Protein AF-A0AAV6YSP1-F1 (afdb_monomer)

Mean predicted aligned error: 27.13 Å

InterPro domains:
  IPR028745 A-kinase anchor protein 9/Pericentrin [PTHR44981] (15-715)

pLDDT: mean 70.75, std 24.48, range [27.28, 97.81]

Foldseek 3Di:
DVVVVVVVVVVVVVVVVVVVVVVVVVVVVVVVVVVVVVVVVVVVVVVVVVVVVVVVVVVVVVVVVVVVVVVVVVVVVVVVVVVVVVVVVVVVVVLVVDPVSVVVVVVVVVVVVCVVPPDDDDDDDDDDDPPPPPDDDDDDDDDDDDDDDDDDDDDDDDDPPVVVVVVVVVVVVVVVVVVVVVVVVVVVVVVVVVVVVVVVVVVVVVVVVVVVVVVVVVVVVVVVVVVVVVVVVVVVVVVVVVVVVVVVVVVVVVVVVVVVVVVVVVVVVVVVPPDDDDDDDDDDPDDDDDDDPVVVVVVVVVVVVVVVVVVVVVVVVVVVVVVVVVVVVVVVVVVVVVVVVVVVVVVVVVVVVVVVVVVVVPPPDDDDDDDDDDDDDDDPPVVVVVVVVVVVVVVVVVVVVVVVVVVVVVVVVVVVVVVVVVVVVVVVVVVVVVVVVVVVVVVVVVVVVVVVVVVVVVVVVVVVPPDDDDDDDDDDDDDDDDDDDDDDDDDDDDDDDDDDDPDDDDDDDDDDDDDPDDDPDDPPPDPVVVVVVVVVVVVVVVVVVVVVVVVVVVVVVVVVVVVVVVVVVVVVVVVVVVVVVVVVVVVVVVVVVVDDDDDDDDDDDDDDDDDDDDDDDDDDDDDDDDDDDDDDDDDDDDDDDDPDDPPDVVVVVVVVVVVVVVVVVVVVVDDDDDDDDPDDPPVVVVVVVVVVVVVVVVVVVVVVVVVVVVVPDDPD

Secondary structure (DSSP, 8-state):
-HHHHHHHHHHHHHHHHHHHHHHHHHHHHHHHHHHHHHHHHHHHHHHHHHHHHHHHHHHHHHHHHHHHHHHHHHHHHHHHHHHHHHHHHHHHHHHHHSHHHHHHHHHHHHHHHHHHS--S-------S--SSS-SS-----------------------HHHHHHHHHHHHHHHHHHHHHHHHHHHHHHHHHHHHHHHHHHHHHHHHHHHHHHHHHHHHHHHHHHHHHHHHHHHHHHHHHHHHHHHHHHHHHHHHHHHHHHHHHHHHHHHHHS---------S--------SSHHHHHHHHHHHHHHHHHHHHHHHHHHHHHHHHHHHHHHHHHHHHHHHHHHHHHHHHHHHHHHHHHHTSSSS-------------SSHHHHHHHHHHHHHHHHHHHHHHHHHHHHHHHHHHHHHHHHHHHHHHHHHHHHHHHHHHHHHHHHHHHHHHHHHHHHHHHHHHHTTTT----------------------------------------------S--SSSSSS---S-HHHHHHHHHHHHHHHHHHHHHHHHHHHHHHHHHHHHHHHHHHHHHHHHHHHHHHHHHHHHHHHHHHHS------------------------------------------------------HHHHHHHHHHHHHHHHHHHHHS--------S--HHHHHHHHHHHHHHHHHHHHHHHHHHHHHT-----

Solvent-accessible surface area (backbone atoms only — not comparable to full-atom values): 44475 Å² total; per-residue (Å²): 115,76,76,56,56,58,53,54,50,53,53,54,55,65,55,48,52,61,52,53,53,50,53,52,50,51,53,51,48,52,53,52,50,53,52,50,53,52,51,51,51,52,50,52,50,49,54,52,50,48,55,52,49,53,54,51,50,54,51,51,54,52,51,50,52,53,50,52,53,50,50,51,53,50,49,53,51,52,51,54,49,50,52,51,48,54,52,48,51,53,50,51,55,49,40,66,69,31,72,70,38,46,50,51,50,51,49,51,51,49,53,54,51,55,71,74,72,74,86,82,85,91,84,89,86,83,94,88,84,91,84,86,86,87,82,92,86,86,90,84,81,90,85,91,83,87,87,90,79,92,86,89,80,81,91,80,93,80,64,75,63,60,58,51,50,51,53,48,51,52,49,50,51,51,52,50,53,48,52,51,50,51,50,52,51,50,55,50,48,56,51,48,54,52,50,50,53,50,50,51,50,52,52,50,52,49,54,52,50,54,51,51,50,52,51,52,52,51,51,51,50,54,51,51,51,48,52,49,52,52,50,52,50,51,51,52,51,50,52,52,51,51,51,51,50,52,50,52,52,51,51,48,53,52,50,51,52,51,50,52,50,50,52,53,52,53,54,55,56,57,65,77,67,74,70,92,83,85,89,88,88,85,83,82,93,82,85,89,84,83,89,81,67,64,64,64,53,51,53,48,51,52,50,53,50,51,54,52,50,51,52,50,53,48,54,51,50,55,51,50,54,50,52,51,51,51,52,53,50,52,51,54,49,50,51,54,49,52,53,51,50,50,52,50,52,51,51,50,52,52,51,51,56,56,48,59,64,51,65,71,69,70,78,81,84,85,88,81,92,77,91,82,90,88,80,91,84,90,67,72,68,66,58,52,53,52,52,52,50,51,50,50,50,51,51,49,53,50,51,50,53,50,51,54,51,50,50,52,50,50,53,51,52,51,51,51,53,52,52,52,53,47,53,52,50,53,52,52,50,53,51,52,55,48,53,50,51,49,52,51,51,53,48,52,54,50,51,52,52,49,51,54,51,51,54,53,51,53,58,61,52,68,69,61,78,79,75,88,85,91,83,90,85,87,84,83,87,84,87,86,86,88,83,88,87,89,82,92,84,86,88,86,88,85,89,85,80,91,78,91,75,99,68,90,80,83,79,86,78,90,74,90,86,84,81,91,89,85,87,84,85,80,91,74,77,52,74,59,59,59,48,52,49,53,48,53,52,50,50,52,52,48,51,51,52,49,49,52,51,50,51,51,50,50,52,50,50,49,52,50,51,52,54,50,50,53,52,48,51,54,50,52,52,52,49,50,53,48,52,51,50,50,50,51,49,48,51,54,49,50,58,53,69,73,59,80,84,87,86,88,82,89,84,91,80,80,93,77,93,79,92,80,86,85,81,90,83,82,94,75,78,90,79,91,80,88,84,79,88,85,82,86,85,90,89,82,92,84,89,82,91,74,93,71,78,87,64,53,67,70,56,52,50,47,51,49,48,53,49,52,50,50,50,50,51,47,62,72,68,51,82,83,78,95,75,88,81,94,85,71,72,71,67,60,52,51,53,51,50,52,52,47,51,51,50,51,50,52,49,52,50,50,54,51,50,53,54,55,54,69,72,62,68,78,95,123

Structure (mmCIF, N/CA/C/O backbone):
data_AF-A0AAV6YSP1-F1
#
_entry.id   AF-A0AAV6YSP1-F1
#
loop_
_atom_site.group_PDB
_atom_site.id
_atom_site.type_symbol
_atom_site.label_atom_id
_atom_site.label_alt_id
_atom_site.label_comp_id
_atom_site.label_asym_id
_atom_site.label_entity_id
_atom_site.label_seq_id
_atom_site.pdbx_PDB_ins_code
_atom_site.Cartn_x
_atom_site.Cartn_y
_atom_site.Cartn_z
_atom_site.occupancy
_atom_site.B_iso_or_equiv
_atom_site.auth_seq_id
_atom_site.auth_comp_id
_atom_site.auth_asym_id
_atom_site.auth_atom_id
_atom_site.pdbx_PDB_model_num
ATOM 1 N N . ASP A 1 1 ? 37.918 29.391 68.758 1.00 54.09 1 ASP A N 1
ATOM 2 C CA . ASP A 1 1 ? 38.025 29.694 67.315 1.00 54.09 1 ASP A CA 1
ATOM 3 C C . ASP A 1 1 ? 37.355 28.691 66.378 1.00 54.09 1 ASP A C 1
ATOM 5 O O . ASP A 1 1 ? 36.622 29.143 65.509 1.00 54.09 1 ASP A O 1
ATOM 9 N N . LEU A 1 2 ? 37.447 27.366 66.577 1.00 50.56 2 LEU A N 1
ATOM 10 C CA . LEU A 1 2 ? 36.783 26.395 65.678 1.00 50.56 2 LEU A CA 1
ATOM 11 C C . LEU A 1 2 ? 35.245 26.505 65.588 1.00 50.56 2 LEU A C 1
ATOM 13 O O . LEU A 1 2 ? 34.671 26.243 64.538 1.00 50.56 2 LEU A O 1
ATOM 17 N N . ASN A 1 3 ? 34.561 26.936 66.652 1.00 52.75 3 ASN A N 1
ATOM 18 C CA . ASN A 1 3 ? 33.091 26.961 66.678 1.00 52.75 3 ASN A CA 1
ATOM 19 C C . ASN A 1 3 ? 32.467 28.190 65.977 1.00 52.75 3 ASN A C 1
ATOM 21 O O . ASN A 1 3 ? 31.255 28.245 65.778 1.00 52.75 3 ASN A O 1
ATOM 25 N N . LYS A 1 4 ? 33.284 29.191 65.615 1.00 55.47 4 LYS A N 1
ATOM 26 C CA . LYS A 1 4 ? 32.826 30.398 64.907 1.00 55.47 4 LYS A CA 1
ATOM 27 C C . LYS A 1 4 ? 32.852 30.196 63.386 1.00 55.47 4 LYS A C 1
ATOM 29 O O . LYS A 1 4 ? 31.889 30.554 62.719 1.00 55.47 4 LYS A O 1
ATOM 34 N N . GLY A 1 5 ? 33.875 29.501 62.877 1.00 55.66 5 GLY A N 1
ATOM 35 C CA . GLY A 1 5 ? 33.992 29.161 61.453 1.00 55.66 5 GLY A CA 1
ATOM 36 C C . GLY A 1 5 ? 32.889 28.225 60.947 1.00 55.66 5 GLY A C 1
ATOM 37 O O . GLY A 1 5 ? 32.376 28.432 59.856 1.00 55.66 5 GLY A O 1
ATOM 38 N N . ILE A 1 6 ? 32.445 27.261 61.764 1.00 57.84 6 ILE A N 1
ATOM 39 C CA . ILE A 1 6 ? 31.384 26.311 61.374 1.00 57.84 6 ILE A CA 1
ATOM 40 C C . ILE A 1 6 ? 30.017 27.009 61.255 1.00 57.84 6 ILE A C 1
ATOM 42 O O . ILE A 1 6 ? 29.241 26.721 60.344 1.00 57.84 6 ILE A O 1
ATOM 46 N N . LYS A 1 7 ? 29.723 27.975 62.138 1.00 57.41 7 LYS A N 1
ATOM 47 C CA . LYS A 1 7 ? 28.484 28.764 62.052 1.00 57.41 7 LYS A CA 1
ATOM 48 C C . LYS A 1 7 ? 28.486 29.700 60.847 1.00 57.41 7 LYS A C 1
ATOM 50 O O . LYS A 1 7 ? 27.478 29.753 60.149 1.00 57.41 7 LYS A O 1
ATOM 55 N N . GLU A 1 8 ? 29.599 30.378 60.574 1.00 58.41 8 GLU A N 1
ATOM 56 C CA . GLU A 1 8 ? 29.726 31.260 59.407 1.00 58.41 8 GLU A CA 1
ATOM 57 C C . GLU A 1 8 ? 29.650 30.471 58.084 1.00 58.41 8 GLU A C 1
ATOM 59 O O . GLU A 1 8 ? 28.922 30.889 57.186 1.00 58.41 8 GLU A O 1
ATOM 64 N N . GLN A 1 9 ? 30.253 29.277 57.990 1.00 57.94 9 GLN A N 1
ATOM 65 C CA . GLN A 1 9 ? 30.084 28.391 56.826 1.00 57.94 9 GLN A CA 1
ATOM 66 C C . GLN A 1 9 ? 28.637 27.912 56.642 1.00 57.94 9 GLN A C 1
ATOM 68 O O . GLN A 1 9 ? 28.128 27.958 55.526 1.00 57.94 9 GLN A O 1
ATOM 73 N N . SER A 1 10 ? 27.939 27.527 57.718 1.00 59.00 10 SER A N 1
ATOM 74 C CA . SER A 1 10 ? 26.546 27.062 57.612 1.00 59.00 10 SER A CA 1
ATOM 75 C C . SER A 1 10 ? 25.571 28.158 57.162 1.00 59.00 10 SER A C 1
ATOM 77 O O . SER A 1 10 ? 24.602 27.877 56.463 1.00 59.00 10 SER A O 1
ATOM 79 N N . VAL A 1 11 ? 25.820 29.418 57.536 1.00 59.75 11 VAL A N 1
ATOM 80 C CA . VAL A 1 11 ? 24.967 30.553 57.150 1.00 59.75 11 VAL A CA 1
ATOM 81 C C . VAL A 1 11 ? 25.208 30.938 55.691 1.00 59.75 11 VAL A C 1
ATOM 83 O O . VAL A 1 11 ? 24.244 31.174 54.965 1.00 59.75 11 VAL A O 1
ATOM 86 N N . VAL A 1 12 ? 26.466 30.931 55.239 1.00 61.22 12 VAL A N 1
ATOM 87 C CA . VAL A 1 12 ? 26.810 31.181 53.831 1.00 61.22 12 VAL A CA 1
ATOM 88 C C . VAL A 1 12 ? 26.257 30.072 52.930 1.00 61.22 12 VAL A C 1
ATOM 90 O O . VAL A 1 12 ? 25.669 30.365 51.892 1.00 61.22 12 VAL A O 1
ATOM 93 N N . GLU A 1 13 ? 26.349 28.806 53.345 1.00 58.19 13 GLU A N 1
ATOM 94 C CA . GLU A 1 13 ? 25.822 27.679 52.567 1.00 58.19 13 GLU A CA 1
ATOM 95 C C . GLU A 1 13 ? 24.281 27.658 52.518 1.00 58.19 13 GLU A C 1
ATOM 97 O O . GLU A 1 13 ? 23.695 27.355 51.475 1.00 58.19 13 GLU A O 1
ATOM 102 N N . ASN A 1 14 ? 23.609 28.054 53.606 1.00 60.56 14 ASN A N 1
ATOM 103 C CA . ASN A 1 14 ? 22.146 28.154 53.651 1.00 60.56 14 ASN A CA 1
ATOM 104 C C . ASN A 1 14 ? 21.586 29.360 52.876 1.00 60.56 14 ASN A C 1
ATOM 106 O O . ASN A 1 14 ? 20.440 29.304 52.438 1.00 60.56 14 ASN A O 1
ATOM 110 N N . GLN A 1 15 ? 22.366 30.427 52.664 1.00 59.75 15 GLN A N 1
ATOM 111 C CA . GLN A 1 15 ? 21.971 31.559 51.808 1.00 59.75 15 GLN A CA 1
ATOM 112 C C . GLN A 1 15 ? 22.338 31.357 50.328 1.00 59.75 15 GLN A C 1
ATOM 114 O O . GLN A 1 15 ? 21.629 31.853 49.454 1.00 59.75 15 GLN A O 1
ATOM 119 N N . ALA A 1 16 ? 23.392 30.593 50.023 1.00 61.06 16 ALA A N 1
ATOM 120 C CA . ALA A 1 16 ? 23.818 30.330 48.646 1.00 61.06 16 ALA A CA 1
ATOM 121 C C . ALA A 1 16 ? 22.868 29.386 47.882 1.00 61.06 16 ALA A C 1
ATOM 123 O O . ALA A 1 16 ? 22.641 29.574 46.688 1.00 61.06 16 ALA A O 1
ATOM 124 N N . LYS A 1 17 ? 22.270 28.398 48.563 1.00 65.25 17 LYS A N 1
ATOM 125 C CA . LYS A 1 17 ? 21.333 27.432 47.954 1.00 65.25 17 LYS A CA 1
ATOM 126 C C . LYS A 1 17 ? 20.068 28.073 47.350 1.00 65.25 17 LYS A C 1
ATOM 128 O O . LYS A 1 17 ? 19.784 27.783 46.190 1.00 65.25 17 LYS A O 1
ATOM 133 N N . PRO A 1 18 ? 19.316 28.950 48.046 1.00 65.44 18 PRO A N 1
ATOM 134 C CA . PRO A 1 18 ? 18.132 29.579 47.457 1.00 65.44 18 PRO A CA 1
ATOM 135 C C . PRO A 1 18 ? 18.472 30.557 46.322 1.00 65.44 18 PRO A C 1
ATOM 137 O O . PRO A 1 18 ? 17.731 30.607 45.344 1.00 65.44 18 PRO A O 1
ATOM 140 N N . LEU A 1 19 ? 19.603 31.274 46.395 1.00 66.19 19 LEU A N 1
ATOM 141 C CA . LEU A 1 19 ? 20.050 32.161 45.309 1.00 66.19 19 LEU A CA 1
ATOM 142 C C . LEU A 1 19 ? 20.417 31.380 44.037 1.00 66.19 19 LEU A C 1
ATOM 144 O O . LEU A 1 19 ? 20.029 31.779 42.942 1.00 66.19 19 LEU A O 1
ATOM 148 N N . ALA A 1 20 ? 21.119 30.252 44.178 1.00 67.00 20 ALA A N 1
ATOM 149 C CA . ALA A 1 20 ? 21.472 29.390 43.051 1.00 67.00 20 ALA A CA 1
ATOM 150 C C . ALA A 1 20 ? 20.228 28.758 42.402 1.00 67.00 20 ALA A C 1
ATOM 152 O O . ALA A 1 20 ? 20.127 28.700 41.177 1.00 67.00 20 ALA A O 1
ATOM 153 N N . SER A 1 21 ? 19.246 28.340 43.208 1.00 67.94 21 SER A N 1
ATOM 154 C CA . SER A 1 21 ? 17.962 27.844 42.702 1.00 67.94 21 SER A CA 1
ATOM 155 C C . SER A 1 21 ? 17.167 28.929 41.973 1.00 67.94 21 SER A C 1
ATOM 157 O O . SER A 1 21 ? 16.579 28.654 40.931 1.00 67.94 21 SER A O 1
ATOM 159 N N . GLN A 1 22 ? 17.183 30.170 42.470 1.00 70.44 22 GLN A N 1
ATOM 160 C CA . GLN A 1 22 ? 16.501 31.293 41.827 1.00 70.44 22 GLN A CA 1
ATOM 161 C C . GLN A 1 22 ? 17.165 31.681 40.497 1.00 70.44 22 GLN A C 1
ATOM 163 O O . GLN A 1 22 ? 16.458 31.874 39.514 1.00 70.44 22 GLN A O 1
ATOM 168 N N . GLN A 1 23 ? 18.503 31.700 40.430 1.00 70.62 23 GLN A N 1
ATOM 169 C CA . GLN A 1 23 ? 19.241 31.928 39.179 1.00 70.62 23 GLN A CA 1
ATOM 170 C C . GLN A 1 23 ? 18.999 30.829 38.137 1.00 70.62 23 GLN A C 1
ATOM 172 O O . GLN A 1 23 ? 18.910 31.112 36.944 1.00 70.62 23 GLN A O 1
ATOM 177 N N . LYS A 1 24 ? 18.861 29.573 38.577 1.00 73.06 24 LYS A N 1
ATOM 178 C CA . LYS A 1 24 ? 18.542 28.445 37.692 1.00 73.06 24 LYS A CA 1
ATOM 179 C C . LYS A 1 24 ? 17.098 28.506 37.175 1.00 73.06 24 LYS A C 1
ATOM 181 O O . LYS A 1 24 ? 16.831 28.118 36.042 1.00 73.06 24 LYS A O 1
ATOM 186 N N . LEU A 1 25 ? 16.165 29.016 37.978 1.00 70.31 25 LEU A N 1
ATOM 187 C CA . LEU A 1 25 ? 14.783 29.262 37.550 1.00 70.31 25 LEU A CA 1
ATOM 188 C C . LEU A 1 25 ? 14.691 30.420 36.547 1.00 70.31 25 LEU A C 1
ATOM 190 O O . LEU A 1 25 ? 13.971 30.309 35.562 1.00 70.31 25 LEU A O 1
ATOM 194 N N . THR A 1 26 ? 15.451 31.502 36.737 1.00 71.88 26 THR A N 1
ATOM 195 C CA . THR A 1 26 ? 15.478 32.607 35.764 1.00 71.88 26 THR A CA 1
ATOM 196 C C . THR A 1 26 ? 16.141 32.200 34.453 1.00 71.88 26 THR A C 1
ATOM 198 O O . THR A 1 26 ? 15.608 32.519 33.398 1.00 71.88 26 THR A O 1
ATOM 201 N N . SER A 1 27 ? 17.234 31.427 34.492 1.00 70.62 27 SER A N 1
ATOM 202 C CA . SER A 1 27 ? 17.886 30.970 33.258 1.00 70.62 27 SER A CA 1
ATOM 203 C C . SER A 1 27 ? 17.025 29.975 32.479 1.00 70.62 27 SER A C 1
ATOM 205 O O . SER A 1 27 ? 16.981 30.025 31.252 1.00 70.62 27 SER A O 1
ATOM 207 N N . THR A 1 28 ? 16.302 29.089 33.170 1.00 71.00 28 THR A N 1
ATOM 208 C CA . THR A 1 28 ? 15.352 28.177 32.513 1.00 71.00 28 THR A CA 1
ATOM 209 C C . THR A 1 28 ? 14.162 28.931 31.929 1.00 71.00 28 THR A C 1
ATOM 211 O O . THR A 1 28 ? 13.775 28.629 30.805 1.00 71.00 28 THR A O 1
ATOM 214 N N . PHE A 1 29 ? 13.647 29.956 32.615 1.00 78.62 29 PHE A N 1
ATOM 215 C CA . PHE A 1 29 ? 12.591 30.817 32.080 1.00 78.62 29 PHE A CA 1
ATOM 216 C C . PHE A 1 29 ? 13.037 31.558 30.810 1.00 78.62 29 PHE A C 1
ATOM 218 O O . PHE A 1 29 ? 12.362 31.450 29.789 1.00 78.62 29 PHE A O 1
ATOM 225 N N . GLU A 1 30 ? 14.202 32.212 30.826 1.00 75.19 30 GLU A N 1
ATOM 226 C CA . GLU A 1 30 ? 14.768 32.896 29.649 1.00 75.19 30 GLU A CA 1
ATOM 227 C C . GLU A 1 30 ? 14.974 31.924 28.476 1.00 75.19 30 GLU A C 1
ATOM 229 O O . GLU A 1 30 ? 14.518 32.190 27.368 1.00 75.19 30 GLU A O 1
ATOM 234 N N . THR A 1 31 ? 15.529 30.734 28.734 1.00 72.50 31 THR A N 1
ATOM 235 C CA . THR A 1 31 ? 15.725 29.713 27.686 1.00 72.50 31 THR A CA 1
ATOM 236 C C . THR A 1 31 ? 14.391 29.222 27.107 1.00 72.50 31 THR A C 1
ATOM 238 O O . THR A 1 31 ? 14.270 28.991 25.905 1.00 72.50 31 THR A O 1
ATOM 241 N N . THR A 1 32 ? 13.358 29.055 27.942 1.00 77.50 32 THR A N 1
ATOM 242 C CA . THR A 1 32 ? 12.021 28.677 27.452 1.00 77.50 32 THR A CA 1
ATOM 243 C C . THR A 1 32 ? 11.357 29.797 26.657 1.00 77.50 32 THR A C 1
ATOM 245 O O . THR A 1 32 ? 10.686 29.511 25.670 1.00 77.50 32 THR A O 1
ATOM 248 N N . GLN A 1 33 ? 11.581 31.057 27.030 1.00 83.31 33 GLN A N 1
ATOM 249 C CA . GLN A 1 33 ? 11.066 32.219 26.314 1.00 83.31 33 GLN A CA 1
ATOM 250 C C . GLN A 1 33 ? 11.734 32.389 24.940 1.00 83.31 33 GLN A C 1
ATOM 252 O O . GLN A 1 33 ? 11.033 32.630 23.957 1.00 83.31 33 GLN A O 1
ATOM 257 N N . ASP A 1 34 ? 13.047 32.174 24.847 1.00 82.06 34 ASP A N 1
ATOM 258 C CA . ASP A 1 34 ? 13.781 32.194 23.575 1.00 82.06 34 ASP A CA 1
ATOM 259 C C . ASP A 1 34 ? 13.311 31.072 22.634 1.00 82.06 34 ASP A C 1
ATOM 261 O O . ASP A 1 34 ? 13.069 31.309 21.450 1.00 82.06 34 ASP A O 1
ATOM 265 N N . ASN A 1 35 ? 13.076 29.868 23.167 1.00 86.19 35 ASN A N 1
ATOM 266 C CA . ASN A 1 35 ? 12.521 28.756 22.390 1.00 86.19 35 ASN A CA 1
ATOM 267 C C . ASN A 1 35 ? 11.094 29.040 21.893 1.00 86.19 35 ASN A C 1
ATOM 269 O O . ASN A 1 35 ? 10.745 28.668 20.774 1.00 86.19 35 ASN A O 1
ATOM 273 N N . VAL A 1 36 ? 10.254 29.693 22.704 1.00 89.06 36 VAL A N 1
ATOM 274 C CA . VAL A 1 36 ? 8.907 30.108 22.276 1.00 89.06 36 VAL A CA 1
ATOM 275 C C . VAL A 1 36 ? 8.994 31.140 21.156 1.00 89.06 36 VAL A C 1
ATOM 277 O O . VAL A 1 36 ? 8.276 31.012 20.167 1.00 89.06 36 VAL A O 1
ATOM 280 N N . HIS A 1 37 ? 9.911 32.102 21.251 1.00 88.94 37 HIS A N 1
ATOM 281 C CA . HIS A 1 37 ? 10.092 33.116 20.216 1.00 88.94 37 HIS A CA 1
ATOM 282 C C . HIS A 1 37 ? 10.614 32.536 18.886 1.00 88.94 37 HIS A C 1
ATOM 284 O O . HIS A 1 37 ? 10.177 32.955 17.808 1.00 88.94 37 HIS A O 1
ATOM 290 N N . ASP A 1 38 ? 11.498 31.534 18.941 1.00 90.25 38 ASP A N 1
ATOM 291 C CA . ASP A 1 38 ? 11.937 30.781 17.758 1.00 90.25 38 ASP A CA 1
ATOM 292 C C . ASP A 1 38 ? 10.770 30.016 17.113 1.00 90.25 38 ASP A C 1
ATOM 294 O O . ASP A 1 38 ? 10.539 30.108 15.904 1.00 90.25 38 ASP A O 1
ATOM 298 N N . MET A 1 39 ? 9.958 29.329 17.925 1.00 87.06 39 MET A N 1
ATOM 299 C CA . MET A 1 39 ? 8.765 28.633 17.437 1.00 87.06 39 MET A CA 1
ATOM 300 C C . MET A 1 39 ? 7.744 29.596 16.816 1.00 87.06 39 MET A C 1
ATOM 302 O O . MET A 1 39 ? 7.199 29.298 15.754 1.00 87.06 39 MET A O 1
ATOM 306 N N . GLU A 1 40 ? 7.509 30.764 17.417 1.00 91.12 40 GLU A N 1
ATOM 307 C CA . GLU A 1 40 ? 6.640 31.808 16.858 1.00 91.12 40 GLU A CA 1
ATOM 308 C C . GLU A 1 40 ? 7.165 32.337 15.517 1.00 91.12 40 GLU A C 1
ATOM 310 O O . GLU A 1 40 ? 6.389 32.517 14.575 1.00 91.12 40 GLU A O 1
ATOM 315 N N . SER A 1 41 ? 8.480 32.528 15.395 1.00 91.62 41 SER A N 1
ATOM 316 C CA . SER A 1 41 ? 9.117 32.968 14.149 1.00 91.62 41 SER A CA 1
ATOM 317 C C . SER A 1 41 ? 8.957 31.927 13.037 1.00 91.62 41 SER A C 1
ATOM 319 O O . SER A 1 41 ? 8.565 32.264 11.917 1.00 91.62 41 SER A O 1
ATOM 321 N N . ARG A 1 42 ? 9.158 30.641 13.355 1.00 93.56 42 ARG A N 1
ATOM 322 C CA . ARG A 1 42 ? 8.936 29.529 12.416 1.00 93.56 42 ARG A CA 1
ATOM 323 C C . ARG A 1 42 ? 7.466 29.391 12.023 1.00 93.56 42 ARG A C 1
ATOM 325 O O . ARG A 1 42 ? 7.171 29.129 10.859 1.00 93.56 42 ARG A O 1
ATOM 332 N N . LEU A 1 43 ? 6.536 29.611 12.954 1.00 91.88 43 LEU A N 1
ATOM 333 C CA . LEU A 1 43 ? 5.101 29.632 12.652 1.00 91.88 43 LEU A CA 1
ATOM 334 C C . LEU A 1 43 ? 4.740 30.774 11.697 1.00 91.88 43 LEU A C 1
ATOM 336 O O . LEU A 1 43 ? 3.990 30.551 10.748 1.00 91.88 43 LEU A O 1
ATOM 340 N N . GLN A 1 44 ? 5.301 31.971 11.887 1.00 93.81 44 GLN A N 1
ATOM 341 C CA . GLN A 1 44 ? 5.093 33.091 10.962 1.00 93.81 44 GLN A CA 1
ATOM 342 C C . GLN A 1 44 ? 5.658 32.802 9.565 1.00 93.81 44 GLN A C 1
ATOM 344 O O . GLN A 1 44 ? 5.021 33.133 8.560 1.00 93.81 44 GLN A O 1
ATOM 349 N N . GLU A 1 45 ? 6.824 32.159 9.480 1.00 93.38 45 GLU A N 1
ATOM 350 C CA . GLU A 1 45 ? 7.421 31.758 8.205 1.00 93.38 45 GLU A CA 1
ATOM 351 C C . GLU A 1 45 ? 6.574 30.702 7.483 1.00 93.38 45 GLU A C 1
ATOM 353 O O . GLU A 1 45 ? 6.261 30.867 6.301 1.00 93.38 45 GLU A O 1
ATOM 358 N N . LEU A 1 46 ? 6.109 29.676 8.201 1.00 93.19 46 LEU A N 1
ATOM 359 C CA . LEU A 1 46 ? 5.182 28.678 7.662 1.00 93.19 46 LEU A CA 1
ATOM 360 C C . LEU A 1 46 ? 3.878 29.322 7.186 1.00 93.19 46 LEU A C 1
ATOM 362 O O . LEU A 1 46 ? 3.393 29.011 6.102 1.00 93.19 46 LEU A O 1
ATOM 366 N N . GLN A 1 47 ? 3.336 30.277 7.939 1.00 93.19 47 GLN A N 1
ATOM 367 C CA . GLN A 1 47 ? 2.115 30.981 7.559 1.00 93.19 47 GLN A CA 1
ATOM 368 C C . GLN A 1 47 ? 2.307 31.830 6.292 1.00 93.19 47 GLN A C 1
ATOM 370 O O . GLN A 1 47 ? 1.397 31.941 5.466 1.00 93.19 47 GLN A O 1
ATOM 375 N N . LYS A 1 48 ? 3.496 32.413 6.102 1.00 94.50 48 LYS A N 1
ATOM 376 C CA . LYS A 1 48 ? 3.864 33.107 4.862 1.00 94.50 48 LYS A CA 1
ATOM 377 C C . LYS A 1 48 ? 3.994 32.130 3.690 1.00 94.50 48 LYS A C 1
ATOM 379 O O . LYS A 1 48 ? 3.514 32.440 2.600 1.00 94.50 48 LYS A O 1
ATOM 384 N N . LEU A 1 49 ? 4.598 30.963 3.915 1.00 95.75 49 LEU A N 1
ATOM 385 C CA . LEU A 1 49 ? 4.752 29.921 2.900 1.00 95.75 49 LEU A CA 1
ATOM 386 C C . LEU A 1 49 ? 3.395 29.361 2.451 1.00 95.75 49 LEU A C 1
ATOM 388 O O . LEU A 1 49 ? 3.172 29.219 1.252 1.00 95.75 49 LEU A O 1
ATOM 392 N N . ILE A 1 50 ? 2.477 29.121 3.392 1.00 92.75 50 ILE A N 1
ATOM 393 C CA . ILE A 1 50 ? 1.101 28.690 3.104 1.00 92.75 50 ILE A CA 1
ATOM 394 C C . ILE A 1 50 ? 0.409 29.718 2.206 1.00 92.75 50 ILE A C 1
ATOM 396 O O . ILE A 1 50 ? -0.036 29.366 1.121 1.00 92.75 50 ILE A O 1
ATOM 400 N N . LYS A 1 51 ? 0.440 31.009 2.565 1.00 94.19 51 LYS A N 1
ATOM 401 C CA . LYS A 1 51 ? -0.149 32.074 1.728 1.00 94.19 51 LYS A CA 1
ATOM 402 C C . LYS A 1 51 ? 0.441 32.124 0.317 1.00 94.19 51 LYS A C 1
ATOM 404 O O . LYS A 1 51 ? -0.274 32.405 -0.641 1.00 94.19 51 LYS A O 1
ATOM 409 N N . GLN A 1 52 ? 1.744 31.881 0.179 1.00 95.94 52 GLN A N 1
ATOM 410 C CA . GLN A 1 52 ? 2.389 31.821 -1.131 1.00 95.94 52 GLN A CA 1
ATOM 411 C C . GLN A 1 52 ? 1.921 30.600 -1.934 1.00 95.94 52 GLN A C 1
ATOM 413 O O . GLN A 1 52 ? 1.682 30.722 -3.134 1.00 95.94 52 GLN A O 1
ATOM 418 N N . LYS A 1 53 ? 1.777 29.442 -1.282 1.00 92.50 53 LYS A N 1
ATOM 419 C CA . LYS A 1 53 ? 1.295 28.209 -1.911 1.00 92.50 53 LYS A CA 1
ATOM 420 C C . LYS A 1 53 ? -0.173 28.295 -2.312 1.00 92.50 53 LYS A C 1
ATOM 422 O O . LYS A 1 53 ? -0.504 27.871 -3.413 1.00 92.50 53 LYS A O 1
ATOM 427 N N . ASP A 1 54 ? -1.010 28.932 -1.503 1.00 94.06 54 ASP A N 1
ATOM 428 C CA . ASP A 1 54 ? -2.413 29.187 -1.836 1.00 94.06 54 ASP A CA 1
ATOM 429 C C . ASP A 1 54 ? -2.536 30.088 -3.075 1.00 94.06 54 ASP A C 1
ATOM 431 O O . ASP A 1 54 ? -3.294 29.785 -3.996 1.00 94.06 54 ASP A O 1
ATOM 435 N N . ALA A 1 55 ? -1.722 31.148 -3.163 1.00 93.81 55 ALA A N 1
ATOM 436 C CA . ALA A 1 55 ? -1.683 32.014 -4.344 1.00 93.81 55 ALA A CA 1
ATOM 437 C C . ALA A 1 55 ? -1.163 31.285 -5.603 1.00 93.81 55 ALA A C 1
ATOM 439 O O . ALA A 1 55 ? -1.611 31.555 -6.720 1.00 93.81 55 ALA A O 1
ATOM 440 N N . GLU A 1 56 ? -0.215 30.356 -5.440 1.00 95.00 56 GLU A N 1
ATOM 441 C CA . GLU A 1 56 ? 0.280 29.502 -6.525 1.00 95.00 56 GLU A CA 1
ATOM 442 C C . GLU A 1 56 ? -0.811 28.529 -7.006 1.00 95.00 56 GLU A C 1
ATOM 444 O O . GLU A 1 56 ? -1.049 28.428 -8.212 1.00 95.00 56 GLU A O 1
ATOM 449 N N . LEU A 1 57 ? -1.542 27.894 -6.084 1.00 94.31 57 LEU A N 1
ATOM 450 C CA . LEU A 1 57 ? -2.684 27.029 -6.394 1.00 94.31 57 LEU A CA 1
ATOM 451 C C . LEU A 1 57 ? -3.798 27.781 -7.128 1.00 94.31 57 LEU A C 1
ATOM 453 O O . LEU A 1 57 ? -4.304 27.289 -8.136 1.00 94.31 57 LEU A O 1
ATOM 457 N N . GLU A 1 58 ? -4.144 28.992 -6.689 1.00 94.38 58 GLU A N 1
ATOM 458 C CA . GLU A 1 58 ? -5.163 29.817 -7.346 1.00 94.38 58 GLU A CA 1
ATOM 459 C C . GLU A 1 58 ? -4.756 30.186 -8.783 1.00 94.38 58 GLU A C 1
ATOM 461 O O . GLU A 1 58 ? -5.568 30.130 -9.714 1.00 94.38 58 GLU A O 1
ATOM 466 N N . LYS A 1 59 ? -3.466 30.471 -9.007 1.00 94.19 59 LYS A N 1
ATOM 467 C CA . LYS A 1 59 ? -2.921 30.699 -10.350 1.00 94.19 59 LYS A CA 1
ATOM 468 C C . LYS A 1 59 ? -3.024 29.448 -11.228 1.00 94.19 59 LYS A C 1
ATOM 470 O O . LYS A 1 59 ? -3.422 29.567 -12.389 1.00 94.19 59 LYS A O 1
ATOM 475 N N . HIS A 1 60 ? -2.687 28.272 -10.697 1.00 92.31 60 HIS A N 1
ATOM 476 C CA . HIS A 1 60 ? -2.805 27.004 -11.424 1.00 92.31 60 HIS A CA 1
ATOM 477 C C . HIS A 1 60 ? -4.258 26.681 -11.782 1.00 92.31 60 HIS A C 1
ATOM 479 O O . HIS A 1 60 ? -4.533 26.328 -12.928 1.00 92.31 60 HIS A O 1
ATOM 485 N N . LEU A 1 61 ? -5.192 26.878 -10.850 1.00 93.62 61 LEU A N 1
ATOM 486 C CA . LEU A 1 61 ? -6.618 26.662 -11.088 1.00 93.62 61 LEU A CA 1
ATOM 487 C C . LEU A 1 61 ? -7.155 27.591 -12.186 1.00 93.62 61 LEU A C 1
ATOM 489 O O . LEU A 1 61 ? -7.874 27.156 -13.086 1.00 93.62 61 LEU A O 1
ATOM 493 N N . ASN A 1 62 ? -6.763 28.867 -12.164 1.00 92.38 62 ASN A N 1
ATOM 494 C CA . ASN A 1 62 ? -7.152 29.818 -13.204 1.00 92.38 62 ASN A CA 1
ATOM 495 C C . ASN A 1 62 ? -6.555 29.449 -14.575 1.00 92.38 62 ASN A C 1
ATOM 497 O O . ASN A 1 62 ? -7.236 29.536 -15.597 1.00 92.38 62 ASN A O 1
ATOM 501 N N . GLN A 1 63 ? -5.303 28.984 -14.611 1.00 94.00 63 GLN A N 1
ATOM 502 C CA . GLN A 1 63 ? -4.671 28.505 -15.842 1.00 94.00 63 GLN A CA 1
ATOM 503 C C . GLN A 1 63 ? -5.370 27.252 -16.393 1.00 94.00 63 GLN A C 1
ATOM 505 O O . GLN A 1 63 ? -5.608 27.169 -17.597 1.00 94.00 63 GLN A O 1
ATOM 510 N N . GLN A 1 64 ? -5.760 26.314 -15.529 1.00 91.50 64 GLN A N 1
ATOM 511 C CA . GLN A 1 64 ? -6.522 25.124 -15.913 1.00 91.50 64 GLN A CA 1
ATOM 512 C C . GLN A 1 64 ? -7.913 25.485 -16.457 1.00 91.50 64 GLN A C 1
ATOM 514 O O . GLN A 1 64 ? -8.360 24.915 -17.454 1.00 91.50 64 GLN A O 1
ATOM 519 N N . SER A 1 65 ? -8.585 26.471 -15.855 1.00 90.81 65 SER A N 1
ATOM 520 C CA . SER A 1 65 ? -9.853 27.008 -16.364 1.00 90.81 65 SER A CA 1
ATOM 521 C C . SER A 1 65 ? -9.688 27.600 -17.771 1.00 90.81 65 SER A C 1
ATOM 523 O O . SER A 1 65 ? -10.444 27.257 -18.680 1.00 90.81 65 SER A O 1
ATOM 525 N N . GLN A 1 66 ? -8.639 28.399 -18.003 1.00 92.44 66 GLN A N 1
ATOM 526 C CA . GLN A 1 66 ? -8.329 28.936 -19.336 1.00 92.44 66 GLN A CA 1
ATOM 527 C C . GLN A 1 66 ? -8.031 27.836 -20.362 1.00 92.44 66 GLN A C 1
ATOM 529 O O . GLN A 1 66 ? -8.528 27.900 -21.485 1.00 92.44 66 GLN A O 1
ATOM 534 N N . GLN A 1 67 ? -7.267 26.809 -19.981 1.00 92.62 67 GLN A N 1
ATOM 535 C CA . GLN A 1 67 ? -7.007 25.655 -20.845 1.00 92.62 67 GLN A CA 1
ATOM 536 C C . GLN A 1 67 ? -8.294 24.902 -21.184 1.00 92.62 67 GLN A C 1
ATOM 538 O O . GLN A 1 67 ? -8.485 24.517 -22.330 1.00 92.62 67 GLN A O 1
ATOM 543 N N . THR A 1 68 ? -9.207 24.750 -20.224 1.00 92.75 68 THR A N 1
ATOM 544 C CA . THR A 1 68 ? -10.507 24.099 -20.444 1.00 92.75 68 THR A CA 1
ATOM 545 C C . THR A 1 68 ? -11.356 24.881 -21.449 1.00 92.75 68 THR A C 1
ATOM 547 O O . THR A 1 68 ? -11.950 24.292 -22.349 1.00 92.75 68 THR A O 1
ATOM 550 N N . VAL A 1 69 ? -11.376 26.215 -21.348 1.00 93.88 69 VAL A N 1
ATOM 551 C CA . VAL A 1 69 ? -12.066 27.078 -22.321 1.00 93.88 69 VAL A CA 1
ATOM 552 C C . VAL A 1 69 ? -11.457 26.936 -23.717 1.00 93.88 69 VAL A C 1
ATOM 554 O O . VAL A 1 69 ? -12.200 26.822 -24.689 1.00 93.88 69 VAL A O 1
ATOM 557 N N . GLU A 1 70 ? -10.129 26.893 -23.829 1.00 93.62 70 GLU A N 1
ATOM 558 C CA . GLU A 1 70 ? -9.454 26.720 -25.121 1.00 93.62 70 GLU A CA 1
ATOM 559 C C . GLU A 1 70 ? -9.686 25.326 -25.718 1.00 93.62 70 GLU A C 1
ATOM 561 O O . GLU A 1 70 ? -9.929 25.207 -26.916 1.00 93.62 70 GLU A O 1
ATOM 566 N N . ILE A 1 71 ? -9.696 24.277 -24.891 1.00 92.75 71 ILE A N 1
ATOM 567 C CA . ILE A 1 71 ? -10.050 22.915 -25.314 1.00 92.75 71 ILE A CA 1
ATOM 568 C C . ILE A 1 71 ? -11.471 22.889 -25.876 1.00 92.75 71 ILE A C 1
ATOM 570 O O . ILE A 1 71 ? -11.680 22.352 -26.961 1.00 92.75 71 ILE A O 1
ATOM 574 N N . ASN A 1 72 ? -12.434 23.512 -25.192 1.00 93.25 72 ASN A N 1
ATOM 575 C CA . ASN A 1 72 ? -13.812 23.590 -25.677 1.00 93.25 72 ASN A CA 1
ATOM 576 C C . ASN A 1 72 ? -13.908 24.386 -26.989 1.00 93.25 72 ASN A C 1
ATOM 578 O O . ASN A 1 72 ? -14.592 23.962 -27.915 1.00 93.25 72 ASN A O 1
ATOM 582 N N . ARG A 1 73 ? -13.161 25.490 -27.119 1.00 95.50 73 ARG A N 1
ATOM 583 C CA . ARG A 1 73 ? -13.094 26.280 -28.359 1.00 95.50 73 ARG A CA 1
ATOM 584 C C . ARG A 1 73 ? -12.544 25.461 -29.532 1.00 95.50 73 ARG A C 1
ATOM 586 O O . ARG A 1 73 ? -13.093 25.514 -30.629 1.00 95.50 73 ARG A O 1
ATOM 593 N N . LEU A 1 74 ? -11.467 24.707 -29.309 1.00 94.19 74 LEU A N 1
ATOM 594 C CA . LEU A 1 74 ? -10.885 23.815 -30.315 1.00 94.19 74 LEU A CA 1
ATOM 595 C C . LEU A 1 74 ? -11.828 22.658 -30.651 1.00 94.19 74 LEU A C 1
ATOM 597 O O . LEU A 1 74 ? -11.925 22.267 -31.812 1.00 94.19 74 LEU A O 1
ATOM 601 N N . HIS A 1 75 ? -12.548 22.135 -29.660 1.00 93.56 75 HIS A N 1
ATOM 602 C CA . HIS A 1 75 ? -13.569 21.116 -29.871 1.00 93.56 75 HIS A CA 1
ATOM 603 C C . HIS A 1 75 ? -14.691 21.629 -30.787 1.00 93.56 75 HIS A C 1
ATOM 605 O O . HIS A 1 75 ? -15.029 20.962 -31.764 1.00 93.56 75 HIS A O 1
ATOM 611 N N . ASP A 1 76 ? -15.182 22.849 -30.552 1.00 92.94 76 ASP A N 1
ATOM 612 C CA . ASP A 1 76 ? -16.166 23.499 -31.422 1.00 92.94 76 ASP A CA 1
ATOM 613 C C . ASP A 1 76 ? -15.614 23.711 -32.845 1.00 92.94 76 ASP A C 1
ATOM 615 O O . ASP A 1 76 ? -16.308 23.469 -33.835 1.00 92.94 76 ASP A O 1
ATOM 619 N N . GLU A 1 77 ? -14.347 24.118 -32.990 1.00 95.62 77 GLU A N 1
ATOM 620 C CA . GLU A 1 77 ? -13.709 24.243 -34.307 1.00 95.62 77 GLU A CA 1
ATOM 621 C C . GLU A 1 77 ? -13.634 22.902 -35.043 1.00 95.62 77 GLU A C 1
ATOM 623 O O . GLU A 1 77 ? -13.985 22.838 -36.225 1.00 95.62 77 GLU A O 1
ATOM 628 N N . ILE A 1 78 ? -13.242 21.829 -34.354 1.00 92.50 78 ILE A N 1
ATOM 629 C CA . ILE A 1 78 ? -13.207 20.470 -34.908 1.00 92.50 78 ILE A CA 1
ATOM 630 C C . ILE A 1 78 ? -14.606 20.044 -35.360 1.00 92.50 78 ILE A C 1
ATOM 632 O O . ILE A 1 78 ? -14.758 19.548 -36.477 1.00 92.50 78 ILE A O 1
ATOM 636 N N . GLU A 1 79 ? -15.637 20.300 -34.559 1.00 94.00 79 GLU A N 1
ATOM 637 C CA . GLU A 1 79 ? -17.022 19.982 -34.907 1.00 94.00 79 GLU A CA 1
ATOM 638 C C . GLU A 1 79 ? -17.485 20.760 -36.152 1.00 94.00 79 GLU A C 1
ATOM 640 O O . GLU A 1 79 ? -18.056 20.185 -37.084 1.00 94.00 79 GLU A O 1
ATOM 645 N N . THR A 1 80 ? -17.155 22.054 -36.258 1.00 93.00 80 THR A N 1
ATOM 646 C CA . THR A 1 80 ? -17.474 22.831 -37.470 1.00 93.00 80 THR A CA 1
ATOM 647 C C . THR A 1 80 ? -16.718 22.341 -38.707 1.00 93.00 80 THR A C 1
ATOM 649 O O . THR A 1 80 ? -17.261 22.383 -39.817 1.00 93.00 80 THR A O 1
ATOM 652 N N . LEU A 1 81 ? -15.472 21.883 -38.554 1.00 92.06 81 LEU A N 1
ATOM 653 C CA . LEU A 1 81 ? -14.693 21.293 -39.641 1.00 92.06 81 LEU A CA 1
ATOM 654 C C . LEU A 1 81 ? -15.277 19.943 -40.064 1.00 92.06 81 LEU A C 1
ATOM 656 O O . LEU A 1 81 ? -15.438 19.722 -41.263 1.00 92.06 81 LEU A O 1
ATOM 660 N N . ASN A 1 82 ? -15.688 19.101 -39.116 1.00 87.81 82 ASN A N 1
ATOM 661 C CA . ASN A 1 82 ? -16.363 17.832 -39.385 1.00 87.81 82 ASN A CA 1
ATOM 662 C C . ASN A 1 82 ? -17.694 18.038 -40.117 1.00 87.81 82 ASN A C 1
ATOM 664 O O . ASN A 1 82 ? -17.961 17.362 -41.111 1.00 87.81 82 ASN A O 1
ATOM 668 N N . GLN A 1 83 ? -18.498 19.027 -39.717 1.00 88.75 83 GLN A N 1
ATOM 669 C CA . GLN A 1 83 ? -19.732 19.378 -40.428 1.00 88.75 83 GLN A CA 1
ATOM 670 C C . GLN A 1 83 ? -19.461 19.878 -41.854 1.00 88.75 83 GLN A C 1
ATOM 672 O O . GLN A 1 83 ? -20.184 19.517 -42.787 1.00 88.75 83 GLN A O 1
ATOM 677 N N . LYS A 1 84 ? -18.401 20.674 -42.060 1.00 89.50 84 LYS A N 1
ATOM 678 C CA . LYS A 1 84 ? -17.970 21.095 -43.406 1.00 89.50 84 LYS A CA 1
ATOM 679 C C . LYS A 1 84 ? -17.500 19.909 -44.249 1.00 89.50 84 LYS A C 1
ATOM 681 O O . LYS A 1 84 ? -17.818 19.874 -45.438 1.00 89.50 84 LYS A O 1
ATOM 686 N N . LEU A 1 85 ? -16.792 18.950 -43.652 1.00 84.06 85 LEU A N 1
ATOM 687 C CA . LEU A 1 85 ? -16.342 17.729 -44.321 1.00 84.06 85 LEU A CA 1
ATOM 688 C C . LEU A 1 85 ? -17.535 16.855 -44.730 1.00 84.06 85 LEU A C 1
ATOM 690 O O . LEU A 1 85 ? -17.675 16.526 -45.903 1.00 84.06 85 LEU A O 1
ATOM 694 N N . GLY A 1 86 ? -18.469 16.594 -43.810 1.00 83.19 86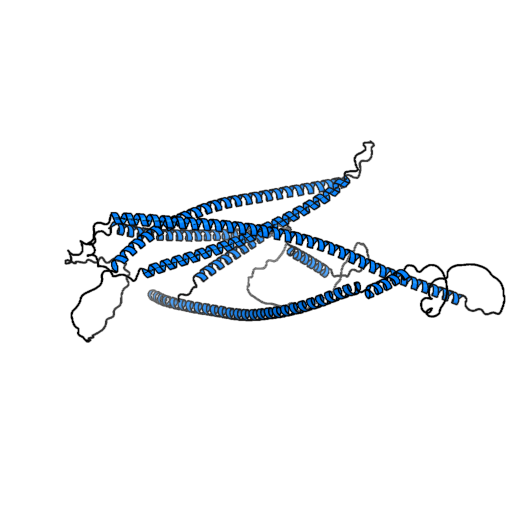 GLY A N 1
ATOM 695 C CA . GLY A 1 86 ? -19.696 15.847 -44.101 1.00 83.19 86 GLY A CA 1
ATOM 696 C C . GLY A 1 86 ? -20.577 16.538 -45.149 1.00 83.19 86 GLY A C 1
ATOM 697 O O . GLY A 1 86 ? -21.154 15.890 -46.024 1.00 83.19 86 GLY A O 1
ATOM 698 N N . GLY A 1 87 ? -20.629 17.874 -45.137 1.00 79.81 87 GLY A N 1
ATOM 699 C CA . GLY A 1 87 ? -21.272 18.663 -46.188 1.00 79.81 87 GLY A CA 1
ATOM 700 C C . GLY A 1 87 ? -20.580 18.534 -47.551 1.00 79.81 87 GLY A C 1
ATOM 701 O O . GLY A 1 87 ? -21.259 18.471 -48.579 1.00 79.81 87 GLY A O 1
ATOM 702 N N . ALA A 1 88 ? -19.246 18.462 -47.581 1.00 76.31 88 ALA A N 1
ATOM 703 C CA . ALA A 1 88 ? -18.477 18.207 -48.796 1.00 76.31 88 ALA A CA 1
ATOM 704 C C . ALA A 1 88 ? -18.703 16.780 -49.319 1.00 76.31 88 ALA A C 1
ATOM 706 O O . ALA A 1 88 ? -18.933 16.621 -50.517 1.00 76.31 88 ALA A O 1
ATOM 707 N N . ASP A 1 89 ? -18.767 15.775 -48.445 1.00 73.06 89 ASP A N 1
ATOM 708 C CA . ASP A 1 89 ? -19.052 14.382 -48.811 1.00 73.06 89 ASP A CA 1
ATOM 709 C C . ASP A 1 89 ? -20.465 14.206 -49.376 1.00 73.06 89 ASP A C 1
ATOM 711 O O . ASP A 1 89 ? -20.656 13.554 -50.405 1.00 73.06 89 ASP A O 1
ATOM 715 N N . LEU A 1 90 ? -21.470 14.868 -48.792 1.00 75.69 90 LEU A N 1
ATOM 716 C CA . LEU A 1 90 ? -22.828 14.913 -49.349 1.00 75.69 90 LEU A CA 1
ATOM 717 C C . LEU A 1 90 ? -22.863 15.621 -50.715 1.00 75.69 90 LEU A C 1
ATOM 719 O O . LEU A 1 90 ? -23.620 15.234 -51.616 1.00 75.69 90 LEU A O 1
ATOM 723 N N . LYS A 1 91 ? -22.023 16.642 -50.912 1.00 75.00 91 LYS A N 1
ATOM 724 C CA . LYS A 1 91 ? -21.894 17.359 -52.188 1.00 75.00 91 LYS A CA 1
ATOM 725 C C . LYS A 1 91 ? -21.185 16.517 -53.253 1.00 75.00 91 LYS A C 1
ATOM 727 O O . LYS A 1 91 ? -21.621 16.508 -54.401 1.00 75.00 91 LYS A O 1
ATOM 732 N N . ILE A 1 92 ? -20.166 15.748 -52.875 1.00 72.06 92 ILE A N 1
ATOM 733 C CA . ILE A 1 92 ? -19.500 14.753 -53.728 1.00 72.06 92 ILE A CA 1
ATOM 734 C C . ILE A 1 92 ? -20.482 13.628 -54.089 1.00 72.06 92 ILE A C 1
ATOM 736 O O . ILE A 1 92 ? -20.621 13.280 -55.262 1.00 72.06 92 ILE A O 1
ATOM 740 N N . GLY A 1 93 ? -21.246 13.123 -53.116 1.00 67.94 93 GLY A N 1
ATOM 741 C CA . GLY A 1 93 ? -22.249 12.078 -53.320 1.00 67.94 93 GLY A CA 1
ATOM 742 C C . GLY A 1 93 ? -23.432 12.513 -54.193 1.00 67.94 93 GLY A C 1
ATOM 743 O O . GLY A 1 93 ? -23.956 11.710 -54.964 1.00 67.94 93 GLY A O 1
ATOM 744 N N . SER A 1 94 ? -23.846 13.782 -54.122 1.00 63.97 94 SER A N 1
ATOM 745 C CA . SER A 1 94 ? -24.897 14.342 -54.989 1.00 63.97 94 SER A CA 1
ATOM 746 C C . SER A 1 94 ? -24.392 14.680 -56.396 1.00 63.97 94 SER A C 1
ATOM 748 O O . SER A 1 94 ? -25.105 14.424 -57.365 1.00 63.97 94 SER A O 1
ATOM 750 N N . LEU A 1 95 ? -23.148 15.152 -56.546 1.00 59.12 95 LEU A N 1
ATOM 751 C CA . LEU A 1 95 ? -22.490 15.308 -57.852 1.00 59.12 95 LEU A CA 1
ATOM 752 C C . LEU A 1 95 ? -22.294 13.962 -58.561 1.00 59.12 95 LEU A C 1
ATOM 754 O O . LEU A 1 95 ? -22.485 13.887 -59.770 1.00 59.12 95 LEU A O 1
ATOM 758 N N . ALA A 1 96 ? -21.990 12.892 -57.823 1.00 58.59 96 ALA A N 1
ATOM 759 C CA . ALA A 1 96 ? -21.897 11.539 -58.371 1.00 58.59 96 ALA A CA 1
ATOM 760 C C . ALA A 1 96 ? -23.257 10.970 -58.831 1.00 58.59 96 ALA A C 1
ATOM 762 O O . ALA A 1 96 ? -23.297 10.111 -59.708 1.00 58.59 96 ALA A O 1
ATOM 763 N N . LYS A 1 97 ? -24.371 11.456 -58.261 1.00 58.22 97 LYS A N 1
ATOM 764 C CA . LYS A 1 97 ? -25.746 11.025 -58.585 1.00 58.22 97 LYS A CA 1
ATOM 765 C C . LYS A 1 97 ? -26.457 11.919 -59.611 1.00 58.22 97 LYS A C 1
ATOM 767 O O . LYS A 1 97 ? -27.511 11.534 -60.105 1.00 58.22 97 LYS A O 1
ATOM 772 N N . SER A 1 98 ? -25.908 13.091 -59.938 1.00 59.31 98 SER A N 1
ATOM 773 C CA . SER A 1 98 ? -26.425 13.956 -61.004 1.00 59.31 98 SER A CA 1
ATOM 774 C C . SER A 1 98 ? -25.967 13.453 -62.375 1.00 59.31 98 SER A C 1
ATOM 776 O O . SER A 1 98 ? -24.782 13.195 -62.593 1.00 59.31 98 SER A O 1
ATOM 778 N N . GLU A 1 99 ? -26.896 13.371 -63.327 1.00 56.69 99 GLU A N 1
ATOM 779 C CA . GLU A 1 99 ? -26.653 12.974 -64.722 1.00 56.69 99 GLU A CA 1
ATOM 780 C C . GLU A 1 99 ? -25.557 13.835 -65.392 1.00 56.69 99 GLU A C 1
ATOM 782 O O . GLU A 1 99 ? -24.769 13.350 -66.205 1.00 56.69 99 GLU A O 1
ATOM 787 N N . GLU A 1 100 ? -25.425 15.096 -64.966 1.00 58.03 100 GLU A N 1
ATOM 788 C CA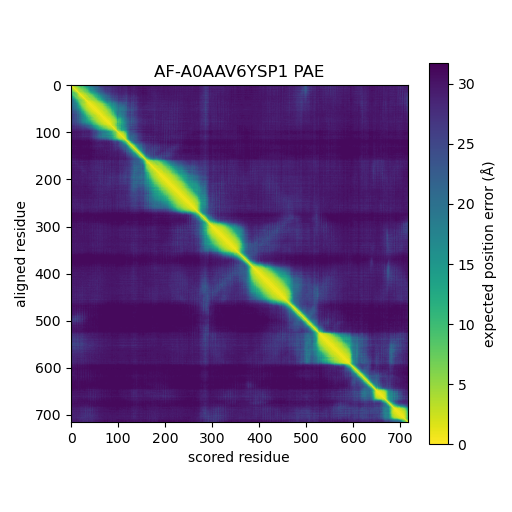 . GLU A 1 100 ? -24.398 16.034 -65.429 1.00 58.03 100 GLU A CA 1
ATOM 789 C C . GLU A 1 100 ? -22.995 15.712 -64.867 1.00 58.03 100 GLU A C 1
ATOM 791 O O . GLU A 1 100 ? -21.980 15.891 -65.548 1.00 58.03 100 GLU A O 1
ATOM 796 N N . GLY A 1 101 ? -22.922 15.171 -63.644 1.00 58.16 101 GLY A N 1
ATOM 797 C CA . GLY A 1 101 ? -21.684 14.697 -63.020 1.00 58.16 101 GLY A CA 1
ATOM 798 C C . GLY A 1 101 ? -21.212 13.364 -63.601 1.00 58.16 101 GLY A C 1
ATOM 799 O O . GLY A 1 101 ? -20.032 13.219 -63.923 1.00 58.16 101 GLY A O 1
ATOM 800 N N . ILE A 1 102 ? -22.140 12.439 -63.867 1.00 63.03 102 ILE A N 1
ATOM 801 C CA . ILE A 1 102 ? -21.862 11.184 -64.583 1.00 63.03 102 ILE A CA 1
ATOM 802 C C . ILE A 1 102 ? -21.375 11.477 -66.010 1.00 63.03 102 ILE A C 1
ATOM 804 O O . ILE A 1 102 ? -20.441 10.828 -66.482 1.00 63.03 102 ILE A O 1
ATOM 808 N N . GLN A 1 103 ? -21.934 12.485 -66.691 1.00 64.25 103 GLN A N 1
ATOM 809 C CA . GLN A 1 103 ? -21.475 12.889 -68.022 1.00 64.25 103 GLN A CA 1
ATOM 810 C C . GLN A 1 103 ? -20.081 13.540 -67.994 1.00 64.25 103 GLN A C 1
ATOM 812 O O . GLN A 1 103 ? -19.273 13.286 -68.889 1.00 64.25 103 GLN A O 1
ATOM 817 N N . LYS A 1 104 ? -19.748 14.326 -66.959 1.00 65.31 104 LYS A N 1
ATOM 818 C CA . LYS A 1 104 ? -18.391 14.874 -66.761 1.00 65.31 104 LYS A CA 1
ATOM 819 C C . LYS A 1 104 ? -17.359 13.795 -66.435 1.00 65.31 104 LYS A C 1
ATOM 821 O O . LYS A 1 104 ? -16.272 13.826 -67.010 1.00 65.31 104 LYS A O 1
ATOM 826 N N . VAL A 1 105 ? -17.697 12.823 -65.587 1.00 66.44 105 VAL A N 1
ATOM 827 C CA . VAL A 1 105 ? -16.824 11.677 -65.284 1.00 66.44 105 VAL A CA 1
ATOM 828 C C . VAL A 1 105 ? -16.652 10.803 -66.523 1.00 66.44 105 VAL A C 1
ATOM 830 O O . VAL A 1 105 ? -15.517 10.537 -66.893 1.00 66.44 105 VAL A O 1
ATOM 833 N N . LYS A 1 106 ? -17.720 10.481 -67.267 1.00 65.38 106 LYS A N 1
ATOM 834 C CA . LYS A 1 106 ? -17.619 9.775 -68.559 1.00 65.38 106 LYS A CA 1
ATOM 835 C C . LYS A 1 106 ? -16.805 10.545 -69.601 1.00 65.38 106 LYS A C 1
ATOM 837 O O . LYS A 1 106 ? -16.108 9.916 -70.392 1.00 65.38 106 LYS A O 1
ATOM 842 N N . ASN A 1 107 ? -16.858 11.879 -69.614 1.00 63.03 107 ASN A N 1
ATOM 843 C CA . ASN A 1 107 ? -16.029 12.703 -70.499 1.00 63.03 107 ASN A CA 1
ATOM 844 C C . ASN A 1 107 ? -14.551 12.698 -70.079 1.00 63.03 107 ASN A C 1
ATOM 846 O O . ASN A 1 107 ? -13.689 12.618 -70.949 1.00 63.03 107 ASN A O 1
ATOM 850 N N . MET A 1 108 ? -14.237 12.720 -68.779 1.00 66.38 108 MET A N 1
ATOM 851 C CA . MET A 1 108 ? -12.863 12.539 -68.290 1.00 66.38 108 MET A CA 1
ATOM 852 C C . MET A 1 108 ? -12.354 11.112 -68.508 1.00 66.38 108 MET A C 1
ATOM 854 O O . MET A 1 108 ? -11.208 10.927 -68.892 1.00 66.38 108 MET A O 1
ATOM 858 N N . GLU A 1 109 ? -13.205 10.104 -68.358 1.00 64.44 109 GLU A N 1
ATOM 859 C CA . GLU A 1 109 ? -12.864 8.696 -68.561 1.00 64.44 109 GLU A CA 1
ATOM 860 C C . GLU A 1 109 ? -12.721 8.354 -70.058 1.00 64.44 109 GLU A C 1
ATOM 862 O O . GLU A 1 109 ? -11.879 7.539 -70.431 1.00 64.44 109 GLU A O 1
ATOM 867 N N . LYS A 1 110 ? -13.479 9.023 -70.945 1.00 64.19 110 LYS A N 1
ATOM 868 C CA . LYS A 1 110 ? -13.227 9.038 -72.399 1.00 64.19 110 LYS A CA 1
ATOM 869 C C . LYS A 1 110 ? -11.919 9.746 -72.736 1.00 64.19 110 LYS A C 1
ATOM 871 O O . LYS A 1 110 ? -11.198 9.258 -73.598 1.00 64.19 110 LYS A O 1
ATOM 876 N N . LYS A 1 111 ? -11.598 10.848 -72.050 1.00 64.44 111 LYS A N 1
ATOM 877 C CA . LYS A 1 111 ? -10.336 11.583 -72.217 1.00 64.44 111 LYS A CA 1
ATOM 878 C C . LYS A 1 111 ? -9.130 10.750 -71.753 1.00 64.44 111 LYS A C 1
ATOM 880 O O . LYS A 1 111 ? -8.133 10.719 -72.460 1.00 64.44 111 LYS A O 1
ATOM 885 N N . SER A 1 112 ? -9.251 9.986 -70.664 1.00 58.31 112 SER A N 1
ATOM 886 C CA . SER A 1 112 ? -8.227 9.025 -70.216 1.00 58.31 112 SER A CA 1
ATOM 887 C C . SER A 1 112 ? -8.125 7.789 -71.114 1.00 58.31 112 SER A C 1
ATOM 889 O O . SER A 1 112 ? -7.020 7.333 -71.387 1.00 58.31 112 SER A O 1
ATOM 891 N N . ARG A 1 113 ? -9.241 7.265 -71.647 1.00 58.25 113 ARG A N 1
ATOM 892 C CA . ARG A 1 113 ? -9.206 6.158 -72.625 1.00 58.25 113 ARG A CA 1
ATOM 893 C C . ARG A 1 113 ? -8.662 6.574 -73.997 1.00 58.25 113 ARG A C 1
ATOM 895 O O . ARG A 1 113 ? -8.040 5.753 -74.660 1.00 58.25 113 ARG A O 1
ATOM 902 N N . GLN A 1 114 ? -8.839 7.831 -74.411 1.00 51.47 114 GLN A N 1
ATOM 903 C CA . GLN A 1 114 ? -8.210 8.368 -75.627 1.00 51.47 114 GLN A CA 1
ATOM 904 C C . GLN A 1 114 ? -6.689 8.514 -75.501 1.00 51.47 114 GLN A C 1
ATOM 906 O O . GLN A 1 114 ? -5.999 8.357 -76.501 1.00 51.47 114 GLN A O 1
ATOM 911 N N . LEU A 1 115 ? -6.164 8.755 -74.295 1.00 55.81 115 LEU A N 1
ATOM 912 C CA . LEU A 1 115 ? -4.719 8.844 -74.051 1.00 55.81 115 LEU A CA 1
ATOM 913 C C . LEU A 1 115 ? -4.009 7.479 -74.093 1.00 55.81 115 LEU A C 1
ATOM 915 O O . LEU A 1 115 ? -2.806 7.442 -74.318 1.00 55.81 115 LEU A O 1
ATOM 919 N N . MET A 1 116 ? -4.738 6.370 -73.920 1.00 50.09 116 MET A N 1
ATOM 920 C CA . MET A 1 116 ? -4.161 5.017 -73.862 1.00 50.09 116 MET A CA 1
ATOM 921 C C . MET A 1 116 ? -4.228 4.225 -75.183 1.00 50.09 116 MET A C 1
ATOM 923 O O . MET A 1 116 ? -3.560 3.204 -75.292 1.00 50.09 116 MET A O 1
ATOM 927 N N . ASN A 1 117 ? -4.978 4.679 -76.200 1.00 52.22 117 ASN A N 1
ATOM 928 C CA . ASN A 1 117 ? -5.191 3.931 -77.457 1.00 52.22 117 ASN A CA 1
ATOM 929 C C . ASN A 1 117 ? -4.695 4.670 -78.725 1.00 52.22 117 ASN A C 1
ATOM 931 O O . ASN A 1 117 ? -5.218 4.447 -79.815 1.00 52.22 117 ASN A O 1
ATOM 935 N N . GLY A 1 118 ? -3.716 5.569 -78.599 1.00 41.88 118 GLY A N 1
ATOM 936 C CA . GLY A 1 118 ? -3.299 6.493 -79.660 1.00 41.88 118 GLY A CA 1
ATOM 937 C C . GLY A 1 118 ? -1.884 6.310 -80.219 1.00 41.88 118 GLY A C 1
ATOM 938 O O . GLY A 1 118 ? -1.211 7.315 -80.395 1.00 41.88 118 GLY A O 1
ATOM 939 N N . GLU A 1 119 ? -1.434 5.090 -80.536 1.00 40.62 119 GLU A N 1
ATOM 940 C CA . GLU A 1 119 ? -0.281 4.868 -81.433 1.00 40.62 119 GLU A CA 1
ATOM 941 C C . GLU A 1 119 ? -0.582 3.763 -82.464 1.00 40.62 119 GLU A C 1
ATOM 943 O O . GLU A 1 119 ? -0.318 2.585 -82.240 1.00 40.62 119 GLU A O 1
ATOM 948 N N . THR A 1 120 ? -1.159 4.136 -83.615 1.00 36.56 120 THR A N 1
ATOM 949 C CA . THR A 1 120 ? -0.846 3.553 -84.940 1.00 36.56 120 THR A CA 1
ATOM 950 C C . THR A 1 120 ? -1.487 4.372 -86.079 1.00 36.56 120 THR A C 1
ATOM 952 O O . THR A 1 120 ? -2.702 4.440 -86.205 1.00 36.56 120 THR A O 1
ATOM 955 N N . PHE A 1 121 ? -0.621 4.922 -86.940 1.00 30.77 121 PHE A N 1
ATOM 956 C CA . PHE A 1 121 ? -0.819 5.229 -88.370 1.00 30.77 121 PHE A CA 1
ATOM 957 C C . PHE A 1 121 ? -1.646 6.469 -88.835 1.00 30.77 121 PHE A C 1
ATOM 959 O O . PHE A 1 121 ? -2.858 6.417 -88.993 1.00 30.77 121 PHE A O 1
ATOM 966 N N . VAL A 1 122 ? -0.889 7.531 -89.178 1.00 33.81 122 VAL A N 1
ATOM 967 C CA . VAL A 1 122 ? -0.933 8.402 -90.391 1.00 33.81 122 VAL A CA 1
ATOM 968 C C . VAL A 1 122 ? -2.212 9.201 -90.735 1.00 33.81 122 VAL A C 1
ATOM 970 O O . VAL A 1 122 ? -3.178 8.643 -91.241 1.00 33.81 122 VAL A O 1
ATOM 973 N N . SER A 1 123 ? -2.153 10.540 -90.580 1.00 37.25 123 SER A N 1
ATOM 974 C CA . SER A 1 123 ? -2.230 11.547 -91.675 1.00 37.25 123 SER A CA 1
ATOM 975 C C . SER A 1 123 ? -2.429 12.998 -91.166 1.00 37.25 123 SER A C 1
ATOM 977 O O . SER A 1 123 ? -3.290 13.267 -90.339 1.00 37.25 123 SER A O 1
ATOM 979 N N . GLU A 1 124 ? -1.603 13.899 -91.708 1.00 30.58 124 GLU A N 1
ATOM 980 C CA . GLU A 1 124 ? -1.558 15.386 -91.712 1.00 30.58 124 GLU A CA 1
ATOM 981 C C . GLU A 1 124 ? -2.887 16.173 -91.901 1.00 30.58 124 GLU A C 1
ATOM 983 O O . GLU A 1 124 ? -3.882 15.569 -92.301 1.00 30.58 124 GLU A O 1
ATOM 988 N N . PRO A 1 125 ? -2.893 17.537 -91.894 1.00 47.72 125 PRO A N 1
ATOM 989 C CA . PRO A 1 125 ? -2.120 18.530 -91.109 1.00 47.72 125 PRO A CA 1
ATOM 990 C C . PRO A 1 125 ? -3.007 19.700 -90.580 1.00 47.72 125 PRO A C 1
ATOM 992 O O . PRO A 1 125 ? -4.057 19.971 -91.151 1.00 47.72 125 PRO A O 1
ATOM 995 N N . SER A 1 126 ? -2.578 20.452 -89.551 1.00 31.84 126 SER A N 1
ATOM 996 C CA . SER A 1 126 ? -2.851 21.909 -89.431 1.00 31.84 126 SER A CA 1
ATOM 997 C C . SER A 1 126 ? -2.146 22.516 -88.209 1.00 31.84 126 SER A C 1
ATOM 999 O O . SER A 1 126 ? -2.503 22.235 -87.069 1.00 31.84 126 SER A O 1
ATOM 1001 N N . ASP A 1 127 ? -1.115 23.306 -88.494 1.00 45.97 127 ASP A N 1
ATOM 1002 C CA . ASP A 1 127 ? -0.728 24.597 -87.907 1.00 45.97 127 ASP A CA 1
ATOM 1003 C C . ASP A 1 127 ? -1.312 24.989 -86.540 1.00 45.97 127 ASP A C 1
ATOM 1005 O O . ASP A 1 127 ? -2.444 25.451 -86.443 1.00 45.97 127 ASP A O 1
ATOM 1009 N N . ASP A 1 128 ? -0.499 24.785 -85.498 1.00 38.28 128 ASP A N 1
ATOM 1010 C CA . ASP A 1 128 ? -0.172 25.747 -84.426 1.00 38.28 128 ASP A CA 1
ATOM 1011 C C . ASP A 1 128 ? 0.234 24.983 -83.159 1.00 38.28 128 ASP A C 1
ATOM 1013 O O . ASP A 1 128 ? -0.581 24.736 -82.275 1.00 38.28 128 ASP A O 1
ATOM 1017 N N . MET A 1 129 ? 1.508 24.558 -83.116 1.00 33.22 129 MET A N 1
ATOM 1018 C CA . MET A 1 129 ? 2.337 24.255 -81.926 1.00 33.22 129 MET A CA 1
ATOM 1019 C C . MET A 1 129 ? 3.432 23.236 -82.279 1.00 33.22 129 MET A C 1
ATOM 1021 O O . MET A 1 129 ? 3.403 22.069 -81.891 1.00 33.22 129 MET A O 1
ATOM 1025 N N . LYS A 1 130 ? 4.439 23.704 -83.022 1.00 35.12 130 LYS A N 1
ATOM 1026 C CA . LYS A 1 130 ? 5.714 23.010 -83.275 1.00 35.12 130 LYS A CA 1
ATOM 1027 C C . LYS A 1 130 ? 6.893 23.695 -82.561 1.00 35.12 130 LYS A C 1
ATOM 1029 O O . LYS A 1 130 ? 8.012 23.640 -83.050 1.00 35.12 130 LYS A O 1
ATOM 1034 N N . GLU A 1 131 ? 6.676 24.340 -81.411 1.00 41.88 131 GLU A N 1
ATOM 1035 C CA . GLU A 1 131 ? 7.691 25.250 -80.841 1.00 41.88 131 GLU A CA 1
ATOM 1036 C C . GLU A 1 131 ? 8.396 24.787 -79.551 1.00 41.88 131 GLU A C 1
ATOM 1038 O O . GLU A 1 131 ? 9.214 25.526 -79.021 1.00 41.88 131 GLU A O 1
ATOM 1043 N N . SER A 1 132 ? 8.191 23.586 -78.992 1.00 36.75 132 SER A N 1
ATOM 1044 C CA . SER A 1 132 ? 8.913 23.273 -77.728 1.00 36.75 132 SER A CA 1
ATOM 1045 C C . SER A 1 132 ? 9.334 21.828 -77.471 1.00 36.75 132 SER A C 1
ATOM 1047 O O . SER A 1 132 ? 9.711 21.500 -76.350 1.00 36.75 132 SER A O 1
ATOM 1049 N N . ARG A 1 133 ? 9.351 20.948 -78.480 1.00 32.38 133 ARG A N 1
ATOM 1050 C CA . ARG A 1 133 ? 9.933 19.593 -78.336 1.00 32.38 133 ARG A CA 1
ATOM 1051 C C . ARG A 1 133 ? 10.706 19.156 -79.580 1.00 32.38 133 ARG A C 1
ATOM 1053 O O . ARG A 1 133 ? 10.409 18.126 -80.174 1.00 32.38 133 ARG A O 1
ATOM 1060 N N . GLN A 1 134 ? 11.693 19.953 -79.984 1.00 39.81 134 GLN A N 1
ATOM 1061 C CA . GLN A 1 134 ? 12.625 19.599 -81.055 1.00 39.81 134 GLN A CA 1
ATOM 1062 C C . GLN A 1 134 ? 14.060 19.977 -80.676 1.00 39.81 134 GLN A C 1
ATOM 1064 O O . GLN A 1 134 ? 14.685 20.807 -81.316 1.00 39.81 134 GLN A O 1
ATOM 1069 N N . THR A 1 135 ? 14.596 19.350 -79.635 1.00 35.16 135 THR A N 1
ATOM 1070 C CA . THR A 1 135 ? 16.039 19.298 -79.383 1.00 35.16 135 THR A CA 1
ATOM 1071 C C . THR A 1 135 ? 16.333 18.015 -78.603 1.00 35.16 135 THR A C 1
ATOM 1073 O O . THR A 1 135 ? 15.727 17.774 -77.567 1.00 35.16 135 THR A O 1
ATOM 1076 N N . LEU A 1 136 ? 17.285 17.216 -79.103 1.00 40.50 136 LEU A N 1
ATOM 1077 C CA . LEU A 1 136 ? 17.912 16.042 -78.459 1.00 40.50 136 LEU A CA 1
ATOM 1078 C C . LEU A 1 136 ? 17.243 14.659 -78.655 1.00 40.50 136 LEU A C 1
ATOM 1080 O O . LEU A 1 136 ? 16.720 14.071 -77.714 1.00 40.50 136 LEU A O 1
ATOM 1084 N N . ARG A 1 137 ? 17.343 14.115 -79.879 1.00 33.09 137 ARG A N 1
ATOM 1085 C CA . ARG A 1 137 ? 17.545 12.681 -80.250 1.00 33.09 137 ARG A CA 1
ATOM 1086 C C . ARG A 1 137 ? 17.329 12.565 -81.768 1.00 33.09 137 ARG A C 1
ATOM 1088 O O . ARG A 1 137 ? 16.321 13.057 -82.249 1.00 33.09 137 ARG A O 1
ATOM 1095 N N . CYS A 1 138 ? 18.168 12.001 -82.630 1.00 32.22 138 CYS A N 1
ATOM 1096 C CA . CYS A 1 138 ? 19.390 11.203 -82.555 1.00 32.22 138 CYS A CA 1
ATOM 1097 C C . CYS A 1 138 ? 20.232 11.540 -83.804 1.00 32.22 138 CYS A C 1
ATOM 1099 O O . CYS A 1 138 ? 19.661 11.936 -84.825 1.00 32.22 138 CYS A O 1
ATOM 1101 N N . LYS A 1 139 ? 21.548 11.313 -83.781 1.00 32.25 139 LYS A N 1
ATOM 1102 C CA . LYS A 1 139 ? 22.314 11.109 -85.018 1.00 32.25 139 LYS A CA 1
ATOM 1103 C C . LYS A 1 139 ? 23.561 10.291 -84.723 1.00 32.25 139 LYS A C 1
ATOM 1105 O O . LYS A 1 139 ? 24.593 10.852 -84.405 1.00 32.25 139 LYS A O 1
ATOM 1110 N N . ASP A 1 140 ? 23.409 8.979 -84.842 1.00 33.31 140 ASP A N 1
ATOM 1111 C CA . ASP A 1 140 ? 24.506 8.080 -85.166 1.00 33.31 140 ASP A CA 1
ATOM 1112 C C . ASP A 1 140 ? 24.016 7.043 -86.182 1.00 33.31 140 ASP A C 1
ATOM 1114 O O . ASP A 1 140 ? 22.943 6.456 -86.025 1.00 33.31 140 ASP A O 1
ATOM 1118 N N . ASN A 1 141 ? 24.879 6.849 -87.181 1.00 30.69 141 ASN A N 1
ATOM 1119 C CA . ASN A 1 141 ? 25.016 5.752 -88.143 1.00 30.69 141 ASN A CA 1
ATOM 1120 C C . ASN A 1 141 ? 24.423 5.868 -89.569 1.00 30.69 141 ASN A C 1
ATOM 1122 O O . ASN A 1 141 ? 23.222 5.714 -89.761 1.00 30.69 141 ASN A O 1
ATOM 1126 N N . VAL A 1 142 ? 25.359 6.093 -90.524 1.00 35.34 142 VAL A N 1
ATOM 1127 C CA . VAL A 1 142 ? 25.742 5.249 -91.703 1.00 35.34 142 VAL A CA 1
ATOM 1128 C C . VAL A 1 142 ? 24.603 4.939 -92.713 1.00 35.34 142 VAL A C 1
ATOM 1130 O O . VAL A 1 142 ? 23.545 4.483 -92.315 1.00 35.34 142 VAL A O 1
ATOM 1133 N N . ASP A 1 143 ? 24.669 5.168 -94.032 1.00 31.83 143 ASP A N 1
ATOM 1134 C CA . ASP A 1 143 ? 25.707 4.822 -95.013 1.00 31.83 143 ASP A CA 1
ATOM 1135 C C . ASP A 1 143 ? 25.460 5.506 -96.390 1.00 31.83 143 ASP A C 1
ATOM 1137 O O . ASP A 1 143 ? 24.335 5.893 -96.706 1.00 31.83 143 ASP A O 1
ATOM 1141 N N . ASP A 1 144 ? 26.524 5.529 -97.199 1.00 33.97 144 ASP A N 1
ATOM 1142 C CA . ASP A 1 144 ? 26.624 5.379 -98.667 1.00 33.97 144 ASP A CA 1
ATOM 1143 C C . ASP A 1 144 ? 26.129 6.385 -99.756 1.00 33.97 144 ASP A C 1
ATOM 1145 O O . ASP A 1 144 ? 24.966 6.760 -99.880 1.00 33.97 144 ASP A O 1
ATOM 1149 N N . GLN A 1 145 ? 27.090 6.603 -100.678 1.00 33.69 145 GLN A N 1
ATOM 1150 C CA . GLN A 1 145 ? 2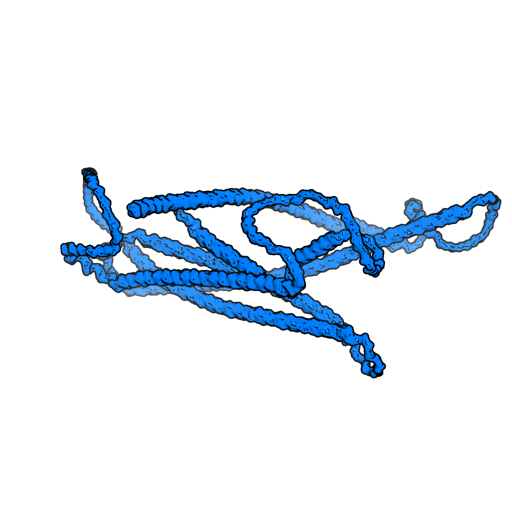7.069 6.963 -102.116 1.00 33.69 145 GLN A CA 1
ATOM 1151 C C . GLN A 1 145 ? 27.063 8.431 -102.639 1.00 33.69 145 GLN A C 1
ATOM 1153 O O . GLN A 1 145 ? 26.051 9.119 -102.736 1.00 33.69 145 GLN A O 1
ATOM 1158 N N . ASP A 1 146 ? 28.270 8.799 -103.107 1.00 34.91 146 ASP A N 1
ATOM 1159 C CA . ASP A 1 146 ? 28.749 9.729 -104.167 1.00 34.91 146 ASP A CA 1
ATOM 1160 C C . ASP A 1 146 ? 27.916 9.672 -105.499 1.00 34.91 146 ASP A C 1
ATOM 1162 O O . ASP A 1 146 ? 27.152 8.716 -105.645 1.00 34.91 146 ASP A O 1
ATOM 1166 N N . PRO A 1 147 ? 28.082 10.538 -106.551 1.00 53.38 147 PRO A N 1
ATOM 1167 C CA . PRO A 1 147 ? 29.143 11.534 -106.767 1.00 53.38 147 PRO A CA 1
ATOM 1168 C C . PRO A 1 147 ? 28.777 12.877 -107.474 1.00 53.38 147 PRO A C 1
ATOM 1170 O O . PRO A 1 147 ? 27.703 13.065 -108.037 1.00 53.38 147 PRO A O 1
ATOM 1173 N N . LEU A 1 148 ? 29.801 13.747 -107.572 1.00 32.28 148 LEU A N 1
ATOM 1174 C CA . LEU A 1 148 ? 30.027 14.830 -108.565 1.00 32.28 148 LEU A CA 1
ATOM 1175 C C . LEU A 1 148 ? 29.489 16.252 -108.266 1.00 32.28 148 LEU A C 1
ATOM 1177 O O . LEU A 1 148 ? 28.354 16.587 -108.578 1.00 32.28 148 LEU A O 1
ATOM 1181 N N . GLN A 1 149 ? 30.375 17.181 -107.886 1.00 33.91 149 GLN A N 1
ATOM 1182 C CA . GLN A 1 149 ? 31.084 18.081 -108.824 1.00 33.91 149 GLN A CA 1
ATOM 1183 C C . GLN A 1 149 ? 31.816 19.223 -108.091 1.00 33.91 149 GLN A C 1
ATOM 1185 O O . GLN A 1 149 ? 31.218 20.146 -107.553 1.00 33.91 149 GLN A O 1
ATOM 1190 N N . ILE A 1 150 ? 33.147 19.164 -108.163 1.00 39.41 150 ILE A N 1
ATOM 1191 C CA . ILE A 1 150 ? 34.062 20.233 -108.595 1.00 39.41 150 ILE A CA 1
ATOM 1192 C C . ILE A 1 150 ? 33.563 21.680 -108.391 1.00 39.41 150 ILE A C 1
ATOM 1194 O O . ILE A 1 150 ? 32.832 22.217 -109.222 1.00 39.41 150 ILE A O 1
ATOM 1198 N N . LYS A 1 151 ? 34.190 22.394 -107.448 1.00 36.97 151 LYS A N 1
ATOM 1199 C CA . LYS A 1 151 ? 34.933 23.618 -107.792 1.00 36.97 151 LYS A CA 1
ATOM 1200 C C . LYS A 1 151 ? 36.055 23.897 -106.797 1.00 36.97 151 LYS A C 1
ATOM 1202 O O . LYS A 1 151 ? 35.892 23.882 -105.587 1.00 36.97 151 LYS A O 1
ATOM 1207 N N . ARG A 1 152 ? 37.218 24.089 -107.404 1.00 45.56 152 ARG A N 1
ATOM 1208 C CA . ARG A 1 152 ? 38.552 24.282 -106.854 1.00 45.56 152 ARG A CA 1
ATOM 1209 C C . ARG A 1 152 ? 38.798 25.782 -106.667 1.00 45.56 152 ARG A C 1
ATOM 1211 O O . ARG A 1 152 ? 38.607 26.519 -107.629 1.00 45.56 152 ARG A O 1
ATOM 1218 N N . SER A 1 153 ? 39.304 26.191 -105.508 1.00 32.66 153 SER A N 1
ATOM 1219 C CA . SER A 1 153 ? 40.163 27.376 -105.310 1.00 32.66 153 SER A CA 1
ATOM 1220 C C . SER A 1 153 ? 40.637 27.352 -103.855 1.00 32.66 153 SER A C 1
ATOM 1222 O O . SER A 1 153 ? 39.802 27.374 -102.963 1.00 32.66 153 SER A O 1
ATOM 1224 N N . GLY A 1 154 ? 41.912 27.064 -103.594 1.00 37.00 154 GLY A N 1
ATOM 1225 C CA . GLY A 1 154 ? 42.930 28.099 -103.360 1.00 37.00 154 GLY A CA 1
ATOM 1226 C C . GLY A 1 154 ? 43.163 28.180 -101.846 1.00 37.00 154 GLY A C 1
ATOM 1227 O O . GLY A 1 154 ? 42.289 28.632 -101.128 1.00 37.00 154 GLY A O 1
ATOM 1228 N N . ASP A 1 155 ? 44.140 27.439 -101.330 1.00 38.09 155 ASP A N 1
ATOM 1229 C CA . ASP A 1 155 ? 45.418 28.010 -100.878 1.00 38.09 155 ASP A CA 1
ATOM 1230 C C . ASP A 1 155 ? 45.268 28.924 -99.648 1.00 38.09 155 ASP A C 1
ATOM 1232 O O . ASP A 1 155 ? 44.881 30.080 -99.785 1.00 38.09 155 ASP A O 1
ATOM 1236 N N . ALA A 1 156 ? 45.546 28.368 -98.463 1.00 43.47 156 ALA A N 1
ATOM 1237 C CA . ALA A 1 156 ? 46.250 29.014 -97.351 1.00 43.47 156 ALA A CA 1
ATOM 1238 C C . ALA A 1 156 ? 46.207 28.093 -96.119 1.00 43.47 156 ALA A C 1
ATOM 1240 O O . ALA A 1 156 ? 45.160 27.805 -95.549 1.00 43.47 156 ALA A O 1
ATOM 1241 N N . THR A 1 157 ? 47.384 27.635 -95.721 1.00 54.47 157 THR A N 1
ATOM 1242 C CA . THR A 1 157 ? 47.723 27.090 -94.405 1.00 54.47 157 THR A CA 1
ATOM 1243 C C . THR A 1 157 ? 47.205 27.964 -93.253 1.00 54.47 157 THR A C 1
ATOM 1245 O O . THR A 1 157 ? 47.625 29.117 -93.156 1.00 54.47 157 THR A O 1
ATOM 1248 N N . CYS A 1 158 ? 46.353 27.407 -92.382 1.00 47.97 158 CYS A N 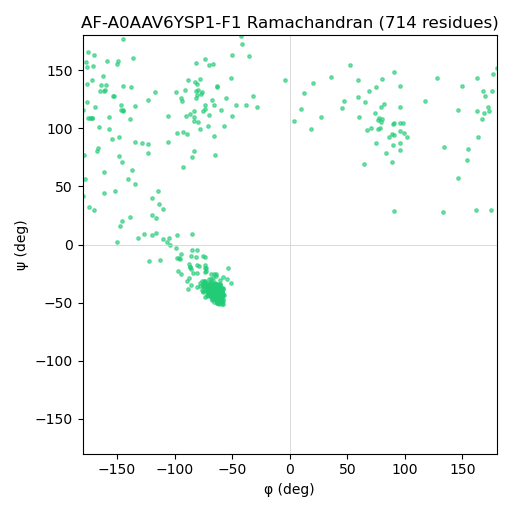1
ATOM 1249 C CA . CYS A 1 158 ? 46.072 27.853 -91.006 1.00 47.97 158 CYS A CA 1
ATOM 1250 C C . CYS A 1 158 ? 45.184 26.794 -90.301 1.00 47.97 158 CYS A C 1
ATOM 1252 O O . CYS A 1 158 ? 44.027 26.603 -90.660 1.00 47.97 158 CYS A O 1
ATOM 1254 N N . ASP A 1 159 ? 45.802 26.081 -89.353 1.00 53.25 159 ASP A N 1
ATOM 1255 C CA . ASP A 1 159 ? 45.258 25.445 -88.139 1.00 53.25 159 ASP A CA 1
ATOM 1256 C C . ASP A 1 159 ? 44.235 24.287 -88.218 1.00 53.25 159 ASP A C 1
ATOM 1258 O O . ASP A 1 159 ? 43.101 24.383 -87.751 1.00 53.25 159 ASP A O 1
ATOM 1262 N N . ASP A 1 160 ? 44.696 23.117 -88.678 1.00 55.19 160 ASP A N 1
ATOM 1263 C CA . ASP A 1 160 ? 44.029 21.811 -88.462 1.00 55.19 160 ASP A CA 1
ATOM 1264 C C . ASP A 1 160 ? 43.989 21.409 -86.966 1.00 55.19 160 ASP A C 1
ATOM 1266 O O . ASP A 1 160 ? 43.064 20.727 -86.519 1.00 55.19 160 ASP A O 1
ATOM 1270 N N . ASP A 1 161 ? 44.948 21.890 -86.167 1.00 62.59 161 ASP A N 1
ATOM 1271 C CA . ASP A 1 161 ? 45.021 21.614 -84.726 1.00 62.59 161 ASP A CA 1
ATOM 1272 C C . ASP A 1 161 ? 43.923 22.348 -83.930 1.00 62.59 161 ASP A C 1
ATOM 1274 O O . ASP A 1 161 ? 43.318 21.754 -83.041 1.00 62.59 161 ASP A O 1
ATOM 1278 N N . HIS A 1 162 ? 43.547 23.582 -84.298 1.00 62.91 162 HIS A N 1
ATOM 1279 C CA . HIS A 1 162 ? 42.507 24.337 -83.579 1.00 62.91 162 HIS A CA 1
ATOM 1280 C C . HIS A 1 162 ? 41.093 23.759 -83.739 1.00 62.91 162 HIS A C 1
ATOM 1282 O O . HIS A 1 162 ? 40.297 23.818 -82.803 1.00 62.91 162 HIS A O 1
ATOM 1288 N N . VAL A 1 163 ? 40.765 23.170 -84.894 1.00 68.44 163 VAL A N 1
ATOM 1289 C CA . VAL A 1 163 ? 39.462 22.510 -85.104 1.00 68.44 163 VAL A CA 1
ATOM 1290 C C . VAL A 1 163 ? 39.405 21.166 -84.371 1.00 68.44 163 VAL A C 1
ATOM 1292 O O . VAL A 1 163 ? 38.371 20.813 -83.805 1.00 68.44 163 VAL A O 1
ATOM 1295 N N . LYS A 1 164 ? 40.520 20.426 -84.326 1.00 69.00 164 LYS A N 1
ATOM 1296 C CA . LYS A 1 164 ? 40.628 19.180 -83.553 1.00 69.00 164 LYS A CA 1
ATOM 1297 C C . LYS A 1 164 ? 40.553 19.426 -82.051 1.00 69.00 164 LYS A C 1
ATOM 1299 O O . LYS A 1 164 ? 39.879 18.659 -81.365 1.00 69.00 164 LYS A O 1
ATOM 1304 N N . ASP A 1 165 ? 41.190 20.483 -81.560 1.00 71.19 165 ASP A N 1
ATOM 1305 C CA . ASP A 1 165 ? 41.113 20.881 -80.155 1.00 71.19 165 ASP A CA 1
ATOM 1306 C C . ASP A 1 165 ? 39.700 21.350 -79.789 1.00 71.19 165 ASP A C 1
ATOM 1308 O O . ASP A 1 165 ? 39.163 20.906 -78.780 1.00 71.19 165 ASP A O 1
ATOM 1312 N N . ALA A 1 166 ? 39.027 22.120 -80.653 1.00 73.12 166 ALA A N 1
ATOM 1313 C CA . ALA A 1 166 ? 37.633 22.515 -80.434 1.00 73.12 166 ALA A CA 1
ATOM 1314 C C . ALA A 1 166 ? 36.666 21.312 -80.381 1.00 73.12 166 ALA A C 1
ATOM 1316 O O . ALA A 1 166 ? 35.794 21.259 -79.515 1.00 73.12 166 ALA A O 1
ATOM 1317 N N . LEU A 1 167 ? 36.838 20.315 -81.258 1.00 72.31 167 LEU A N 1
ATOM 1318 C CA . LEU A 1 167 ? 36.034 19.084 -81.238 1.00 72.31 167 LEU A CA 1
ATOM 1319 C C . LEU A 1 167 ? 36.339 18.202 -80.017 1.00 72.31 167 LEU A C 1
ATOM 1321 O O . LEU A 1 167 ? 35.435 17.561 -79.473 1.00 72.31 167 LEU A O 1
ATOM 1325 N N . ARG A 1 168 ? 37.600 18.163 -79.566 1.00 76.00 168 ARG A N 1
ATOM 1326 C CA . ARG A 1 168 ? 37.986 17.485 -78.320 1.00 76.00 168 ARG A CA 1
ATOM 1327 C C . ARG A 1 168 ? 37.369 18.175 -77.110 1.00 76.00 168 ARG A C 1
ATOM 1329 O O . ARG A 1 168 ? 36.793 17.480 -76.280 1.00 76.00 168 ARG A O 1
ATOM 1336 N N . ASP A 1 169 ? 37.411 19.501 -77.048 1.00 77.62 169 ASP A N 1
ATOM 1337 C CA . ASP A 1 169 ? 36.799 20.284 -75.974 1.00 77.62 169 ASP A CA 1
ATOM 1338 C C . ASP A 1 169 ? 35.275 20.115 -75.941 1.00 77.62 169 ASP A C 1
ATOM 1340 O O . ASP A 1 169 ? 34.706 19.908 -74.870 1.00 77.62 169 ASP A O 1
ATOM 1344 N N . GLU A 1 170 ? 34.598 20.113 -77.093 1.00 77.94 170 GLU A N 1
ATOM 1345 C CA . GLU A 1 170 ? 33.152 19.865 -77.168 1.00 77.94 170 GLU A CA 1
ATOM 1346 C C . GLU A 1 170 ? 32.796 18.433 -76.725 1.00 77.94 170 GLU A C 1
ATOM 1348 O O . GLU A 1 170 ? 31.849 18.229 -75.959 1.00 77.94 170 GLU A O 1
ATOM 1353 N N . THR A 1 171 ? 33.613 17.444 -77.102 1.00 80.44 171 THR A N 1
ATOM 1354 C CA . THR A 1 171 ? 33.471 16.047 -76.654 1.00 80.44 171 THR A CA 1
ATOM 1355 C C . THR A 1 171 ? 33.678 15.920 -75.140 1.00 80.44 171 THR A C 1
ATOM 1357 O O . THR A 1 171 ? 32.877 15.280 -74.457 1.00 80.44 171 THR A O 1
ATOM 1360 N N . VAL A 1 172 ? 34.702 16.576 -74.584 1.00 81.19 172 VAL A N 1
ATOM 1361 C CA . VAL A 1 172 ? 34.984 16.600 -73.139 1.00 81.19 172 VAL A CA 1
ATOM 1362 C C . VAL A 1 172 ? 33.862 17.301 -72.372 1.00 81.19 172 VAL A C 1
ATOM 1364 O O . VAL A 1 172 ? 33.442 16.812 -71.324 1.00 81.19 172 VAL A O 1
ATOM 1367 N N . GLN A 1 173 ? 33.309 18.398 -72.891 1.00 81.94 173 GLN A N 1
ATOM 1368 C CA . GLN A 1 173 ? 32.153 19.067 -72.289 1.00 81.94 173 GLN A CA 1
ATOM 1369 C C . GLN A 1 173 ? 30.894 18.194 -72.315 1.00 81.94 173 GLN A C 1
ATOM 1371 O O . GLN A 1 173 ? 30.150 18.174 -71.333 1.00 81.94 173 GLN A O 1
ATOM 1376 N N . HIS A 1 174 ? 30.647 17.454 -73.399 1.00 79.62 174 HIS A N 1
ATOM 1377 C CA . HIS A 1 174 ? 29.540 16.497 -73.472 1.00 79.62 174 HIS A CA 1
ATOM 1378 C C . HIS A 1 174 ? 29.701 15.349 -72.473 1.00 79.62 174 HIS A C 1
ATOM 1380 O O . HIS A 1 174 ? 28.755 15.059 -71.738 1.00 79.62 174 HIS A O 1
ATOM 1386 N N . LEU A 1 175 ? 30.897 14.764 -72.373 1.00 87.25 175 LEU A N 1
ATOM 1387 C CA . LEU A 1 175 ? 31.219 13.760 -71.358 1.00 87.25 175 LEU A CA 1
ATOM 1388 C C . LEU A 1 175 ? 31.062 14.319 -69.939 1.00 87.25 175 LEU A C 1
ATOM 1390 O O . LEU A 1 175 ? 30.476 13.663 -69.088 1.00 87.25 175 LEU A O 1
ATOM 1394 N N . THR A 1 176 ? 31.492 15.555 -69.690 1.00 82.88 176 THR A N 1
ATOM 1395 C CA . THR A 1 176 ? 31.365 16.202 -68.373 1.00 82.88 176 THR A CA 1
ATOM 1396 C C . THR A 1 176 ? 29.897 16.427 -67.998 1.00 82.88 176 THR A C 1
ATOM 1398 O O . THR A 1 176 ? 29.494 16.138 -66.874 1.00 82.88 176 THR A O 1
ATOM 1401 N N . LYS A 1 177 ? 29.061 16.886 -68.941 1.00 84.31 177 LYS A N 1
ATOM 1402 C CA . LYS A 1 177 ? 27.606 17.020 -68.741 1.00 84.31 177 LYS A CA 1
ATOM 1403 C C . LYS A 1 177 ? 26.944 15.662 -68.509 1.00 84.31 177 LYS A C 1
ATOM 1405 O O . LYS A 1 177 ? 26.055 15.564 -67.671 1.00 84.31 177 LYS A O 1
ATOM 1410 N N . GLN A 1 178 ? 27.383 14.624 -69.218 1.00 89.44 178 GLN A N 1
ATOM 1411 C CA . GLN A 1 178 ? 26.886 13.263 -69.035 1.00 89.44 178 GLN A CA 1
ATOM 1412 C C . GLN A 1 178 ? 27.253 12.712 -67.653 1.00 89.44 178 GLN A C 1
ATOM 1414 O O . GLN A 1 178 ? 26.380 12.192 -66.969 1.00 89.44 178 GLN A O 1
ATOM 1419 N N . VAL A 1 179 ? 28.498 12.898 -67.207 1.00 85.88 179 VAL A N 1
ATOM 1420 C CA . VAL A 1 179 ? 28.955 12.507 -65.865 1.00 85.88 179 VAL A CA 1
ATOM 1421 C C . VAL A 1 179 ? 28.187 13.263 -64.779 1.00 85.88 179 VAL A C 1
ATOM 1423 O O . VAL A 1 179 ? 27.760 12.653 -63.804 1.00 85.88 179 VAL A O 1
ATOM 1426 N N . LEU A 1 180 ? 27.939 14.566 -64.957 1.00 89.25 180 LEU A N 1
ATOM 1427 C CA . LEU A 1 180 ? 27.146 15.353 -64.009 1.00 89.25 180 LEU A CA 1
ATOM 1428 C C . LEU A 1 180 ? 25.688 14.872 -63.941 1.00 89.25 180 LEU A C 1
ATOM 1430 O O . LEU A 1 180 ? 25.136 14.762 -62.852 1.00 89.25 180 LEU A O 1
ATOM 1434 N N . LEU A 1 181 ? 25.067 14.557 -65.082 1.00 88.62 181 LEU A N 1
ATOM 1435 C CA . LEU A 1 181 ? 23.710 14.006 -65.120 1.00 88.62 181 LEU A CA 1
ATOM 1436 C C . LEU A 1 181 ? 23.638 12.621 -64.469 1.00 88.62 181 LEU A C 1
ATOM 1438 O O . LEU A 1 181 ? 22.718 12.381 -63.693 1.00 88.62 181 LEU A O 1
ATOM 1442 N N . SER A 1 182 ? 24.612 11.744 -64.731 1.00 90.19 182 SER A N 1
ATOM 1443 C CA . SER A 1 182 ? 24.716 10.439 -64.068 1.00 90.19 182 SER A CA 1
ATOM 1444 C C . SER A 1 182 ? 24.905 10.588 -62.559 1.00 90.19 182 SER A C 1
ATOM 1446 O O . SER A 1 182 ? 24.208 9.924 -61.804 1.00 90.19 182 SER A O 1
ATOM 1448 N N . SER A 1 183 ? 25.746 11.523 -62.110 1.00 88.06 183 SER A N 1
ATOM 1449 C CA . SER A 1 183 ? 25.938 11.812 -60.685 1.00 88.06 183 SER A CA 1
ATOM 1450 C C . SER A 1 183 ? 24.654 12.316 -60.023 1.00 88.06 183 SER A C 1
ATOM 1452 O O . SER A 1 183 ? 24.266 11.811 -58.974 1.00 88.06 183 SER A O 1
ATOM 1454 N N . VAL A 1 184 ? 23.946 13.261 -60.648 1.00 91.06 184 VAL A N 1
ATOM 1455 C CA . VAL A 1 184 ? 22.666 13.760 -60.121 1.00 91.06 184 VAL A CA 1
ATOM 1456 C C . VAL A 1 184 ? 21.615 12.645 -60.094 1.00 91.06 184 VAL A C 1
ATOM 1458 O O . VAL A 1 184 ? 20.882 12.516 -59.114 1.00 91.06 184 VAL A O 1
ATOM 1461 N N . GLN A 1 185 ? 21.566 11.801 -61.126 1.00 93.56 185 GLN A N 1
ATOM 1462 C CA . GLN A 1 185 ? 20.666 10.652 -61.180 1.00 93.56 185 GLN A CA 1
ATOM 1463 C C . GLN A 1 185 ? 20.970 9.636 -60.071 1.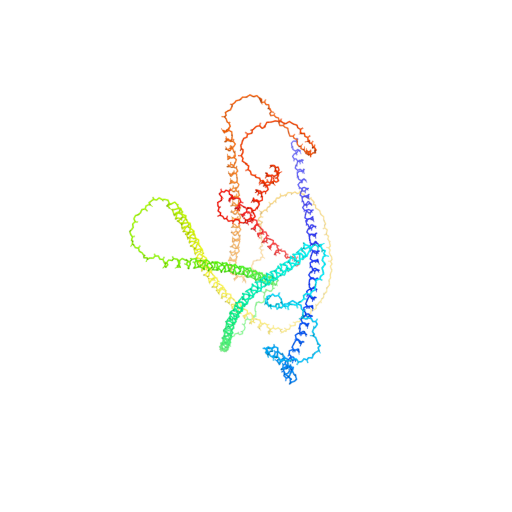00 93.56 185 GLN A C 1
ATOM 1465 O O . GLN A 1 185 ? 20.043 9.188 -59.402 1.00 93.56 185 GLN A O 1
ATOM 1470 N N . GLU A 1 186 ? 22.242 9.319 -59.827 1.00 91.50 186 GLU A N 1
ATOM 1471 C CA . GLU A 1 186 ? 22.669 8.440 -58.734 1.00 91.50 186 GLU A CA 1
ATOM 1472 C C . GLU A 1 186 ? 22.309 9.033 -57.369 1.00 91.50 186 GLU A C 1
ATOM 1474 O O . GLU A 1 186 ? 21.745 8.333 -56.534 1.00 91.50 186 GLU A O 1
ATOM 1479 N N . THR A 1 187 ? 22.532 10.334 -57.148 1.00 91.50 187 THR A N 1
ATOM 1480 C CA . THR A 1 187 ? 22.134 10.992 -55.888 1.00 91.50 187 THR A CA 1
ATOM 1481 C C . THR A 1 187 ? 20.621 11.020 -55.675 1.00 91.50 187 THR A C 1
ATOM 1483 O O . THR A 1 187 ? 20.146 10.920 -54.544 1.00 91.50 187 THR A O 1
ATOM 1486 N N . MET A 1 188 ? 19.841 11.147 -56.751 1.00 92.69 188 MET A N 1
ATOM 1487 C CA . MET A 1 188 ? 18.384 11.107 -56.668 1.00 92.69 188 MET A CA 1
ATOM 1488 C C . MET A 1 188 ? 17.911 9.689 -56.353 1.00 92.69 188 MET A C 1
ATOM 1490 O O . MET A 1 188 ? 17.041 9.527 -55.503 1.00 92.69 188 MET A O 1
ATOM 1494 N N . GLN A 1 189 ? 18.516 8.677 -56.979 1.00 94.50 189 GLN A N 1
ATOM 1495 C CA . GLN A 1 189 ? 18.194 7.278 -56.722 1.00 94.50 189 GLN A CA 1
ATOM 1496 C C . GLN A 1 189 ? 18.527 6.885 -55.281 1.00 94.50 189 GLN A C 1
ATOM 1498 O O . GLN A 1 189 ? 17.660 6.365 -54.595 1.00 94.50 189 GLN A O 1
ATOM 1503 N N . THR A 1 190 ? 19.711 7.235 -54.768 1.00 92.94 190 THR A N 1
ATOM 1504 C CA . THR A 1 190 ? 20.060 6.950 -53.365 1.00 92.94 190 THR A CA 1
ATOM 1505 C C . THR A 1 190 ? 19.133 7.663 -52.381 1.00 92.94 190 THR A C 1
ATOM 1507 O O . THR A 1 190 ? 18.795 7.105 -51.337 1.00 92.94 190 THR A O 1
ATOM 1510 N N . THR A 1 191 ? 18.670 8.874 -52.712 1.00 93.19 191 THR A N 1
ATOM 1511 C CA . THR A 1 191 ? 17.676 9.595 -51.903 1.00 93.19 191 THR A CA 1
ATOM 1512 C C . THR A 1 191 ? 16.314 8.895 -51.927 1.00 93.19 191 THR A C 1
ATOM 1514 O O . THR A 1 191 ? 15.689 8.768 -50.875 1.00 93.19 191 THR A O 1
ATOM 1517 N N . ILE A 1 192 ? 15.866 8.418 -53.094 1.00 95.50 192 ILE A N 1
ATOM 1518 C CA . ILE A 1 192 ? 14.626 7.640 -53.243 1.00 95.50 192 ILE A CA 1
ATOM 1519 C C . ILE A 1 192 ? 14.725 6.342 -52.439 1.00 95.50 192 ILE A C 1
ATOM 1521 O O . ILE A 1 192 ? 13.877 6.122 -51.582 1.00 95.50 192 ILE A O 1
ATOM 1525 N N . ASP A 1 193 ? 15.797 5.567 -52.609 1.00 95.12 193 ASP A N 1
ATOM 1526 C CA . ASP A 1 193 ? 16.016 4.307 -51.889 1.00 95.12 193 ASP A CA 1
ATOM 1527 C C . ASP A 1 193 ? 16.035 4.535 -50.363 1.00 95.12 193 ASP A C 1
ATOM 1529 O O . ASP A 1 193 ? 15.465 3.770 -49.587 1.00 95.12 193 ASP A O 1
ATOM 1533 N N . THR A 1 194 ? 16.637 5.640 -49.906 1.00 95.25 194 THR A N 1
ATOM 1534 C CA . THR A 1 194 ? 16.644 6.016 -48.480 1.00 95.25 194 THR A CA 1
ATOM 1535 C C . THR A 1 194 ? 15.236 6.337 -47.967 1.00 95.25 194 THR A C 1
ATOM 1537 O O . THR A 1 194 ? 14.877 5.949 -46.853 1.00 95.25 194 THR A O 1
ATOM 1540 N N . MET A 1 195 ? 14.422 7.047 -48.755 1.00 96.25 195 MET A N 1
ATOM 1541 C CA . MET A 1 195 ? 13.031 7.342 -48.397 1.00 96.25 195 MET A CA 1
ATOM 1542 C C . MET A 1 195 ? 12.151 6.090 -48.428 1.00 96.25 195 MET A C 1
ATOM 1544 O O . MET A 1 195 ? 11.316 5.931 -47.541 1.00 96.25 195 MET A O 1
ATOM 1548 N N . GLU A 1 196 ? 12.348 5.198 -49.397 1.00 96.00 196 GLU A N 1
ATOM 1549 C CA . GLU A 1 196 ? 11.637 3.921 -49.503 1.00 96.00 196 GLU A CA 1
ATOM 1550 C C . GLU A 1 196 ? 11.938 3.019 -48.302 1.00 96.00 196 GLU A C 1
ATOM 1552 O O . GLU A 1 196 ? 11.004 2.555 -47.650 1.00 96.00 196 GLU A O 1
ATOM 1557 N N . ASN A 1 197 ? 13.211 2.889 -47.913 1.00 94.56 197 ASN A N 1
ATOM 1558 C CA . ASN A 1 197 ? 13.607 2.146 -46.713 1.00 94.56 197 ASN A CA 1
ATOM 1559 C C . ASN A 1 197 ? 12.967 2.726 -45.441 1.00 94.56 197 ASN A C 1
ATOM 1561 O O . ASN A 1 197 ? 12.448 1.988 -44.604 1.00 94.56 197 ASN A O 1
ATOM 1565 N N . ARG A 1 198 ? 12.949 4.060 -45.301 1.00 96.50 198 ARG A N 1
ATOM 1566 C CA . ARG A 1 198 ? 12.305 4.726 -44.157 1.00 96.50 198 ARG A CA 1
ATOM 1567 C C . ARG A 1 198 ? 10.788 4.518 -44.144 1.00 96.50 198 ARG A C 1
ATOM 1569 O O . ARG A 1 198 ? 10.200 4.387 -43.071 1.00 96.50 198 ARG A O 1
ATOM 1576 N N . LEU A 1 199 ? 10.142 4.513 -45.309 1.00 96.00 199 LEU A N 1
ATOM 1577 C CA . LEU A 1 199 ? 8.711 4.225 -45.423 1.00 96.00 199 LEU A CA 1
ATOM 1578 C C . LEU A 1 199 ? 8.403 2.774 -45.050 1.00 96.00 199 LEU A C 1
ATOM 1580 O O . LEU A 1 199 ? 7.427 2.538 -44.340 1.00 96.00 199 LEU A O 1
ATOM 1584 N N . GLU A 1 200 ? 9.234 1.822 -45.472 1.00 96.38 200 GLU A N 1
ATOM 1585 C CA . GLU A 1 200 ? 9.087 0.411 -45.107 1.00 96.38 200 GLU A CA 1
ATOM 1586 C C . GLU A 1 200 ? 9.276 0.195 -43.596 1.00 96.38 200 GLU A C 1
ATOM 1588 O O . GLU A 1 200 ? 8.471 -0.490 -42.959 1.00 96.38 200 GLU A O 1
ATOM 1593 N N . GLU A 1 201 ? 10.268 0.852 -42.990 1.00 95.38 201 GLU A N 1
ATOM 1594 C CA . GLU A 1 201 ? 10.484 0.831 -41.541 1.00 95.38 201 GLU A CA 1
ATOM 1595 C C . GLU A 1 201 ? 9.289 1.423 -40.781 1.00 95.38 201 GLU A C 1
ATOM 1597 O O . GLU A 1 201 ? 8.747 0.783 -39.876 1.00 95.38 201 GLU A O 1
ATOM 1602 N N . MET A 1 202 ? 8.805 2.601 -41.188 1.00 95.12 202 MET A N 1
ATOM 1603 C CA . MET A 1 202 ? 7.598 3.194 -40.607 1.00 95.12 202 MET A CA 1
ATOM 1604 C C . MET A 1 202 ? 6.383 2.275 -40.758 1.00 95.12 202 MET A C 1
ATOM 1606 O O . MET A 1 202 ? 5.603 2.129 -39.821 1.00 95.12 202 MET A O 1
ATOM 1610 N N . GLN A 1 203 ? 6.222 1.623 -41.909 1.00 96.75 203 GLN A N 1
ATOM 1611 C CA . GLN A 1 203 ? 5.126 0.689 -42.138 1.00 96.75 203 GLN A CA 1
ATOM 1612 C C . GLN A 1 203 ? 5.220 -0.542 -41.225 1.00 96.75 203 GLN A C 1
ATOM 1614 O O . GLN A 1 203 ? 4.189 -1.041 -40.770 1.00 96.75 203 GLN A O 1
ATOM 1619 N N . LYS A 1 204 ? 6.430 -1.032 -40.936 1.00 96.50 204 LYS A N 1
ATOM 1620 C CA . LYS A 1 204 ? 6.649 -2.120 -39.974 1.00 96.50 204 LYS A CA 1
ATOM 1621 C C . LYS A 1 204 ? 6.259 -1.694 -38.558 1.00 96.50 204 LYS A C 1
ATOM 1623 O O . LYS A 1 204 ? 5.511 -2.419 -37.910 1.00 96.50 204 LYS A O 1
ATOM 1628 N N . VAL A 1 205 ? 6.699 -0.513 -38.119 1.00 96.94 205 VAL A N 1
ATOM 1629 C CA . VAL A 1 205 ? 6.367 0.028 -36.789 1.00 96.94 205 VAL A CA 1
ATOM 1630 C C . VAL A 1 205 ? 4.863 0.253 -36.641 1.00 96.94 205 VAL A C 1
ATOM 1632 O O . VAL A 1 205 ? 4.295 -0.088 -35.610 1.00 96.94 205 VAL A O 1
ATOM 1635 N N . VAL A 1 206 ? 4.189 0.769 -37.673 1.00 96.62 206 VAL A N 1
ATOM 1636 C CA . VAL A 1 206 ? 2.726 0.935 -37.656 1.00 96.62 206 VAL A CA 1
ATOM 1637 C C . VAL A 1 206 ? 2.027 -0.411 -37.475 1.00 96.62 206 VAL A C 1
ATOM 1639 O O . VAL A 1 206 ? 1.191 -0.532 -36.589 1.00 96.62 206 VAL A O 1
ATOM 1642 N N . LYS A 1 207 ? 2.420 -1.450 -38.224 1.00 96.31 207 LYS A N 1
ATOM 1643 C CA . LYS A 1 207 ? 1.836 -2.795 -38.070 1.00 96.31 207 LYS A CA 1
ATOM 1644 C C . LYS A 1 207 ? 2.067 -3.384 -36.677 1.00 96.31 207 LYS A C 1
ATOM 1646 O O . LYS A 1 207 ? 1.189 -4.057 -36.151 1.00 96.31 207 LYS A O 1
ATOM 1651 N N . GLU A 1 208 ? 3.238 -3.157 -36.090 1.00 96.19 208 GLU A N 1
ATOM 1652 C CA . GLU A 1 208 ? 3.540 -3.588 -34.722 1.00 96.19 208 GLU A CA 1
ATOM 1653 C C . GLU A 1 208 ? 2.649 -2.871 -33.701 1.00 96.19 208 GLU A C 1
ATOM 1655 O O . GLU A 1 208 ? 2.066 -3.515 -32.832 1.00 96.19 208 GLU A O 1
ATOM 1660 N N . LYS A 1 209 ? 2.463 -1.556 -33.858 1.00 94.94 209 LYS A N 1
ATOM 1661 C CA . LYS A 1 209 ? 1.568 -0.763 -33.007 1.00 94.94 209 LYS A CA 1
ATOM 1662 C C . LYS A 1 209 ? 0.101 -1.149 -33.182 1.00 94.94 209 LYS A C 1
ATOM 1664 O O . LYS A 1 209 ? -0.617 -1.226 -32.192 1.00 94.94 209 LYS A O 1
ATOM 1669 N N . ASP A 1 210 ? -0.332 -1.459 -34.400 1.00 96.75 210 ASP A N 1
ATOM 1670 C CA . ASP A 1 210 ? -1.681 -1.968 -34.668 1.00 96.75 210 ASP A CA 1
ATOM 1671 C C . ASP A 1 210 ? -1.923 -3.313 -33.956 1.00 96.75 210 ASP A C 1
ATOM 1673 O O . ASP A 1 210 ? -2.999 -3.533 -33.401 1.00 96.75 210 ASP A O 1
ATOM 1677 N N . LEU A 1 211 ? -0.921 -4.201 -33.916 1.00 96.31 211 LEU A N 1
ATOM 1678 C CA . LEU A 1 211 ? -0.996 -5.457 -33.158 1.00 96.31 211 LEU A CA 1
ATOM 1679 C C . LEU A 1 211 ? -1.031 -5.216 -31.643 1.00 96.31 211 LEU A C 1
ATOM 1681 O O . LEU A 1 211 ? -1.806 -5.866 -30.947 1.00 96.31 211 LEU A O 1
ATOM 1685 N N . GLU A 1 212 ? -0.239 -4.271 -31.136 1.00 96.94 212 GLU A N 1
ATOM 1686 C CA . GLU A 1 212 ? -0.248 -3.876 -29.721 1.00 96.94 212 GLU A CA 1
ATOM 1687 C C . GLU A 1 212 ? -1.629 -3.341 -29.301 1.00 96.94 212 GLU A C 1
ATOM 1689 O O . GLU A 1 212 ? -2.172 -3.740 -28.274 1.00 96.94 212 GLU A O 1
ATOM 1694 N N . ILE A 1 213 ? -2.252 -2.507 -30.143 1.00 96.75 213 ILE A N 1
ATOM 1695 C CA . ILE A 1 213 ? -3.613 -2.000 -29.924 1.00 96.75 213 ILE A CA 1
ATOM 1696 C C . ILE A 1 213 ? -4.629 -3.145 -29.883 1.00 96.75 213 ILE A C 1
ATOM 1698 O O . ILE A 1 213 ? -5.511 -3.140 -29.027 1.00 96.75 213 ILE A O 1
ATOM 1702 N N . LEU A 1 214 ? -4.521 -4.132 -30.779 1.00 96.62 214 LEU A N 1
ATOM 1703 C CA . LEU A 1 214 ? -5.412 -5.296 -30.766 1.00 96.62 214 LEU A CA 1
ATOM 1704 C C . LEU A 1 214 ? -5.280 -6.109 -29.472 1.00 96.62 214 LEU A C 1
ATOM 1706 O O . LEU A 1 214 ? -6.299 -6.530 -28.930 1.00 96.62 214 LEU A O 1
ATOM 1710 N N . LEU A 1 215 ? -4.060 -6.272 -28.953 1.00 96.50 215 LEU A N 1
ATOM 1711 C CA . LEU A 1 215 ? -3.826 -6.946 -27.674 1.00 96.50 215 LEU A CA 1
ATOM 1712 C C . LEU A 1 215 ? -4.434 -6.169 -26.500 1.00 96.50 215 LEU A C 1
ATOM 1714 O O . LEU A 1 215 ? -5.114 -6.766 -25.671 1.00 96.50 215 LEU A O 1
ATOM 1718 N N . TYR A 1 216 ? -4.275 -4.841 -26.457 1.00 96.00 216 TYR A N 1
ATOM 1719 C CA . TYR A 1 216 ? -4.916 -4.026 -25.419 1.00 96.00 216 TYR A CA 1
ATOM 1720 C C . TYR A 1 216 ? -6.445 -4.070 -25.500 1.00 96.00 216 TYR A C 1
ATOM 1722 O O . TYR A 1 216 ? -7.118 -4.065 -24.473 1.00 96.00 216 TYR A O 1
ATOM 1730 N N . LEU A 1 217 ? -7.020 -4.127 -26.704 1.00 96.38 217 LEU A N 1
ATOM 1731 C CA . LEU A 1 217 ? -8.468 -4.277 -26.866 1.00 96.38 217 LEU A CA 1
ATOM 1732 C C . LEU A 1 217 ? -8.965 -5.630 -26.345 1.00 96.38 217 LEU A C 1
ATOM 1734 O O . LEU A 1 217 ? -10.026 -5.681 -25.724 1.00 96.38 217 LEU A O 1
ATOM 1738 N N . GLU A 1 218 ? -8.208 -6.705 -26.569 1.00 96.81 218 GLU A N 1
ATOM 1739 C CA . GLU A 1 218 ? -8.508 -8.025 -26.009 1.00 96.81 218 GLU A CA 1
ATOM 1740 C C . GLU A 1 218 ? -8.423 -8.005 -24.475 1.00 96.81 218 GLU A C 1
ATOM 1742 O O . GLU A 1 218 ? -9.363 -8.431 -23.805 1.00 96.81 218 GLU A O 1
ATOM 1747 N N . GLU A 1 219 ? -7.367 -7.416 -23.909 1.00 96.81 219 GLU A N 1
ATOM 1748 C CA . GLU A 1 219 ? -7.205 -7.262 -22.459 1.00 96.81 219 GLU A CA 1
ATOM 1749 C C . GLU A 1 219 ? -8.370 -6.479 -21.833 1.00 96.81 219 GLU A C 1
ATOM 1751 O O . GLU A 1 219 ? -8.973 -6.935 -20.859 1.00 96.81 219 GLU A O 1
ATOM 1756 N N . ILE A 1 220 ? -8.764 -5.350 -22.432 1.00 94.44 220 ILE A N 1
ATOM 1757 C CA . ILE A 1 220 ? -9.913 -4.555 -21.977 1.00 94.44 220 ILE A CA 1
ATOM 1758 C C . ILE A 1 220 ? -11.203 -5.383 -21.990 1.00 94.44 220 ILE A C 1
ATOM 1760 O O . ILE A 1 220 ? -11.992 -5.283 -21.046 1.00 94.44 220 ILE A O 1
ATOM 1764 N N . GLU A 1 221 ? -11.442 -6.199 -23.020 1.00 96.50 221 GLU A N 1
ATOM 1765 C CA . GLU A 1 221 ? -12.650 -7.028 -23.067 1.00 96.50 221 GLU A CA 1
ATOM 1766 C C . GLU A 1 221 ? -12.625 -8.112 -21.980 1.00 96.50 221 GLU A C 1
ATOM 1768 O O . GLU A 1 221 ? -13.633 -8.298 -21.300 1.00 96.50 221 GLU A O 1
ATOM 1773 N N . THR A 1 222 ? -11.475 -8.744 -21.714 1.00 96.50 222 THR A N 1
ATOM 1774 C CA . THR A 1 222 ? -11.363 -9.724 -20.614 1.00 96.50 222 THR A CA 1
ATOM 1775 C C . THR A 1 222 ? -11.588 -9.091 -19.239 1.00 96.50 222 THR A C 1
ATOM 1777 O O . THR A 1 222 ? -12.302 -9.651 -18.405 1.00 96.50 222 THR A O 1
ATOM 1780 N N . LEU A 1 223 ? -11.053 -7.888 -19.002 1.00 96.44 223 LEU A N 1
ATOM 1781 C CA . LEU A 1 223 ? -11.268 -7.143 -17.760 1.00 96.44 223 LEU A CA 1
ATOM 1782 C C . LEU A 1 223 ? -12.736 -6.744 -17.597 1.00 96.44 223 LEU A C 1
ATOM 1784 O O . LEU A 1 223 ? -13.297 -6.829 -16.507 1.00 96.44 223 LEU A O 1
ATOM 1788 N N . LYS A 1 224 ? -13.390 -6.344 -18.686 1.00 96.12 224 LYS A N 1
ATOM 1789 C CA . LYS A 1 224 ? -14.815 -6.011 -18.697 1.00 96.12 224 LYS A CA 1
ATOM 1790 C C . LYS A 1 224 ? -15.695 -7.233 -18.427 1.00 96.12 224 LYS A C 1
ATOM 1792 O O . LYS A 1 224 ? -16.687 -7.108 -17.707 1.00 96.12 224 LYS A O 1
ATOM 1797 N N . GLU A 1 225 ? -15.345 -8.403 -18.959 1.00 96.06 225 GLU A N 1
ATOM 1798 C CA . GLU A 1 225 ? -16.017 -9.665 -18.628 1.00 96.06 225 GLU A CA 1
ATOM 1799 C C . GLU A 1 225 ? -15.828 -10.042 -17.153 1.00 96.06 225 GLU A C 1
ATOM 1801 O O . GLU A 1 225 ? -16.802 -10.418 -16.497 1.00 96.06 225 GLU A O 1
ATOM 1806 N N . LEU A 1 226 ? -14.622 -9.864 -16.603 1.00 96.81 226 LEU A N 1
ATOM 1807 C CA . LEU A 1 226 ? -14.333 -10.097 -15.187 1.00 96.81 226 LEU A CA 1
ATOM 1808 C C . LEU A 1 226 ? -15.153 -9.175 -14.276 1.00 96.81 226 LEU A C 1
ATOM 1810 O O . LEU A 1 226 ? -15.831 -9.655 -13.370 1.00 96.81 226 LEU A O 1
ATOM 1814 N N . VAL A 1 227 ? -15.155 -7.867 -14.552 1.00 95.94 227 VAL A N 1
ATOM 1815 C CA . VAL A 1 227 ? -15.946 -6.878 -13.797 1.00 95.94 227 VAL A CA 1
ATOM 1816 C C . VAL A 1 227 ? -17.434 -7.210 -13.861 1.00 95.94 227 VAL A C 1
ATOM 1818 O O . VAL A 1 227 ? -18.143 -7.101 -12.861 1.00 95.94 227 VAL A O 1
ATOM 1821 N N . LYS A 1 228 ? -17.929 -7.649 -15.024 1.00 96.38 228 LYS A N 1
ATOM 1822 C CA . LYS A 1 228 ? -19.320 -8.080 -15.164 1.00 96.38 228 LYS A CA 1
ATOM 1823 C C . LYS A 1 228 ? -19.618 -9.310 -14.302 1.00 96.38 228 LYS A C 1
ATOM 1825 O O . LYS A 1 228 ? -20.621 -9.307 -13.598 1.00 96.38 228 LYS A O 1
ATOM 1830 N N . ALA A 1 229 ? -18.752 -10.323 -14.317 1.00 95.94 229 ALA A N 1
ATOM 1831 C CA . ALA A 1 229 ? -18.920 -11.521 -13.496 1.00 95.94 229 ALA A CA 1
ATOM 1832 C C . ALA A 1 229 ? -18.887 -11.204 -11.989 1.00 95.94 229 ALA A C 1
ATOM 1834 O O . ALA A 1 229 ? -19.717 -11.711 -11.236 1.00 95.94 229 ALA A O 1
ATOM 1835 N N . GLU A 1 230 ? -17.981 -10.326 -11.553 1.00 94.12 230 GLU A N 1
ATOM 1836 C CA . GLU A 1 230 ? -17.891 -9.880 -10.159 1.00 94.12 230 GLU A CA 1
ATOM 1837 C C . GLU A 1 230 ? -19.116 -9.053 -9.740 1.00 94.12 230 GLU A C 1
ATOM 1839 O O . GLU A 1 230 ? -19.646 -9.233 -8.641 1.00 94.12 230 GLU A O 1
ATOM 1844 N N . SER A 1 231 ? -19.616 -8.186 -10.624 1.00 94.00 231 SER A N 1
ATOM 1845 C CA . SER A 1 231 ? -20.863 -7.448 -10.409 1.00 94.00 231 SER A CA 1
ATOM 1846 C C . SER A 1 231 ? -22.064 -8.392 -10.299 1.00 94.00 231 SER A C 1
ATOM 1848 O O . SER A 1 231 ? -22.917 -8.195 -9.434 1.00 94.00 231 SER A O 1
ATOM 1850 N N . ASP A 1 232 ? -22.140 -9.420 -11.148 1.00 96.31 232 ASP A N 1
ATOM 1851 C CA . ASP A 1 232 ? -23.204 -10.427 -11.102 1.00 96.31 232 ASP A CA 1
ATOM 1852 C C . ASP A 1 232 ? -23.133 -11.242 -9.796 1.00 96.31 232 ASP A C 1
ATOM 1854 O O . ASP A 1 232 ? -24.166 -11.516 -9.180 1.00 96.31 232 ASP A O 1
ATOM 1858 N N . GLN A 1 233 ? -21.926 -11.575 -9.325 1.00 96.56 233 GLN A N 1
ATOM 1859 C CA . GLN A 1 233 ? -21.711 -12.243 -8.039 1.00 96.56 233 GLN A CA 1
ATOM 1860 C C . GLN A 1 233 ? -22.147 -11.364 -6.858 1.00 96.56 233 GLN A C 1
ATOM 1862 O O . GLN A 1 233 ? -22.864 -11.840 -5.975 1.00 96.56 233 GLN A O 1
ATOM 1867 N N . HIS A 1 234 ? -21.770 -10.082 -6.845 1.00 95.31 234 HIS A N 1
ATOM 1868 C CA . HIS A 1 234 ? -22.219 -9.134 -5.822 1.00 95.31 234 HIS A CA 1
ATOM 1869 C C . HIS A 1 234 ? -23.741 -8.956 -5.841 1.00 95.31 234 HIS A C 1
ATOM 1871 O O . HIS A 1 234 ? -24.367 -8.934 -4.782 1.00 95.31 234 HIS A O 1
ATOM 1877 N N . GLY A 1 235 ? -24.352 -8.891 -7.028 1.00 96.88 235 GLY A N 1
ATOM 1878 C CA . GLY A 1 235 ? -25.806 -8.844 -7.176 1.00 96.88 235 GLY A CA 1
ATOM 1879 C C . GLY A 1 235 ? -26.494 -10.080 -6.588 1.00 96.88 235 GLY A C 1
ATOM 1880 O O . GLY A 1 235 ? -27.484 -9.952 -5.868 1.00 96.88 235 GLY A O 1
ATOM 1881 N N . GLN A 1 236 ? -25.947 -11.276 -6.823 1.00 96.88 236 GLN A N 1
ATOM 1882 C CA . GLN A 1 236 ? -26.458 -12.516 -6.228 1.00 96.88 236 GLN A CA 1
ATOM 1883 C C . GLN A 1 236 ? -26.303 -12.542 -4.702 1.00 96.88 236 GLN A C 1
ATOM 1885 O O . GLN A 1 236 ? -27.238 -12.941 -4.008 1.00 96.88 236 GLN A O 1
ATOM 1890 N N . LEU A 1 237 ? -25.162 -12.088 -4.170 1.00 97.19 237 LEU A N 1
ATOM 1891 C CA . LEU A 1 237 ? -24.940 -12.000 -2.725 1.00 97.19 237 LEU A CA 1
ATOM 1892 C C . LEU A 1 237 ? -25.920 -11.021 -2.067 1.00 97.19 237 LEU A C 1
ATOM 1894 O O . LEU A 1 237 ? -26.504 -11.342 -1.035 1.00 97.19 237 LEU A O 1
ATOM 1898 N N . MET A 1 238 ? -26.147 -9.861 -2.687 1.00 95.81 238 MET A N 1
ATOM 1899 C CA . MET A 1 238 ? -27.109 -8.868 -2.210 1.00 95.81 238 MET A CA 1
ATOM 1900 C C . MET A 1 238 ? -28.529 -9.439 -2.167 1.00 95.81 238 MET A C 1
ATOM 1902 O O . MET A 1 238 ? -29.196 -9.317 -1.144 1.00 95.81 238 MET A O 1
ATOM 1906 N N . LEU A 1 239 ? -28.965 -10.133 -3.225 1.00 96.75 239 LEU A N 1
ATOM 1907 C CA . LEU A 1 239 ? -30.269 -10.802 -3.245 1.00 96.75 239 LEU A CA 1
ATOM 1908 C C . LEU A 1 239 ? -30.387 -11.871 -2.148 1.00 96.75 239 LEU A C 1
ATOM 1910 O O . LEU A 1 239 ? -31.396 -11.914 -1.448 1.00 96.75 239 LEU A O 1
ATOM 1914 N N . ALA A 1 240 ? -29.352 -12.689 -1.939 1.00 96.31 240 ALA A N 1
ATOM 1915 C CA . ALA A 1 240 ? -29.348 -13.699 -0.879 1.00 96.31 240 ALA A CA 1
ATOM 1916 C C . ALA A 1 240 ? -29.409 -13.075 0.529 1.00 96.31 240 ALA A C 1
ATOM 1918 O O . ALA A 1 240 ? -30.117 -13.573 1.410 1.00 96.31 240 ALA A O 1
ATOM 1919 N N . MET A 1 241 ? -28.698 -11.964 0.745 1.00 96.31 241 MET A N 1
ATOM 1920 C CA . MET A 1 241 ? -28.768 -11.201 1.992 1.00 96.31 241 MET A CA 1
ATOM 1921 C C . MET A 1 241 ? -30.152 -10.583 2.197 1.00 96.31 241 MET A C 1
ATOM 1923 O O . MET A 1 241 ? -30.691 -10.662 3.299 1.00 96.31 241 MET A O 1
ATOM 1927 N N . GLU A 1 242 ? -30.758 -10.008 1.157 1.00 96.31 242 GLU A N 1
ATOM 1928 C CA . GLU A 1 242 ? -32.124 -9.484 1.220 1.00 96.31 242 GLU A CA 1
ATOM 1929 C C . GLU A 1 242 ? -33.150 -10.573 1.544 1.00 96.31 242 GLU A C 1
ATOM 1931 O O . GLU A 1 242 ? -34.046 -10.343 2.357 1.00 96.31 242 GLU A O 1
ATOM 1936 N N . ASP A 1 243 ? -33.023 -11.757 0.945 1.00 96.50 243 ASP A N 1
ATOM 1937 C CA . ASP A 1 243 ? -33.900 -12.894 1.221 1.00 96.50 243 ASP A CA 1
ATOM 1938 C C . ASP A 1 243 ? -33.746 -13.367 2.673 1.00 96.50 243 ASP A C 1
ATOM 1940 O O . ASP A 1 243 ? -34.747 -13.534 3.372 1.00 96.50 243 ASP A O 1
ATOM 1944 N N . THR A 1 244 ? -32.507 -13.464 3.165 1.00 96.44 244 THR A N 1
ATOM 1945 C CA . THR A 1 244 ? -32.212 -13.799 4.570 1.00 96.44 244 THR A CA 1
ATOM 1946 C C . THR A 1 244 ? -32.791 -12.752 5.524 1.00 96.44 244 THR A C 1
ATOM 1948 O O . THR A 1 244 ? -33.376 -13.087 6.553 1.00 96.44 244 THR A O 1
ATOM 1951 N N . LEU A 1 245 ? -32.680 -11.464 5.188 1.00 96.44 245 LEU A N 1
ATOM 1952 C CA . LEU A 1 245 ? -33.276 -10.385 5.974 1.00 96.44 245 LEU A CA 1
ATOM 1953 C C . LEU A 1 245 ? -34.804 -10.461 5.967 1.00 96.44 245 LEU A C 1
ATOM 1955 O O . LEU A 1 245 ? -35.414 -10.314 7.025 1.00 96.44 245 LEU A O 1
ATOM 1959 N N . ARG A 1 246 ? -35.439 -10.729 4.818 1.00 95.88 246 ARG A N 1
ATOM 1960 C CA . ARG A 1 246 ? -36.897 -10.929 4.752 1.00 95.88 246 ARG A CA 1
ATOM 1961 C C . ARG A 1 246 ? -37.338 -12.129 5.586 1.00 95.88 246 ARG A C 1
ATOM 1963 O O . ARG A 1 246 ? -38.350 -12.023 6.276 1.00 95.88 246 ARG A O 1
ATOM 1970 N N . GLU A 1 247 ? -36.591 -13.230 5.563 1.00 95.31 247 GLU A N 1
ATOM 1971 C CA . GLU A 1 247 ? -36.861 -14.408 6.394 1.00 95.31 247 GLU A CA 1
ATOM 1972 C C . GLU A 1 247 ? -36.721 -14.089 7.888 1.00 95.31 247 GLU A C 1
ATOM 1974 O O . GLU A 1 247 ? -37.631 -14.383 8.663 1.00 95.31 247 GLU A O 1
ATOM 1979 N N . ASN A 1 248 ? -35.654 -13.394 8.289 1.00 95.12 248 ASN A N 1
ATOM 1980 C CA . ASN A 1 248 ? -35.445 -12.966 9.673 1.00 95.12 248 ASN A CA 1
ATOM 1981 C C . ASN A 1 248 ? -36.543 -12.009 10.157 1.00 95.12 248 ASN A C 1
ATOM 1983 O O . ASN A 1 248 ? -37.037 -12.150 11.275 1.00 95.12 248 ASN A O 1
ATOM 1987 N N . VAL A 1 249 ? -36.977 -11.063 9.317 1.00 96.94 249 VAL A N 1
ATOM 1988 C CA . VAL A 1 249 ? -38.107 -10.174 9.629 1.00 96.94 249 VAL A CA 1
ATOM 1989 C C . VAL A 1 249 ? -39.400 -10.978 9.771 1.00 96.94 249 VAL A C 1
ATOM 1991 O O . VAL A 1 249 ? -40.153 -10.760 10.719 1.00 96.94 249 VAL A O 1
ATOM 1994 N N . ALA A 1 250 ? -39.655 -11.942 8.883 1.00 94.62 250 ALA A N 1
ATOM 1995 C CA . ALA A 1 250 ? -40.815 -12.820 8.998 1.00 94.62 250 ALA A CA 1
ATOM 1996 C C . ALA A 1 250 ? -40.773 -13.650 10.296 1.00 94.62 250 ALA A C 1
ATOM 1998 O O . ALA A 1 250 ? -41.775 -13.719 11.009 1.00 94.62 250 ALA A O 1
ATOM 1999 N N . ALA A 1 251 ? -39.618 -14.215 10.655 1.00 93.44 251 ALA A N 1
ATOM 2000 C CA . ALA A 1 251 ? -39.419 -14.966 11.894 1.00 93.44 251 ALA A CA 1
ATOM 2001 C C . ALA A 1 251 ? -39.587 -14.093 13.151 1.00 93.44 251 ALA A C 1
ATOM 2003 O O . ALA A 1 251 ? -40.195 -14.532 14.132 1.00 93.44 251 ALA A O 1
ATOM 2004 N N . ALA A 1 252 ? -39.113 -12.844 13.118 1.00 93.75 252 ALA A N 1
ATOM 2005 C CA . ALA A 1 252 ? -39.302 -11.879 14.198 1.00 93.75 252 ALA A CA 1
ATOM 2006 C C . ALA A 1 252 ? -40.784 -11.516 14.379 1.00 93.75 252 ALA A C 1
ATOM 2008 O O . ALA A 1 252 ? -41.274 -11.500 15.505 1.00 93.75 252 ALA A O 1
ATOM 2009 N N . LEU A 1 253 ? -41.527 -11.305 13.286 1.00 95.31 253 LEU A N 1
ATOM 2010 C CA . LEU A 1 253 ? -42.972 -11.056 13.338 1.00 95.31 253 LEU A CA 1
ATOM 2011 C C . LEU A 1 253 ? -43.752 -12.262 13.879 1.00 95.31 253 LEU A C 1
ATOM 2013 O O . LEU A 1 253 ? -44.702 -12.090 14.643 1.00 95.31 253 LEU A O 1
ATOM 2017 N N . VAL A 1 254 ? -43.351 -13.484 13.518 1.00 95.69 254 VAL A N 1
ATOM 2018 C CA . VAL A 1 254 ? -43.940 -14.710 14.080 1.00 95.69 254 VAL A CA 1
ATOM 2019 C C . VAL A 1 254 ? -43.640 -14.815 15.575 1.00 95.69 254 VAL A C 1
ATOM 2021 O O . VAL A 1 254 ? -44.550 -15.099 16.352 1.00 95.69 254 VAL A O 1
ATOM 2024 N N . SER A 1 255 ? -42.405 -14.533 15.991 1.00 92.56 255 SER A N 1
ATOM 2025 C CA . SER A 1 255 ? -42.011 -14.522 17.405 1.00 92.56 255 SER A CA 1
ATOM 2026 C C . SER A 1 255 ? -42.779 -13.464 18.208 1.00 92.56 255 SER A C 1
ATOM 2028 O O . SER A 1 255 ? -43.279 -13.767 19.288 1.00 92.56 255 SER A O 1
ATOM 2030 N N . ASP A 1 256 ? -42.957 -12.254 17.668 1.00 92.44 256 ASP A N 1
ATOM 2031 C CA . ASP A 1 256 ? -43.765 -11.185 18.278 1.00 92.44 256 ASP A CA 1
ATOM 2032 C C . ASP A 1 256 ? -45.241 -11.595 18.415 1.00 92.44 256 ASP A C 1
ATOM 2034 O O . ASP A 1 256 ? -45.851 -11.423 19.472 1.00 92.44 256 ASP A O 1
ATOM 2038 N N . ALA A 1 257 ? -45.818 -12.219 17.383 1.00 91.56 257 ALA A N 1
ATOM 2039 C CA . ALA A 1 257 ? -47.180 -12.744 17.445 1.00 91.56 257 ALA A CA 1
ATOM 2040 C C . ALA A 1 257 ? -47.328 -13.858 18.501 1.00 91.56 257 ALA A C 1
ATOM 2042 O O . ALA A 1 257 ? -48.323 -13.888 19.230 1.00 91.56 257 ALA A O 1
ATOM 2043 N N . GLN A 1 258 ? -46.339 -14.750 18.617 1.00 92.00 258 GLN A N 1
ATOM 2044 C CA . GLN A 1 258 ? -46.307 -15.800 19.639 1.00 92.00 258 GLN A CA 1
ATOM 2045 C C . GLN A 1 258 ? -46.194 -15.215 21.052 1.00 92.00 258 GLN A C 1
ATOM 2047 O O . GLN A 1 258 ? -46.952 -15.613 21.936 1.00 92.00 258 GLN A O 1
ATOM 2052 N N . LEU A 1 259 ? -45.318 -14.230 21.264 1.00 91.31 259 LEU A N 1
ATOM 2053 C CA . LEU A 1 259 ? -45.180 -13.519 22.539 1.00 91.31 259 LEU A CA 1
ATOM 2054 C C . LEU A 1 259 ? -46.479 -12.819 22.941 1.00 91.31 259 LEU A C 1
ATOM 2056 O O . LEU A 1 259 ? -46.932 -12.977 24.075 1.00 91.31 259 LEU A O 1
ATOM 2060 N N . LYS A 1 260 ? -47.129 -12.115 22.007 1.00 90.69 260 LYS A N 1
ATOM 2061 C CA . LYS A 1 260 ? -48.438 -11.482 22.239 1.00 90.69 260 LYS A CA 1
ATOM 2062 C C . LYS A 1 260 ? -49.516 -12.502 22.607 1.00 90.69 260 LYS A C 1
ATOM 2064 O O . LYS A 1 260 ? -50.329 -12.233 23.490 1.00 90.69 260 LYS A O 1
ATOM 2069 N N . ALA A 1 261 ? -49.512 -13.681 21.984 1.00 86.62 261 ALA A N 1
ATOM 2070 C CA . ALA A 1 261 ? -50.437 -14.761 22.326 1.00 86.62 261 ALA A CA 1
ATOM 2071 C C . ALA A 1 261 ? -50.175 -15.333 23.732 1.00 86.62 261 ALA A C 1
ATOM 2073 O O . ALA A 1 261 ? -51.121 -15.534 24.495 1.00 86.62 261 ALA A O 1
ATOM 2074 N N . ILE A 1 262 ? -48.906 -15.537 24.107 1.00 87.00 262 ILE A N 1
ATOM 2075 C CA . ILE A 1 262 ? -48.519 -15.979 25.456 1.00 87.00 262 ILE A CA 1
ATOM 2076 C C . ILE A 1 262 ? -48.921 -14.925 26.491 1.00 87.00 262 ILE A C 1
ATOM 2078 O O . ILE A 1 262 ? -49.537 -15.264 27.495 1.00 87.00 262 ILE A O 1
ATOM 2082 N N . GLN A 1 263 ? -48.654 -13.645 26.233 1.00 85.94 263 GLN A N 1
ATOM 2083 C CA . GLN A 1 263 ? -49.032 -12.554 27.130 1.00 85.94 263 GLN A CA 1
ATOM 2084 C C . GLN A 1 263 ? -50.553 -12.480 27.330 1.00 85.94 263 GLN A C 1
ATOM 2086 O O . GLN A 1 263 ? -51.015 -12.296 28.455 1.00 85.94 263 GLN A O 1
ATOM 2091 N N . ALA A 1 264 ? -51.343 -12.676 26.268 1.00 82.88 264 ALA A N 1
ATOM 2092 C CA . ALA A 1 264 ? -52.799 -12.746 26.367 1.00 82.88 264 ALA A CA 1
ATOM 2093 C C . ALA A 1 264 ? -53.269 -13.942 27.216 1.00 82.88 264 ALA A C 1
ATOM 2095 O O . ALA A 1 264 ? -54.161 -13.782 28.049 1.00 82.88 264 ALA A O 1
ATOM 2096 N N . HIS A 1 265 ? -52.636 -15.110 27.062 1.00 75.81 265 HIS A N 1
ATOM 2097 C CA . HIS A 1 265 ? -52.935 -16.301 27.859 1.00 75.81 265 HIS A CA 1
ATOM 2098 C C . HIS A 1 265 ? -52.557 -16.122 29.340 1.00 75.81 265 HIS A C 1
ATOM 2100 O O . HIS A 1 265 ? -53.345 -16.447 30.224 1.00 75.81 265 HIS A O 1
ATOM 2106 N N . THR A 1 266 ? -51.387 -15.554 29.634 1.00 76.12 266 THR A N 1
ATOM 2107 C CA . THR A 1 266 ? -50.924 -15.273 31.003 1.00 76.12 266 THR A CA 1
ATOM 2108 C C . THR A 1 266 ? -51.806 -14.231 31.695 1.00 76.12 266 THR A C 1
ATOM 2110 O O . THR A 1 266 ? -52.161 -14.395 32.859 1.00 76.12 266 THR A O 1
ATOM 2113 N N . ASN A 1 267 ? -52.252 -13.201 30.971 1.00 72.38 267 ASN A N 1
ATOM 2114 C CA . ASN A 1 267 ? -53.188 -12.203 31.497 1.00 72.38 267 ASN A CA 1
ATOM 2115 C C . ASN A 1 267 ? -54.580 -12.784 31.794 1.00 72.38 267 ASN A C 1
ATOM 2117 O O . ASN A 1 267 ? -55.222 -12.355 32.752 1.00 72.38 267 ASN A O 1
ATOM 2121 N N . GLN A 1 268 ? -55.043 -13.762 31.008 1.00 69.38 268 GLN A N 1
ATOM 2122 C CA . GLN A 1 268 ? -56.261 -14.518 31.313 1.00 69.38 268 GLN A CA 1
ATOM 2123 C C . GLN A 1 268 ? -56.083 -15.408 32.547 1.00 69.38 268 GLN A C 1
ATOM 2125 O O . GLN A 1 268 ? -56.951 -15.406 33.414 1.00 69.38 268 GLN A O 1
ATOM 2130 N N . LEU A 1 269 ? -54.936 -16.082 32.679 1.00 60.28 269 LEU A N 1
ATOM 2131 C CA . LEU A 1 269 ? -54.611 -16.896 33.856 1.00 60.28 269 LEU A CA 1
ATOM 2132 C C . LEU A 1 269 ? -54.570 -16.054 35.148 1.00 60.28 269 LEU A C 1
ATOM 2134 O O . LEU A 1 269 ? -55.047 -16.485 36.191 1.00 60.28 269 LEU A O 1
ATOM 2138 N N . HIS A 1 270 ? -54.064 -14.818 35.073 1.00 58.16 270 HIS A N 1
ATOM 2139 C CA . HIS A 1 270 ? -54.036 -13.878 36.201 1.00 58.16 270 HIS A CA 1
ATOM 2140 C C . HIS A 1 270 ? -55.395 -13.240 36.539 1.00 58.16 270 HIS A C 1
ATOM 2142 O O . HIS A 1 270 ? -55.511 -12.579 37.572 1.00 58.16 270 HIS A O 1
ATOM 2148 N N . HIS A 1 271 ? -56.426 -13.415 35.707 1.00 50.59 271 HIS A N 1
ATOM 2149 C CA . HIS A 1 271 ? -57.795 -13.012 36.048 1.00 50.59 271 HIS A CA 1
ATOM 2150 C C . HIS A 1 271 ? -58.568 -14.087 36.822 1.00 50.59 271 HIS A C 1
ATOM 2152 O O . HIS A 1 271 ? -59.516 -13.730 37.520 1.00 50.59 271 HIS A O 1
ATOM 2158 N N . ASP A 1 272 ? -58.135 -15.350 36.777 1.00 42.22 272 ASP A N 1
ATOM 2159 C CA . ASP A 1 272 ? -58.774 -16.442 37.524 1.00 42.22 272 ASP A CA 1
ATOM 2160 C C . ASP A 1 272 ? -58.245 -16.586 38.970 1.00 42.22 272 ASP A C 1
ATOM 2162 O O . ASP A 1 272 ? -58.962 -17.112 39.818 1.00 42.22 272 ASP A O 1
ATOM 2166 N N . ASP A 1 273 ? -57.062 -16.040 39.294 1.00 42.09 273 ASP A N 1
ATOM 2167 C CA . ASP A 1 273 ? -56.434 -16.146 40.632 1.00 42.09 273 ASP A CA 1
ATOM 2168 C C . ASP A 1 273 ? -56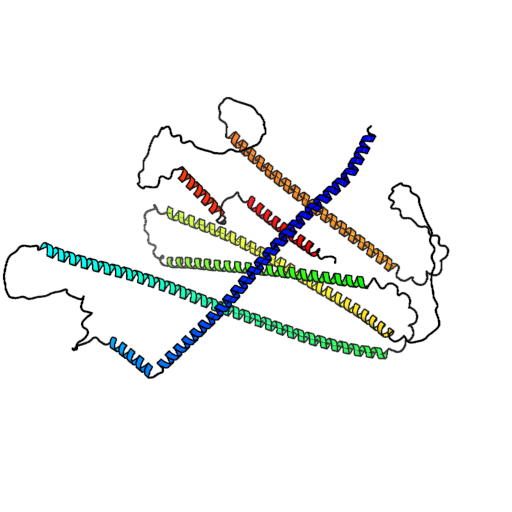.462 -14.853 41.477 1.00 42.09 273 ASP A C 1
ATOM 2170 O O . ASP A 1 273 ? -55.970 -14.822 42.606 1.00 42.09 273 ASP A O 1
ATOM 2174 N N . ARG A 1 274 ? -57.065 -13.759 40.989 1.00 38.88 274 ARG A N 1
ATOM 2175 C CA . ARG A 1 274 ? -57.094 -12.475 41.717 1.00 38.88 274 ARG A CA 1
ATOM 2176 C C . ARG A 1 274 ? -58.342 -12.318 42.585 1.00 38.88 274 ARG A C 1
ATOM 2178 O O . ARG A 1 274 ? -59.177 -11.444 42.360 1.00 38.88 274 ARG A O 1
ATOM 2185 N N . SER A 1 275 ? -58.435 -13.145 43.622 1.00 40.06 275 SER A N 1
ATOM 2186 C CA . SER A 1 275 ? -59.234 -12.849 44.812 1.00 40.06 275 SER A CA 1
ATOM 2187 C C . SER A 1 275 ? -58.305 -12.755 46.016 1.00 40.06 275 SER A C 1
ATOM 2189 O O . SER A 1 275 ? -57.512 -13.657 46.252 1.00 40.06 275 SER A O 1
ATOM 2191 N N . THR A 1 276 ? -58.462 -11.682 46.791 1.00 38.16 276 THR A N 1
ATOM 2192 C CA . THR A 1 276 ? -57.738 -11.343 48.030 1.00 38.16 276 THR A CA 1
ATOM 2193 C C . THR A 1 276 ? -56.347 -10.739 47.827 1.00 38.16 276 THR A C 1
ATOM 2195 O O . THR A 1 276 ? -55.416 -11.417 47.424 1.00 38.16 276 THR A O 1
ATOM 2198 N N . THR A 1 277 ? -56.244 -9.424 48.047 1.00 28.75 277 THR A N 1
ATOM 2199 C CA . THR A 1 277 ? -55.565 -8.791 49.200 1.00 28.75 277 THR A CA 1
ATOM 2200 C C . THR A 1 277 ? -55.317 -7.317 48.860 1.00 28.75 277 THR A C 1
ATOM 2202 O O . THR A 1 277 ? -54.335 -6.963 48.216 1.00 28.75 277 THR A O 1
ATOM 2205 N N . MET A 1 278 ? -56.272 -6.467 49.250 1.00 42.38 278 MET A N 1
ATOM 2206 C CA . MET A 1 278 ? -56.010 -5.063 49.578 1.00 42.38 278 MET A CA 1
ATOM 2207 C C . MET A 1 278 ? -55.481 -5.019 51.018 1.00 42.38 278 MET A C 1
ATOM 2209 O O . MET A 1 278 ? -55.839 -5.905 51.791 1.00 42.38 278 MET A O 1
ATOM 2213 N N . GLU A 1 279 ? -54.743 -3.958 51.356 1.00 38.34 279 GLU A N 1
ATOM 2214 C CA . GLU A 1 279 ? -54.252 -3.567 52.696 1.00 38.34 279 GLU A CA 1
ATOM 2215 C C . GLU A 1 279 ? -52.821 -4.002 53.049 1.00 38.34 279 GLU A C 1
ATOM 2217 O O . GLU A 1 279 ? -52.644 -4.930 53.826 1.00 38.34 279 GLU A O 1
ATOM 2222 N N . GLU A 1 280 ? -51.795 -3.267 52.588 1.00 34.22 280 GLU A N 1
ATOM 2223 C CA . GLU A 1 280 ? -50.536 -3.147 53.358 1.00 34.22 280 GLU A CA 1
ATOM 2224 C C . GLU A 1 280 ? -49.651 -1.943 52.955 1.00 34.22 280 GLU A C 1
ATOM 2226 O O . GLU A 1 280 ? -48.435 -2.053 52.845 1.00 34.22 280 GLU A O 1
ATOM 2231 N N . ASP A 1 281 ? -50.253 -0.762 52.765 1.00 29.77 281 ASP A N 1
ATOM 2232 C CA . ASP A 1 281 ? -49.564 0.426 52.212 1.00 29.77 281 ASP A CA 1
ATOM 2233 C C . ASP A 1 281 ? -49.052 1.469 53.230 1.00 29.77 281 ASP A C 1
ATOM 2235 O O . ASP A 1 281 ? -48.583 2.533 52.838 1.00 29.77 281 ASP A O 1
ATOM 2239 N N . ASP A 1 282 ? -49.080 1.220 54.544 1.00 30.58 282 ASP A N 1
ATOM 2240 C CA . ASP A 1 282 ? -49.091 2.349 55.494 1.00 30.58 282 ASP A CA 1
ATOM 2241 C C . ASP A 1 282 ? -47.918 2.452 56.488 1.00 30.58 282 ASP A C 1
ATOM 2243 O O . ASP A 1 282 ? -48.145 2.778 57.656 1.00 30.58 282 ASP A O 1
ATOM 2247 N N . ARG A 1 283 ? -46.643 2.180 56.125 1.00 32.78 283 ARG A N 1
ATOM 2248 C CA . ARG A 1 283 ? -45.591 2.388 57.158 1.00 32.78 283 ARG A CA 1
ATOM 2249 C C . ARG A 1 283 ? -44.147 2.788 56.868 1.00 32.78 283 ARG A C 1
ATOM 2251 O O . ARG A 1 283 ? -43.417 2.897 57.851 1.00 32.78 283 ARG A O 1
ATOM 2258 N N . ARG A 1 284 ? -43.648 3.044 55.658 1.00 32.59 284 ARG A N 1
ATOM 2259 C CA . ARG A 1 284 ? -42.189 3.312 55.534 1.00 32.59 284 ARG A CA 1
ATOM 2260 C C . ARG A 1 284 ? -41.802 4.501 54.662 1.00 32.59 284 ARG A C 1
ATOM 2262 O O . ARG A 1 284 ? -40.900 4.425 53.843 1.00 32.59 284 ARG A O 1
ATOM 2269 N N . LEU A 1 285 ? -42.408 5.651 54.952 1.00 35.81 285 LEU A N 1
ATOM 2270 C CA . LEU A 1 285 ? -41.780 6.952 54.712 1.00 35.81 285 LEU A CA 1
ATOM 2271 C C . LEU A 1 285 ? -40.759 7.242 55.824 1.00 35.81 285 LEU A C 1
ATOM 2273 O O . LEU A 1 285 ? -41.141 7.673 56.908 1.00 35.81 285 LEU A O 1
ATOM 2277 N N . GLN A 1 286 ? -39.470 7.015 55.559 1.00 34.56 286 GLN A N 1
ATOM 2278 C CA . GLN A 1 286 ? -38.348 7.719 56.201 1.00 34.56 286 GLN A CA 1
ATOM 2279 C C . GLN A 1 286 ? -37.038 7.329 55.504 1.00 34.56 286 GLN A C 1
ATOM 2281 O O . GLN A 1 286 ? -36.596 6.200 55.667 1.00 34.56 286 GLN A O 1
ATOM 2286 N N . ALA A 1 287 ? -36.457 8.266 54.742 1.00 31.97 287 ALA A N 1
ATOM 2287 C CA . ALA A 1 287 ? -35.020 8.423 54.428 1.00 31.97 287 ALA A CA 1
ATOM 2288 C C . ALA A 1 287 ? -34.798 8.979 53.005 1.00 31.97 287 ALA A C 1
ATOM 2290 O O . ALA A 1 287 ? -34.114 8.389 52.177 1.00 31.97 287 ALA A O 1
ATOM 2291 N N . LEU A 1 288 ? -35.367 10.152 52.716 1.00 37.09 288 LEU A N 1
ATOM 2292 C CA . LEU A 1 288 ? -34.876 11.015 51.641 1.00 37.09 288 LEU A CA 1
ATOM 2293 C C . LEU A 1 288 ? -33.839 11.951 52.256 1.00 37.09 288 LEU A C 1
ATOM 2295 O O . LEU A 1 288 ? -34.187 12.818 53.056 1.00 37.09 288 LEU A O 1
ATOM 2299 N N . GLY A 1 289 ? -32.571 11.752 51.902 1.00 37.97 289 GLY A N 1
ATOM 2300 C CA . GLY A 1 289 ? -31.501 12.599 52.409 1.00 37.97 289 GLY A CA 1
ATOM 2301 C C . GLY A 1 289 ? -30.133 12.432 51.759 1.00 37.97 289 GLY A C 1
ATOM 2302 O O . GLY A 1 289 ? -29.171 12.670 52.462 1.00 37.97 289 GLY A O 1
ATOM 2303 N N . THR A 1 290 ? -30.006 12.052 50.481 1.00 42.19 290 THR A N 1
ATOM 2304 C CA . THR A 1 290 ? -28.702 12.034 49.769 1.00 42.19 290 THR A CA 1
ATOM 2305 C C . THR A 1 290 ? -28.904 11.869 48.252 1.00 42.19 290 THR A C 1
ATOM 2307 O O . THR A 1 290 ? -28.821 10.767 47.727 1.00 42.19 290 THR A O 1
ATOM 2310 N N . LYS A 1 291 ? -29.224 12.944 47.516 1.00 49.56 291 LYS A N 1
ATOM 2311 C CA . LYS A 1 291 ? -29.569 12.878 46.073 1.00 49.56 291 LYS A CA 1
ATOM 2312 C C . LYS A 1 291 ? -28.610 13.612 45.121 1.00 49.56 291 LYS A C 1
ATOM 2314 O O . LYS A 1 291 ? -29.011 13.947 44.022 1.00 49.56 291 LYS A O 1
ATOM 2319 N N . SER A 1 292 ? -27.353 13.847 45.498 1.00 50.81 292 SER A N 1
ATOM 2320 C CA . SER A 1 292 ? -26.412 14.597 44.641 1.00 50.81 292 SER A CA 1
ATOM 2321 C C . SER A 1 292 ? -25.152 13.836 44.217 1.00 50.81 292 SER A C 1
ATOM 2323 O O . SER A 1 292 ? -24.265 14.456 43.658 1.00 50.81 292 SER A O 1
ATOM 2325 N N . SER A 1 293 ? -25.039 12.529 44.490 1.00 49.59 293 SER A N 1
ATOM 2326 C CA . SER A 1 293 ? -23.812 11.752 44.203 1.00 49.59 293 SER A CA 1
ATOM 2327 C C . SER A 1 293 ? -23.970 10.692 43.103 1.00 49.59 293 SER A C 1
ATOM 2329 O O . SER A 1 293 ? -22.968 10.157 42.647 1.00 49.59 293 SER A O 1
ATOM 2331 N N . MET A 1 294 ? -25.198 10.354 42.691 1.00 54.00 294 MET A N 1
ATOM 2332 C CA . MET A 1 294 ? -25.461 9.201 41.808 1.00 54.00 294 MET A CA 1
ATOM 2333 C C . MET A 1 294 ? -25.532 9.575 40.316 1.00 54.00 294 MET A C 1
ATOM 2335 O O . MET A 1 294 ? -25.242 8.738 39.466 1.00 54.00 294 MET A O 1
ATOM 2339 N N . GLU A 1 295 ? -25.870 10.830 39.994 1.00 53.81 295 GLU A N 1
ATOM 2340 C CA . GLU A 1 295 ? -25.856 11.354 38.615 1.00 53.81 295 GLU A CA 1
ATOM 2341 C C . GLU A 1 295 ? -24.422 11.547 38.096 1.00 53.81 295 GLU A C 1
ATOM 2343 O O . GLU A 1 295 ? -24.113 11.075 37.004 1.00 53.81 295 GLU A O 1
ATOM 2348 N N . GLU A 1 296 ? -23.510 12.095 38.911 1.00 56.22 296 GLU A N 1
ATOM 2349 C CA . GLU A 1 296 ? -22.081 12.231 38.563 1.00 56.22 296 GLU A CA 1
ATOM 2350 C C . GLU A 1 296 ? -21.407 10.871 38.296 1.00 56.22 296 GLU A C 1
ATOM 2352 O O . GLU A 1 296 ? -20.537 10.746 37.431 1.00 56.22 296 GLU A O 1
ATOM 2357 N N . GLU A 1 297 ? -21.824 9.815 39.001 1.00 61.28 297 GLU A N 1
ATOM 2358 C CA . GLU A 1 297 ? -21.270 8.469 38.821 1.00 61.28 297 GLU A CA 1
ATOM 2359 C C . GLU A 1 297 ? -21.783 7.794 37.534 1.00 61.28 297 GLU A C 1
ATOM 2361 O O . GLU A 1 297 ? -21.047 7.050 36.879 1.00 61.28 297 GLU A O 1
ATOM 2366 N N . ALA A 1 298 ? -23.030 8.068 37.138 1.00 72.19 298 ALA A N 1
ATOM 2367 C CA . ALA A 1 298 ? -23.599 7.593 35.878 1.00 72.19 298 ALA A CA 1
ATOM 2368 C C . ALA A 1 298 ? -23.003 8.337 34.669 1.00 72.19 298 ALA A C 1
ATOM 2370 O O . ALA A 1 298 ? -22.660 7.703 33.667 1.00 72.19 298 ALA A O 1
ATOM 2371 N N . GLU A 1 299 ? -22.787 9.649 34.785 1.00 63.25 299 GLU A N 1
ATOM 2372 C CA . GLU A 1 299 ? -22.099 10.459 33.770 1.00 63.25 299 GLU A CA 1
ATOM 2373 C C . GLU A 1 299 ? -20.624 10.056 33.612 1.00 63.25 299 GLU A C 1
ATOM 2375 O O . GLU A 1 299 ? -20.116 9.967 32.489 1.00 63.25 299 GLU A O 1
ATOM 2380 N N . SER A 1 300 ? -19.954 9.697 34.712 1.00 73.25 300 SER A N 1
ATOM 2381 C CA . SER A 1 300 ? -18.582 9.170 34.682 1.00 73.25 300 SER A CA 1
ATOM 2382 C C . SER A 1 300 ? -18.497 7.815 33.970 1.00 73.25 300 SER A C 1
ATOM 2384 O O . SER A 1 300 ? -17.581 7.578 33.181 1.00 73.25 300 SER A O 1
ATOM 2386 N N . LYS A 1 301 ? -19.473 6.922 34.189 1.00 88.31 301 LYS A N 1
ATOM 2387 C CA . LYS A 1 301 ? -19.543 5.611 33.515 1.00 88.31 301 LYS A CA 1
ATOM 2388 C C . LYS A 1 301 ? -19.843 5.745 32.020 1.00 88.31 301 LYS A C 1
ATOM 2390 O O . LYS A 1 301 ? -19.231 5.042 31.218 1.00 88.31 301 LYS A O 1
ATOM 2395 N N . LEU A 1 302 ? -20.725 6.668 31.633 1.00 83.44 302 LEU A N 1
ATOM 2396 C CA . LEU A 1 302 ? -20.981 6.987 30.224 1.00 83.44 302 LEU A CA 1
ATOM 2397 C C . LEU A 1 302 ? -19.745 7.585 29.541 1.00 83.44 302 LEU A C 1
ATOM 2399 O O . LEU A 1 302 ? -19.412 7.183 28.426 1.00 83.44 302 LEU A O 1
ATOM 2403 N N . SER A 1 303 ? -19.016 8.467 30.228 1.00 84.06 303 SER A N 1
ATOM 2404 C CA . SER A 1 303 ? -17.755 9.021 29.718 1.00 84.06 303 SER A CA 1
ATOM 2405 C C . SER A 1 303 ? -16.685 7.939 29.540 1.00 84.06 303 SER A C 1
ATOM 2407 O O . SER A 1 303 ? -16.014 7.903 28.511 1.00 84.06 303 SER A O 1
ATOM 2409 N N . ALA A 1 304 ? -16.576 6.997 30.483 1.00 87.12 304 ALA A N 1
ATOM 2410 C CA . ALA A 1 304 ? -15.652 5.867 30.380 1.00 87.12 304 ALA A CA 1
ATOM 2411 C C . ALA A 1 304 ? -15.990 4.923 29.209 1.00 87.12 304 ALA A C 1
ATOM 2413 O O . ALA A 1 304 ? -15.090 4.450 28.512 1.00 87.12 304 ALA A O 1
ATOM 2414 N N . LEU A 1 305 ? -17.279 4.669 28.957 1.00 90.81 305 LEU A N 1
ATOM 2415 C CA . LEU A 1 305 ? -17.725 3.869 27.812 1.00 90.81 305 LEU A CA 1
ATOM 2416 C C . LEU A 1 305 ? -17.487 4.580 26.476 1.00 90.81 305 LEU A C 1
ATOM 2418 O O . LEU A 1 305 ? -17.065 3.931 25.522 1.00 90.81 305 LEU A O 1
ATOM 2422 N N . SER A 1 306 ? -17.694 5.897 26.414 1.00 88.00 306 SER A N 1
ATOM 2423 C CA . SER A 1 306 ? -17.400 6.709 25.226 1.00 88.00 306 SER A CA 1
ATOM 2424 C C . SER A 1 306 ? -15.910 6.661 24.864 1.00 88.00 306 SER A C 1
ATOM 2426 O O . SER A 1 306 ? -15.548 6.387 23.721 1.00 88.00 306 SER A O 1
ATOM 2428 N N . LEU A 1 307 ? -15.032 6.794 25.866 1.00 90.75 307 LEU A N 1
ATOM 2429 C CA . LEU A 1 307 ? -13.581 6.633 25.709 1.00 90.75 307 LEU A CA 1
ATOM 2430 C C . LEU A 1 307 ? -13.202 5.233 25.212 1.00 90.75 307 LEU A C 1
ATOM 2432 O O . LEU A 1 307 ? -12.332 5.089 24.354 1.00 90.75 307 LEU A O 1
ATOM 2436 N N . ARG A 1 308 ? -13.874 4.189 25.713 1.00 94.25 308 ARG A N 1
ATOM 2437 C CA . ARG A 1 308 ? -13.645 2.812 25.258 1.00 94.25 308 ARG A CA 1
ATOM 2438 C C . ARG A 1 308 ? -14.087 2.595 23.810 1.00 94.25 308 ARG A C 1
ATOM 2440 O O . ARG A 1 308 ? -13.435 1.833 23.103 1.00 94.25 308 ARG A O 1
ATOM 2447 N N . LEU A 1 309 ? -15.166 3.245 23.382 1.00 90.31 309 LEU A N 1
ATOM 2448 C CA . LEU A 1 309 ? -15.644 3.215 21.999 1.00 90.31 309 LEU A CA 1
ATOM 2449 C C . LEU A 1 309 ? -14.651 3.900 21.055 1.00 90.31 309 LEU A C 1
ATOM 2451 O O . LEU A 1 309 ? -14.275 3.302 20.053 1.00 90.31 309 LEU A O 1
ATOM 2455 N N . LEU A 1 310 ? -14.152 5.081 21.432 1.00 90.38 310 LEU A N 1
ATOM 2456 C CA . LEU A 1 310 ? -13.144 5.813 20.661 1.00 90.38 310 LEU A CA 1
ATOM 2457 C C . LEU A 1 310 ? -11.838 5.012 20.514 1.00 90.38 310 LEU A C 1
ATOM 2459 O O . LEU A 1 310 ? -11.248 4.959 19.438 1.00 90.38 310 LEU A O 1
ATOM 2463 N N . GLU A 1 311 ? -11.400 4.342 21.583 1.00 92.62 311 GLU A N 1
ATOM 2464 C CA . GLU A 1 311 ? -10.220 3.471 21.546 1.00 92.62 311 GLU A CA 1
ATOM 2465 C C . GLU A 1 311 ? -10.421 2.274 20.601 1.00 92.62 311 GLU A C 1
ATOM 2467 O O . GLU A 1 311 ? -9.511 1.916 19.857 1.00 92.62 311 GLU A O 1
ATOM 2472 N N . LEU A 1 312 ? -11.613 1.670 20.579 1.00 94.44 312 LEU A N 1
ATOM 2473 C CA . LEU A 1 312 ? -11.925 0.580 19.649 1.00 94.44 312 LEU A CA 1
ATOM 2474 C C . LEU A 1 312 ? -12.022 1.064 18.196 1.00 94.44 312 LEU A C 1
ATOM 2476 O O . LEU A 1 312 ? -11.551 0.373 17.297 1.00 94.44 312 LEU A O 1
ATOM 2480 N N . GLU A 1 313 ? -12.588 2.247 17.953 1.00 89.31 313 GLU A N 1
ATOM 2481 C CA . GLU A 1 313 ? -12.606 2.870 16.624 1.00 89.31 313 GLU A CA 1
ATOM 2482 C C . GLU A 1 313 ? -11.190 3.152 16.120 1.00 89.31 313 GLU A C 1
ATOM 2484 O O . GLU A 1 313 ? -10.875 2.864 14.964 1.00 89.31 313 GLU A O 1
ATOM 2489 N N . LYS A 1 314 ? -10.306 3.633 17.001 1.00 92.62 314 LYS A N 1
ATOM 2490 C CA . LYS A 1 314 ? -8.891 3.814 16.681 1.00 92.62 314 LYS A CA 1
ATOM 2491 C C . LYS A 1 314 ? -8.216 2.483 16.343 1.00 92.62 314 LYS A C 1
ATOM 2493 O O . LYS A 1 314 ? -7.574 2.385 15.306 1.00 92.62 314 LYS A O 1
ATOM 2498 N N . GLN A 1 315 ? -8.413 1.444 17.155 1.00 95.56 315 GLN A N 1
ATOM 2499 C CA . GLN A 1 315 ? -7.851 0.112 16.890 1.00 95.56 315 GLN A CA 1
ATOM 2500 C C . GLN A 1 315 ? -8.348 -0.485 15.566 1.00 95.56 315 GLN A C 1
ATOM 2502 O O . GLN A 1 315 ? -7.586 -1.143 14.861 1.00 95.56 315 GLN A O 1
ATOM 2507 N N . LEU A 1 316 ? -9.609 -0.238 15.199 1.00 92.38 316 LEU A N 1
ATOM 2508 C CA . LEU A 1 316 ? -10.145 -0.628 13.894 1.00 92.38 316 LEU A CA 1
ATOM 2509 C C . LEU A 1 316 ? -9.509 0.165 12.748 1.00 92.38 316 LEU A C 1
ATOM 2511 O O . LEU A 1 316 ? -9.231 -0.420 11.703 1.00 92.38 316 LEU A O 1
ATOM 2515 N N . SER A 1 317 ? -9.255 1.462 12.938 1.00 91.06 317 SER A N 1
ATOM 2516 C CA . SER A 1 317 ? -8.541 2.288 11.958 1.00 91.06 317 SER A CA 1
ATOM 2517 C C . SER A 1 317 ? -7.102 1.804 11.758 1.00 91.06 317 SER A C 1
ATOM 2519 O O . SER A 1 317 ? -6.674 1.638 10.618 1.00 91.06 317 SER A O 1
ATOM 2521 N N . ASP A 1 318 ? -6.385 1.506 12.844 1.00 93.50 318 ASP A N 1
ATOM 2522 C CA . ASP A 1 318 ? -5.005 1.009 12.801 1.00 93.50 318 ASP A CA 1
ATOM 2523 C C . ASP A 1 318 ? -4.934 -0.364 12.099 1.00 93.50 318 ASP A C 1
ATOM 2525 O O . ASP A 1 318 ? -4.084 -0.593 11.238 1.00 93.50 318 ASP A O 1
ATOM 2529 N N . LEU A 1 319 ? -5.877 -1.272 12.395 1.00 95.31 319 LEU A N 1
ATOM 2530 C CA . LEU A 1 319 ? -5.992 -2.563 11.703 1.00 95.31 319 LEU A CA 1
ATOM 2531 C C . LEU A 1 319 ? -6.344 -2.406 10.220 1.00 95.31 319 LEU A C 1
ATOM 2533 O O . LEU A 1 319 ? -5.852 -3.168 9.388 1.00 95.31 319 LEU A O 1
ATOM 2537 N N . HIS A 1 320 ? -7.193 -1.437 9.876 1.00 93.38 320 HIS A N 1
ATOM 2538 C CA . HIS A 1 320 ? -7.539 -1.153 8.487 1.00 93.38 320 HIS A CA 1
ATOM 2539 C C . HIS A 1 320 ? -6.322 -0.659 7.695 1.00 93.38 320 HIS A C 1
ATOM 2541 O O . HIS A 1 320 ? -6.076 -1.146 6.590 1.00 93.38 320 HIS A O 1
ATOM 2547 N N . GLU A 1 321 ? -5.524 0.241 8.277 1.00 94.69 321 GLU A N 1
ATOM 2548 C CA . GLU A 1 321 ? -4.276 0.723 7.679 1.00 94.69 321 GLU A CA 1
ATOM 2549 C C . GLU A 1 321 ? -3.253 -0.414 7.532 1.00 94.69 321 GLU A C 1
ATOM 2551 O O . GLU A 1 321 ? -2.660 -0.584 6.464 1.00 94.69 321 GLU A O 1
ATOM 2556 N N . GLN A 1 322 ? -3.112 -1.271 8.547 1.00 94.25 322 GLN A N 1
ATOM 2557 C CA . GLN A 1 322 ? -2.227 -2.435 8.478 1.00 94.25 322 GLN A CA 1
ATOM 2558 C C . GLN A 1 322 ? -2.650 -3.428 7.384 1.00 94.25 322 GLN A C 1
ATOM 2560 O O . GLN A 1 322 ? -1.808 -3.896 6.616 1.00 94.25 322 GLN A O 1
ATOM 2565 N N . LEU A 1 323 ? -3.948 -3.715 7.259 1.00 94.38 323 LEU A N 1
ATOM 2566 C CA . LEU A 1 323 ? -4.475 -4.592 6.211 1.00 94.38 323 LEU A CA 1
ATOM 2567 C C . LEU A 1 323 ? -4.272 -3.992 4.813 1.00 94.38 323 LEU A C 1
ATOM 2569 O O . LEU A 1 323 ? -3.991 -4.721 3.859 1.00 94.38 323 LEU A O 1
ATOM 2573 N N . GLN A 1 324 ? -4.371 -2.668 4.676 1.00 92.88 324 GLN A N 1
ATOM 2574 C CA . GLN A 1 324 ? -4.066 -1.984 3.423 1.00 92.88 324 GLN A CA 1
ATOM 2575 C C . GLN A 1 324 ? -2.585 -2.135 3.042 1.00 92.88 324 GLN A C 1
ATOM 2577 O O . GLN A 1 324 ? -2.288 -2.477 1.895 1.00 92.88 324 GLN A O 1
ATOM 2582 N N . VAL A 1 325 ? -1.668 -1.971 3.998 1.00 94.62 325 VAL A N 1
ATOM 2583 C CA . VAL A 1 325 ? -0.228 -2.179 3.774 1.00 94.62 325 VAL A CA 1
ATOM 2584 C C . VAL A 1 325 ? 0.077 -3.633 3.400 1.00 94.62 325 VAL A C 1
ATOM 2586 O O . VAL A 1 325 ? 0.821 -3.878 2.448 1.00 94.62 325 VAL A O 1
ATOM 2589 N N . GLU A 1 326 ? -0.523 -4.614 4.081 1.00 90.00 326 GLU A N 1
ATOM 2590 C CA . GLU A 1 326 ? -0.362 -6.031 3.726 1.00 90.00 326 GLU A CA 1
ATOM 2591 C C . GLU A 1 326 ? -0.880 -6.324 2.310 1.00 90.00 326 GLU A C 1
ATOM 2593 O O . GLU A 1 326 ? -0.220 -7.021 1.535 1.00 90.00 326 GLU A O 1
ATOM 2598 N N . ARG A 1 327 ? -2.018 -5.736 1.920 1.00 93.88 327 ARG A N 1
ATOM 2599 C CA . ARG A 1 327 ? -2.563 -5.865 0.561 1.00 93.88 327 ARG A CA 1
ATOM 2600 C C . ARG A 1 327 ? -1.606 -5.307 -0.492 1.00 93.88 327 ARG A C 1
ATOM 2602 O O . ARG A 1 327 ? -1.386 -5.944 -1.524 1.00 93.88 327 ARG A O 1
ATOM 2609 N N . GLU A 1 328 ? -1.020 -4.140 -0.243 1.00 94.38 328 GLU A N 1
ATOM 2610 C CA . GLU A 1 328 ? -0.013 -3.540 -1.123 1.00 94.38 328 GLU A CA 1
ATOM 2611 C C . GLU A 1 328 ? 1.247 -4.412 -1.218 1.00 94.38 328 GLU A C 1
ATOM 2613 O O . GLU A 1 328 ? 1.785 -4.618 -2.309 1.00 94.38 328 GLU A O 1
ATOM 2618 N N . GLN A 1 329 ? 1.678 -5.010 -0.107 1.00 93.19 329 GLN A N 1
ATOM 2619 C CA . GLN A 1 329 ? 2.823 -5.916 -0.077 1.00 93.19 329 GLN A CA 1
ATOM 2620 C C . GLN A 1 329 ? 2.572 -7.206 -0.872 1.00 93.19 329 GLN A C 1
ATOM 2622 O O . GLN A 1 329 ? 3.454 -7.647 -1.617 1.00 93.19 329 GLN A O 1
ATOM 2627 N N . VAL A 1 330 ? 1.373 -7.788 -0.770 1.00 94.00 330 VAL A N 1
ATOM 2628 C CA . VAL A 1 330 ? 0.958 -8.950 -1.574 1.00 94.00 330 VAL A CA 1
ATOM 2629 C C . VAL A 1 330 ? 0.898 -8.591 -3.059 1.00 94.00 330 VAL A C 1
ATOM 2631 O O . VAL A 1 330 ? 1.393 -9.354 -3.890 1.00 94.00 330 VAL A O 1
ATOM 2634 N N . ASN A 1 331 ? 0.378 -7.412 -3.411 1.00 91.19 331 ASN A N 1
ATOM 2635 C CA . ASN A 1 331 ? 0.365 -6.941 -4.798 1.00 91.19 331 ASN A CA 1
ATOM 2636 C C . ASN A 1 331 ? 1.785 -6.800 -5.368 1.00 91.19 331 ASN A C 1
ATOM 2638 O O . ASN A 1 331 ? 2.056 -7.287 -6.466 1.00 91.19 331 ASN A O 1
ATOM 2642 N N . LEU A 1 332 ? 2.717 -6.217 -4.607 1.00 93.56 332 LEU A N 1
ATOM 2643 C CA . LEU A 1 332 ? 4.127 -6.124 -5.005 1.00 93.56 332 LEU A CA 1
ATOM 2644 C C . LEU A 1 332 ? 4.786 -7.504 -5.144 1.00 93.56 332 LEU A C 1
ATOM 2646 O O . LEU A 1 332 ? 5.598 -7.717 -6.046 1.00 93.56 332 LEU A O 1
ATOM 2650 N N . ALA A 1 333 ? 4.462 -8.450 -4.261 1.00 91.56 333 ALA A N 1
ATOM 2651 C CA . ALA A 1 333 ? 4.962 -9.819 -4.352 1.00 91.56 333 ALA A CA 1
ATOM 2652 C C . ALA A 1 333 ? 4.441 -10.534 -5.611 1.00 91.56 333 ALA A C 1
ATOM 2654 O O . ALA A 1 333 ? 5.230 -11.162 -6.318 1.00 91.56 333 ALA A O 1
ATOM 2655 N N . ASN A 1 334 ? 3.154 -10.376 -5.931 1.00 89.44 334 ASN A N 1
ATOM 2656 C CA . ASN A 1 334 ? 2.545 -10.912 -7.149 1.00 89.44 334 ASN A CA 1
ATOM 2657 C C . ASN A 1 334 ? 3.163 -10.306 -8.413 1.00 89.44 334 ASN A C 1
ATOM 2659 O O . ASN A 1 334 ? 3.478 -11.040 -9.346 1.00 89.44 334 ASN A O 1
ATOM 2663 N N . GLN A 1 335 ? 3.408 -8.993 -8.429 1.00 95.75 335 GLN A N 1
ATOM 2664 C CA . GLN A 1 335 ? 4.064 -8.332 -9.558 1.00 95.75 335 GLN A CA 1
ATOM 2665 C C . GLN A 1 335 ? 5.478 -8.885 -9.790 1.00 95.75 335 GLN A C 1
ATOM 2667 O O . GLN A 1 335 ? 5.811 -9.284 -10.904 1.00 95.75 335 GLN A O 1
ATOM 2672 N N . ARG A 1 336 ? 6.282 -9.026 -8.728 1.00 94.38 336 ARG A N 1
ATOM 2673 C CA . ARG A 1 336 ? 7.619 -9.642 -8.823 1.00 94.38 336 ARG A CA 1
ATOM 2674 C C . ARG A 1 336 ? 7.570 -11.103 -9.271 1.00 94.38 336 ARG A C 1
ATOM 2676 O O . ARG A 1 336 ? 8.480 -11.561 -9.960 1.00 94.38 336 ARG A O 1
ATOM 2683 N N . ALA A 1 337 ? 6.551 -11.857 -8.862 1.00 92.06 337 ALA A N 1
ATOM 2684 C CA . ALA A 1 337 ? 6.365 -13.234 -9.311 1.00 92.06 337 ALA A CA 1
ATOM 2685 C C . ALA A 1 337 ? 6.045 -13.292 -10.815 1.00 92.06 337 ALA A C 1
ATOM 2687 O O . ALA A 1 337 ? 6.659 -14.084 -11.528 1.00 92.06 337 ALA A O 1
ATOM 2688 N N . ALA A 1 338 ? 5.170 -12.408 -11.303 1.00 93.19 338 ALA A N 1
ATOM 2689 C CA . ALA A 1 338 ? 4.835 -12.298 -12.722 1.00 93.19 338 ALA A CA 1
ATOM 2690 C C . ALA A 1 338 ? 6.048 -11.891 -13.582 1.00 93.19 338 ALA A C 1
ATOM 2692 O O . ALA A 1 338 ? 6.274 -12.470 -14.645 1.00 93.19 338 ALA A O 1
ATOM 2693 N N . GLU A 1 339 ? 6.878 -10.957 -13.105 1.00 95.44 339 GLU A N 1
ATOM 2694 C CA . GLU A 1 339 ? 8.134 -10.571 -13.766 1.00 95.44 339 GLU A CA 1
ATOM 2695 C C . GLU A 1 339 ? 9.108 -11.754 -13.871 1.00 95.44 339 GLU A C 1
ATOM 2697 O O . GLU A 1 339 ? 9.663 -12.020 -14.940 1.00 95.44 339 GLU A O 1
ATOM 2702 N N . LYS A 1 340 ? 9.279 -12.524 -12.787 1.00 92.94 340 LYS A N 1
ATOM 2703 C CA . LYS A 1 340 ? 10.106 -13.741 -12.805 1.00 92.94 340 LYS A CA 1
ATOM 2704 C C . LYS A 1 340 ? 9.546 -14.802 -13.752 1.00 92.94 340 LYS A C 1
ATOM 2706 O O . LYS A 1 340 ? 10.314 -15.465 -14.445 1.00 92.94 340 LYS A O 1
ATOM 2711 N N . GLU A 1 341 ? 8.227 -14.959 -13.823 1.00 92.44 341 GLU A N 1
ATOM 2712 C CA . GLU A 1 341 ? 7.586 -15.873 -14.772 1.00 92.44 341 GLU A CA 1
ATOM 2713 C C . GLU A 1 341 ? 7.821 -15.441 -16.228 1.00 92.44 341 GLU A C 1
ATOM 2715 O O . GLU A 1 341 ? 8.079 -16.282 -17.093 1.00 92.44 341 GLU A O 1
ATOM 2720 N N . GLN A 1 342 ? 7.792 -14.137 -16.514 1.00 95.31 342 GLN A N 1
ATOM 2721 C CA . GLN A 1 342 ? 8.141 -13.607 -17.832 1.00 95.31 342 GLN A CA 1
ATOM 2722 C C . GLN A 1 342 ? 9.606 -13.891 -18.186 1.00 95.31 342 GLN A C 1
ATOM 2724 O O . GLN A 1 342 ? 9.877 -14.382 -19.283 1.00 95.31 342 GLN A O 1
ATOM 2729 N N . GLN A 1 343 ? 10.535 -13.662 -17.255 1.00 95.62 343 GLN A N 1
ATOM 2730 C CA . GLN A 1 343 ? 11.953 -13.983 -17.449 1.00 95.62 343 GLN A CA 1
ATOM 2731 C C . GLN A 1 343 ? 12.166 -15.480 -17.708 1.00 95.62 343 GLN A C 1
ATOM 2733 O O . GLN A 1 343 ? 12.913 -15.855 -18.611 1.00 95.62 343 GLN A O 1
ATOM 2738 N N . LEU A 1 344 ? 11.468 -16.356 -16.977 1.00 93.81 344 LEU A N 1
ATOM 2739 C CA . LEU A 1 344 ? 11.519 -17.800 -17.213 1.00 93.81 344 LEU A CA 1
ATOM 2740 C C . LEU A 1 344 ? 10.982 -18.177 -18.598 1.00 93.81 344 LEU A C 1
ATOM 2742 O O . LEU A 1 344 ? 11.589 -19.005 -19.277 1.00 93.81 344 LEU A O 1
ATOM 2746 N N . ARG A 1 345 ? 9.890 -17.548 -19.053 1.00 91.00 345 ARG A N 1
ATOM 2747 C CA . ARG A 1 345 ? 9.365 -17.750 -20.414 1.00 91.00 345 ARG A CA 1
ATOM 2748 C C . ARG A 1 345 ? 10.368 -17.320 -21.484 1.00 91.00 345 ARG A C 1
ATOM 2750 O O . ARG A 1 345 ? 10.512 -18.004 -22.497 1.00 91.00 345 ARG A O 1
ATOM 2757 N N . GLU A 1 346 ? 11.083 -16.222 -21.269 1.00 93.06 346 GLU A N 1
ATOM 2758 C CA . GLU A 1 346 ? 12.099 -15.727 -22.200 1.00 93.06 346 GLU A CA 1
ATOM 2759 C C . GLU A 1 346 ? 13.351 -16.618 -22.238 1.00 93.06 346 GLU A C 1
ATOM 2761 O O . GLU A 1 346 ? 13.853 -16.946 -23.320 1.00 93.06 346 GLU A O 1
ATOM 2766 N N . LEU A 1 347 ? 13.799 -17.108 -21.078 1.00 93.19 347 LEU A N 1
ATOM 2767 C CA . LEU A 1 347 ? 14.866 -18.106 -20.982 1.00 93.19 347 LEU A CA 1
ATOM 2768 C C . LEU A 1 347 ? 14.466 -19.420 -21.659 1.00 93.19 347 LEU A C 1
ATOM 2770 O O . LEU A 1 347 ? 15.254 -19.977 -22.423 1.00 93.19 347 LEU A O 1
ATOM 2774 N N . GLN A 1 348 ? 13.231 -19.886 -21.452 1.00 92.69 348 GLN A N 1
ATOM 2775 C CA . GLN A 1 348 ? 12.704 -21.078 -22.115 1.00 92.69 348 GLN A CA 1
ATOM 2776 C C . GLN A 1 348 ? 12.669 -20.899 -23.639 1.00 92.69 348 GLN A C 1
ATOM 2778 O O . GLN A 1 348 ? 13.101 -21.785 -24.372 1.00 92.69 348 GLN A O 1
ATOM 2783 N N . LYS A 1 349 ? 12.237 -19.732 -24.133 1.00 91.50 349 LYS A N 1
ATOM 2784 C CA . LYS A 1 349 ? 12.251 -19.403 -25.567 1.00 91.50 349 LYS A CA 1
ATOM 2785 C C . LYS A 1 349 ? 13.671 -19.373 -26.144 1.00 91.50 349 LYS A C 1
ATOM 2787 O O . LYS A 1 349 ? 13.889 -19.848 -27.260 1.00 91.50 349 LYS A O 1
ATOM 2792 N N . SER A 1 350 ? 14.635 -18.847 -25.392 1.00 88.88 350 SER A N 1
ATOM 2793 C CA . SER A 1 350 ? 16.049 -18.802 -25.787 1.00 88.88 350 SER A CA 1
ATOM 2794 C C . SER A 1 350 ? 16.680 -20.201 -25.831 1.00 88.88 350 SER A C 1
ATOM 2796 O O . SER A 1 350 ? 17.431 -20.513 -26.755 1.00 88.88 350 SER A O 1
ATOM 2798 N N . LEU A 1 351 ? 16.318 -21.073 -24.883 1.00 84.31 351 LEU A N 1
ATOM 2799 C CA . LEU A 1 351 ? 16.700 -22.490 -24.849 1.00 84.31 351 LEU A CA 1
ATOM 2800 C C . LEU A 1 351 ? 16.099 -23.288 -26.010 1.00 84.31 351 LEU A C 1
ATOM 2802 O O . LEU A 1 351 ? 16.802 -24.067 -26.645 1.00 84.31 351 LEU A O 1
ATOM 2806 N N . GLU A 1 352 ? 14.823 -23.079 -26.332 1.00 85.88 352 GLU A N 1
ATOM 2807 C CA . GLU A 1 352 ? 14.188 -23.752 -27.472 1.00 85.88 352 GLU A CA 1
ATOM 2808 C C . GLU A 1 352 ? 14.784 -23.267 -28.806 1.00 85.88 352 GLU A C 1
ATOM 2810 O O . GLU A 1 352 ? 14.998 -24.058 -29.723 1.00 85.88 352 GLU A O 1
ATOM 2815 N N . SER A 1 353 ? 15.138 -21.979 -28.893 1.00 79.00 353 SER A N 1
ATOM 2816 C CA . SER A 1 353 ? 15.805 -21.402 -30.067 1.00 79.00 353 SER A CA 1
ATOM 2817 C C . SER A 1 353 ? 17.223 -21.951 -30.258 1.00 79.00 353 SER A C 1
ATOM 2819 O O . SER A 1 353 ? 17.625 -22.215 -31.387 1.00 79.00 353 SER A O 1
ATOM 2821 N N . SER A 1 354 ? 17.990 -22.168 -29.182 1.00 74.75 354 SER A N 1
ATOM 2822 C CA . SER A 1 354 ? 19.324 -22.781 -29.276 1.00 74.75 354 SER A CA 1
ATOM 2823 C C . SER A 1 354 ? 19.261 -24.289 -29.542 1.00 74.75 354 SER A C 1
ATOM 2825 O O . SER A 1 354 ? 20.090 -24.813 -30.287 1.00 74.75 354 SER A O 1
ATOM 2827 N N . ARG A 1 355 ? 18.240 -24.980 -29.019 1.00 78.50 355 ARG A N 1
ATOM 2828 C CA . ARG A 1 355 ? 17.971 -26.399 -29.289 1.00 78.50 355 ARG A CA 1
ATOM 2829 C C . ARG A 1 355 ? 17.556 -26.655 -30.739 1.00 78.50 355 ARG A C 1
ATOM 2831 O O . ARG A 1 355 ? 18.097 -27.563 -31.364 1.00 78.50 355 ARG A O 1
ATOM 2838 N N . GLY A 1 356 ? 16.686 -25.816 -31.305 1.00 63.75 356 GLY A N 1
ATOM 2839 C CA . GLY A 1 356 ? 16.295 -25.899 -32.717 1.00 63.75 356 GLY A CA 1
ATOM 2840 C C . GLY A 1 356 ? 17.478 -25.790 -33.689 1.00 63.75 356 GLY A C 1
ATOM 2841 O O . GLY A 1 356 ? 17.453 -26.407 -34.750 1.00 63.75 356 GLY A O 1
ATOM 2842 N N . ASN A 1 357 ? 18.551 -25.091 -33.296 1.00 60.78 357 ASN A N 1
ATOM 2843 C CA . ASN A 1 357 ? 19.787 -24.970 -34.080 1.00 60.78 357 ASN A CA 1
ATOM 2844 C C . ASN A 1 357 ? 20.730 -26.189 -33.952 1.00 60.78 357 ASN A C 1
ATOM 2846 O O . ASN A 1 357 ? 21.630 -26.358 -34.776 1.00 60.78 357 ASN A O 1
ATOM 2850 N N . MET A 1 358 ? 20.558 -27.036 -32.930 1.00 52.56 358 MET A N 1
ATOM 2851 C CA . MET A 1 358 ? 21.324 -28.280 -32.747 1.00 52.56 358 MET A CA 1
ATOM 2852 C C . MET A 1 358 ? 20.702 -29.456 -33.510 1.00 52.56 358 MET A C 1
ATOM 2854 O O . MET A 1 358 ? 21.431 -30.283 -34.062 1.00 52.56 358 MET A O 1
ATOM 2858 N N . ASP A 1 359 ? 19.371 -29.504 -33.597 1.00 51.19 359 ASP A N 1
ATOM 2859 C CA . ASP A 1 359 ? 18.644 -30.584 -34.276 1.00 51.19 359 ASP A CA 1
ATOM 2860 C C . ASP A 1 359 ? 18.763 -30.509 -35.816 1.00 51.19 359 ASP A C 1
ATOM 2862 O O . ASP A 1 359 ? 18.649 -31.530 -36.495 1.00 51.19 359 ASP A O 1
ATOM 2866 N N . THR A 1 360 ? 19.100 -29.346 -36.392 1.00 53.00 360 THR A N 1
ATOM 2867 C CA . THR A 1 360 ? 19.411 -29.208 -37.831 1.00 53.00 360 THR A CA 1
ATOM 2868 C C . THR A 1 360 ? 20.818 -29.678 -38.215 1.00 53.00 360 THR A C 1
ATOM 2870 O O . THR A 1 360 ? 21.055 -29.967 -39.384 1.00 53.00 360 THR A O 1
ATOM 2873 N N . ASN A 1 361 ? 21.742 -29.807 -37.255 1.00 49.16 361 ASN A N 1
ATOM 2874 C CA . ASN A 1 361 ? 23.138 -30.194 -37.508 1.00 49.16 361 ASN A CA 1
ATOM 2875 C C . ASN A 1 361 ? 23.432 -31.686 -37.244 1.00 49.16 361 ASN A C 1
ATOM 2877 O O . ASN A 1 361 ? 24.549 -32.136 -37.483 1.00 49.16 361 ASN A O 1
ATOM 2881 N N . GLN A 1 362 ? 22.453 -32.470 -36.771 1.00 43.06 362 GLN A N 1
ATOM 2882 C CA . GLN A 1 362 ? 22.615 -33.904 -36.460 1.00 43.06 362 GLN A CA 1
ATOM 2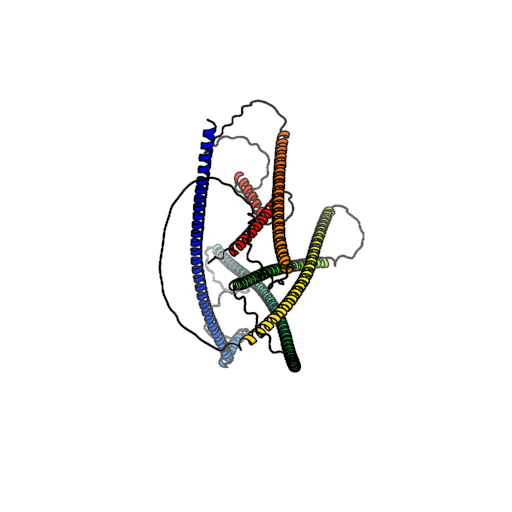883 C C . GLN A 1 362 ? 21.981 -34.868 -37.484 1.00 43.06 362 GLN A C 1
ATOM 2885 O O . GLN A 1 362 ? 22.015 -36.081 -37.280 1.00 43.06 362 GLN A O 1
ATOM 2890 N N . ALA A 1 363 ? 21.442 -34.373 -38.606 1.00 37.75 363 ALA A N 1
ATOM 2891 C CA . ALA A 1 363 ? 20.790 -35.213 -39.622 1.00 37.75 363 ALA A CA 1
ATOM 2892 C C . ALA A 1 363 ? 21.694 -35.660 -40.796 1.00 37.75 363 ALA A C 1
ATOM 2894 O O . ALA A 1 363 ? 21.288 -36.526 -41.569 1.00 37.75 363 ALA A O 1
ATOM 2895 N N . GLU A 1 364 ? 22.925 -35.153 -40.927 1.00 40.00 364 GLU A N 1
ATOM 2896 C CA . GLU A 1 364 ? 23.860 -35.540 -42.000 1.00 40.00 364 GLU A CA 1
ATOM 2897 C C . GLU A 1 364 ? 25.182 -36.074 -41.429 1.00 40.00 364 GLU A C 1
ATOM 2899 O O . GLU A 1 364 ? 26.187 -35.373 -41.374 1.00 40.00 364 GLU A O 1
ATOM 2904 N N . GLY A 1 365 ? 25.214 -37.327 -40.967 1.00 40.47 365 GLY A N 1
ATOM 2905 C CA . GLY A 1 365 ? 26.467 -37.863 -40.424 1.00 40.47 365 GLY A CA 1
ATOM 2906 C C . GLY A 1 365 ? 26.439 -39.298 -39.923 1.00 40.47 365 GLY A C 1
ATOM 2907 O O . GLY A 1 365 ? 27.008 -39.576 -38.874 1.00 40.47 365 GLY A O 1
ATOM 2908 N N . ALA A 1 366 ? 25.792 -40.225 -40.631 1.00 39.16 366 ALA A N 1
ATOM 2909 C CA . ALA A 1 366 ? 25.853 -41.640 -40.263 1.00 39.16 366 ALA A CA 1
ATOM 2910 C C . ALA A 1 366 ? 25.835 -42.572 -41.484 1.00 39.16 366 ALA A C 1
ATOM 2912 O O . ALA A 1 366 ? 24.861 -43.278 -41.701 1.00 39.16 366 ALA A O 1
ATOM 2913 N N . GLU A 1 367 ? 26.925 -42.614 -42.263 1.00 37.78 367 GLU A N 1
ATOM 2914 C CA . GLU A 1 367 ? 27.272 -43.809 -43.055 1.00 37.78 367 GLU A CA 1
ATOM 2915 C C . GLU A 1 367 ? 28.717 -43.770 -43.599 1.00 37.78 367 GLU A C 1
ATOM 2917 O O . GLU A 1 367 ? 28.992 -43.119 -44.603 1.00 37.78 367 GLU A O 1
ATOM 2922 N N . LYS A 1 368 ? 29.646 -44.486 -42.943 1.00 37.59 368 LYS A N 1
ATOM 2923 C CA . LYS A 1 368 ? 30.606 -45.448 -43.543 1.00 37.59 368 LYS A CA 1
ATOM 2924 C C . LYS A 1 368 ? 31.774 -45.748 -42.606 1.00 37.59 368 LYS A C 1
ATOM 2926 O O . LYS A 1 368 ? 32.645 -44.922 -42.364 1.00 37.59 368 LYS A O 1
ATOM 2931 N N . ILE A 1 369 ? 31.826 -47.004 -42.177 1.00 39.97 369 ILE A N 1
ATOM 2932 C CA . ILE A 1 369 ? 33.032 -47.665 -41.682 1.00 39.97 369 ILE A CA 1
ATOM 2933 C C . ILE A 1 369 ? 33.844 -48.114 -42.906 1.00 39.97 369 ILE A C 1
ATOM 2935 O O . ILE A 1 369 ? 33.303 -48.777 -43.792 1.00 39.97 369 ILE A O 1
ATOM 2939 N N . GLY A 1 370 ? 35.130 -47.759 -42.953 1.00 30.05 370 GLY A N 1
ATOM 2940 C CA . GLY A 1 370 ? 36.050 -48.138 -44.028 1.00 30.05 370 GLY A CA 1
ATOM 2941 C C . GLY A 1 370 ? 37.476 -47.628 -43.806 1.00 30.05 370 GLY A C 1
ATOM 2942 O O . GLY A 1 370 ? 37.865 -46.630 -44.394 1.00 30.05 370 GLY A O 1
ATOM 2943 N N . ASP A 1 371 ? 38.189 -48.312 -42.911 1.00 31.44 371 ASP A N 1
ATOM 2944 C CA . ASP A 1 371 ? 39.642 -48.552 -42.829 1.00 31.44 371 ASP A CA 1
ATOM 2945 C C . ASP A 1 371 ? 40.584 -47.761 -43.775 1.00 31.44 371 ASP A C 1
ATOM 2947 O O . ASP A 1 371 ? 40.546 -47.979 -44.984 1.00 31.44 371 ASP A O 1
ATOM 2951 N N . ASN A 1 372 ? 41.479 -46.911 -43.236 1.00 31.42 372 ASN A N 1
ATOM 2952 C CA . ASN A 1 372 ? 42.939 -47.005 -43.435 1.00 31.42 372 ASN A CA 1
ATOM 2953 C C . ASN A 1 372 ? 43.714 -45.940 -42.621 1.00 31.42 372 ASN A C 1
ATOM 2955 O O . ASN A 1 372 ? 43.232 -44.849 -42.334 1.00 31.42 372 ASN A O 1
ATOM 2959 N N . SER A 1 373 ? 44.952 -46.286 -42.286 1.00 42.16 373 SER A N 1
ATOM 2960 C CA . SER A 1 373 ? 45.890 -45.610 -41.380 1.00 42.16 373 SER A CA 1
ATOM 2961 C C . SER A 1 373 ? 46.461 -44.270 -41.885 1.00 42.16 373 SER A C 1
ATOM 2963 O O . SER A 1 373 ? 46.658 -44.124 -43.087 1.00 42.16 373 SER A O 1
ATOM 2965 N N . ILE A 1 374 ? 46.868 -43.386 -40.948 1.00 37.41 374 ILE A N 1
ATOM 2966 C CA . ILE A 1 374 ? 48.168 -42.655 -40.851 1.00 37.41 374 ILE A CA 1
ATOM 2967 C C . ILE A 1 374 ? 48.015 -41.265 -40.177 1.00 37.41 374 ILE A C 1
ATOM 2969 O O . ILE A 1 374 ? 47.133 -40.487 -40.513 1.00 37.41 374 ILE A O 1
ATOM 2973 N N . SER A 1 375 ? 48.972 -40.969 -39.282 1.00 36.38 375 SER A N 1
ATOM 2974 C CA . SER A 1 375 ? 49.352 -39.665 -38.696 1.00 36.38 375 SER A CA 1
ATOM 2975 C C . SER A 1 375 ? 48.670 -39.205 -37.405 1.00 36.38 375 SER A C 1
ATOM 2977 O O . SER A 1 375 ? 47.767 -38.378 -37.368 1.00 36.38 375 SER A O 1
ATOM 2979 N N . GLN A 1 376 ? 49.260 -39.677 -36.310 1.00 42.28 376 GLN A N 1
ATOM 2980 C CA . GLN A 1 376 ? 49.311 -39.008 -35.018 1.00 42.28 376 GLN A CA 1
ATOM 2981 C C . GLN A 1 376 ? 50.181 -37.737 -35.139 1.00 42.28 376 GLN A C 1
ATOM 2983 O O . GLN A 1 376 ? 51.342 -37.825 -35.536 1.00 42.28 376 GLN A O 1
ATOM 2988 N N . GLY A 1 377 ? 49.634 -36.572 -34.779 1.00 42.16 377 GLY A N 1
ATOM 2989 C CA . GLY A 1 377 ? 50.395 -35.336 -34.570 1.00 42.16 377 GLY A CA 1
ATOM 2990 C C . GLY A 1 377 ? 49.634 -34.070 -34.969 1.00 42.16 377 GLY A C 1
ATOM 2991 O O . GLY A 1 377 ? 49.388 -33.862 -36.148 1.00 42.16 377 GLY A O 1
ATOM 2992 N N . THR A 1 378 ? 49.348 -33.203 -33.987 1.00 39.38 378 THR A N 1
ATOM 2993 C CA . THR A 1 378 ? 48.928 -31.779 -34.099 1.00 39.38 378 THR A CA 1
ATOM 2994 C C . THR A 1 378 ? 47.441 -31.379 -34.192 1.00 39.38 378 THR A C 1
ATOM 2996 O O . THR A 1 378 ? 47.157 -30.294 -34.680 1.00 39.38 378 THR A O 1
ATOM 2999 N N . VAL A 1 379 ? 46.490 -32.137 -33.619 1.00 42.16 379 VAL A N 1
ATOM 3000 C CA . VAL A 1 379 ? 45.098 -31.627 -33.418 1.00 42.16 379 VAL A CA 1
ATOM 3001 C C . VAL A 1 379 ? 44.620 -31.632 -31.949 1.00 42.16 379 VAL A C 1
ATOM 3003 O O . VAL A 1 379 ? 43.702 -30.909 -31.582 1.00 42.16 379 VAL A O 1
ATOM 3006 N N . THR A 1 380 ? 45.302 -32.322 -31.032 1.00 45.94 380 THR A N 1
ATOM 3007 C CA . THR A 1 380 ? 44.740 -32.637 -29.700 1.00 45.94 380 THR A CA 1
ATOM 3008 C C . THR A 1 380 ? 44.791 -31.533 -28.632 1.00 45.94 380 THR A C 1
ATOM 3010 O O . THR A 1 380 ? 44.267 -31.749 -27.546 1.00 45.94 380 THR A O 1
ATOM 3013 N N . GLN A 1 381 ? 45.403 -30.365 -28.865 1.00 50.47 381 GLN A N 1
ATOM 3014 C CA . GLN A 1 381 ? 45.456 -29.303 -27.836 1.00 50.47 381 GLN A CA 1
ATOM 3015 C C . GLN A 1 381 ? 44.265 -28.339 -27.882 1.00 50.47 381 GLN A C 1
ATOM 3017 O O . GLN A 1 381 ? 43.840 -27.865 -26.835 1.00 50.47 381 GLN A O 1
ATOM 3022 N N . SER A 1 382 ? 43.695 -28.077 -29.062 1.00 53.16 382 SER A N 1
ATOM 3023 C CA . SER A 1 382 ? 42.561 -27.151 -29.174 1.00 53.16 382 SER A CA 1
ATOM 3024 C C . SER A 1 382 ? 41.254 -27.787 -28.704 1.00 53.16 382 SER A C 1
ATOM 3026 O O . SER A 1 382 ? 40.472 -27.123 -28.039 1.00 53.16 382 SER A O 1
ATOM 3028 N N . GLU A 1 383 ? 41.032 -29.070 -29.004 1.00 52.34 383 GLU A N 1
ATOM 3029 C CA . GLU A 1 383 ? 39.822 -29.796 -28.589 1.00 52.34 383 GLU A CA 1
ATOM 3030 C C . GLU A 1 383 ? 39.856 -30.194 -27.105 1.00 52.34 383 GLU A C 1
ATOM 3032 O O . GLU A 1 383 ? 38.824 -30.210 -26.446 1.00 52.34 383 GLU A O 1
ATOM 3037 N N . SER A 1 384 ? 41.039 -30.469 -26.539 1.00 54.62 384 SER A N 1
ATOM 3038 C CA . SER A 1 384 ? 41.153 -30.783 -25.108 1.00 54.62 384 SER A CA 1
ATOM 3039 C C . SER A 1 384 ? 40.844 -29.572 -24.231 1.00 54.62 384 SER A C 1
ATOM 3041 O O . SER A 1 384 ? 40.210 -29.744 -23.198 1.00 54.62 384 SER A O 1
ATOM 3043 N N . ASN A 1 385 ? 41.263 -28.368 -24.636 1.00 61.16 385 ASN A N 1
ATOM 3044 C CA . ASN A 1 385 ? 41.001 -27.146 -23.873 1.00 61.16 385 ASN A CA 1
ATOM 3045 C C . ASN A 1 385 ? 39.519 -26.741 -23.949 1.00 61.16 385 ASN A C 1
ATOM 3047 O O . ASN A 1 385 ? 38.932 -26.364 -22.939 1.00 61.16 385 ASN A O 1
ATOM 3051 N N . THR A 1 386 ? 38.879 -26.889 -25.115 1.00 68.06 386 THR A N 1
ATOM 3052 C CA . THR A 1 386 ? 37.449 -26.574 -25.268 1.00 68.06 386 THR A CA 1
ATOM 3053 C C . THR A 1 386 ? 36.551 -27.566 -24.534 1.00 68.06 386 THR A C 1
ATOM 3055 O O . THR A 1 386 ? 35.540 -27.159 -23.966 1.00 68.06 386 THR A O 1
ATOM 3058 N N . VAL A 1 387 ? 36.914 -28.854 -24.490 1.00 72.94 387 VAL A N 1
ATOM 3059 C CA . VAL A 1 387 ? 36.194 -29.857 -23.690 1.00 72.94 387 VAL A CA 1
ATOM 3060 C C . VAL A 1 387 ? 36.336 -29.571 -22.196 1.00 72.94 387 VAL A C 1
ATOM 3062 O O . VAL A 1 387 ? 35.326 -29.580 -21.497 1.00 72.94 387 VAL A O 1
ATOM 3065 N N . THR A 1 388 ? 37.530 -29.218 -21.709 1.00 75.25 388 THR A N 1
ATOM 3066 C CA . THR A 1 388 ? 37.709 -28.842 -20.295 1.00 75.25 388 THR A CA 1
ATOM 3067 C C . THR A 1 388 ? 36.976 -27.551 -19.926 1.00 75.25 388 THR A C 1
ATOM 3069 O O . THR A 1 388 ? 36.437 -27.450 -18.826 1.00 75.25 388 THR A O 1
ATOM 3072 N N . ASP A 1 389 ? 36.889 -26.578 -20.837 1.00 78.19 389 ASP A N 1
ATOM 3073 C CA . ASP A 1 389 ? 36.129 -25.343 -20.611 1.00 78.19 389 ASP A CA 1
ATOM 3074 C C . ASP A 1 389 ? 34.617 -25.615 -20.559 1.00 78.19 389 ASP A C 1
ATOM 3076 O O . ASP A 1 389 ? 33.923 -25.102 -19.680 1.00 78.19 389 ASP A O 1
ATOM 3080 N N . MET A 1 390 ? 34.103 -26.488 -21.433 1.00 83.50 390 MET A N 1
ATOM 3081 C CA . MET A 1 390 ? 32.708 -26.939 -21.382 1.00 83.50 390 MET A CA 1
ATOM 3082 C C . MET A 1 390 ? 32.399 -27.728 -20.102 1.00 83.50 390 MET A C 1
ATOM 3084 O O . MET A 1 390 ? 31.342 -27.529 -19.506 1.00 83.50 390 MET A O 1
ATOM 3088 N N . GLU A 1 391 ? 33.313 -28.584 -19.641 1.00 85.00 391 GLU A N 1
ATOM 3089 C CA . GLU A 1 391 ? 33.176 -29.314 -18.374 1.00 85.00 391 GLU A CA 1
ATOM 3090 C C . GLU A 1 391 ? 33.155 -28.369 -17.162 1.00 85.00 391 GLU A C 1
ATOM 3092 O O . GLU A 1 391 ? 32.335 -28.550 -16.259 1.00 85.00 391 GLU A O 1
ATOM 3097 N N . ASN A 1 392 ? 33.989 -27.324 -17.163 1.00 82.50 392 ASN A N 1
ATOM 3098 C CA . ASN A 1 392 ? 34.007 -26.299 -16.117 1.00 82.50 392 ASN A CA 1
ATOM 3099 C C . ASN A 1 392 ? 32.716 -25.469 -16.098 1.00 82.50 392 ASN A C 1
ATOM 3101 O O . ASN A 1 392 ? 32.142 -25.254 -15.028 1.00 82.50 392 ASN A O 1
ATOM 3105 N N . MET A 1 393 ? 32.218 -25.054 -17.267 1.00 90.31 393 MET A N 1
ATOM 3106 C CA . MET A 1 393 ? 30.928 -24.365 -17.384 1.00 90.31 393 MET A CA 1
ATOM 3107 C C . MET A 1 393 ? 29.777 -25.253 -16.902 1.00 90.31 393 MET A C 1
ATOM 3109 O O . MET A 1 393 ? 28.908 -24.797 -16.164 1.00 90.31 393 MET A O 1
ATOM 3113 N N . LEU A 1 394 ? 29.791 -26.544 -17.241 1.00 88.12 394 LEU A N 1
ATOM 3114 C CA . LEU A 1 394 ? 28.771 -27.497 -16.801 1.00 88.12 394 LEU A CA 1
ATOM 3115 C C . LEU A 1 394 ? 28.836 -27.737 -15.286 1.00 88.12 394 LEU A C 1
ATOM 3117 O O . LEU A 1 394 ? 27.799 -27.840 -14.630 1.00 88.12 394 LEU A O 1
ATOM 3121 N N . TYR A 1 395 ? 30.039 -27.776 -14.707 1.00 89.88 395 TYR A N 1
ATOM 3122 C CA . TYR A 1 395 ? 30.226 -27.852 -13.259 1.00 89.88 395 TYR A CA 1
ATOM 3123 C C . TYR A 1 395 ? 29.718 -26.590 -12.546 1.00 89.88 395 TYR A C 1
ATOM 3125 O O . TYR A 1 395 ? 29.038 -26.703 -11.526 1.00 89.88 395 TYR A O 1
ATOM 3133 N N . SER A 1 396 ? 29.981 -25.406 -13.106 1.00 87.06 396 SER A N 1
ATOM 3134 C CA . SER A 1 396 ? 29.481 -24.121 -12.601 1.00 87.06 396 SER A CA 1
ATOM 3135 C C . SER A 1 396 ? 27.951 -24.047 -12.648 1.00 87.06 396 SER A C 1
ATOM 3137 O O . SER A 1 396 ? 27.328 -23.835 -11.609 1.00 87.06 396 SER A O 1
ATOM 3139 N N . VAL A 1 397 ? 27.336 -24.366 -13.792 1.00 90.81 397 VAL A N 1
ATOM 3140 C CA . VAL A 1 397 ? 25.870 -24.417 -13.946 1.00 90.81 397 VAL A CA 1
ATOM 3141 C C . VAL A 1 397 ? 25.248 -25.435 -12.989 1.00 90.81 397 VAL A C 1
ATOM 3143 O O . VAL A 1 397 ? 24.180 -25.202 -12.428 1.00 90.81 397 VAL A O 1
ATOM 3146 N N . LYS A 1 398 ? 25.912 -26.570 -12.747 1.00 92.00 398 LYS A N 1
ATOM 3147 C CA . LYS A 1 398 ? 25.439 -27.569 -11.782 1.00 92.00 398 LYS A CA 1
ATOM 3148 C C . LYS A 1 398 ? 25.500 -27.056 -10.342 1.00 92.00 398 LYS A C 1
ATOM 3150 O O . LYS A 1 398 ? 24.572 -27.329 -9.584 1.00 92.00 398 LYS A O 1
ATOM 3155 N N . ALA A 1 399 ? 26.559 -26.339 -9.970 1.00 90.50 399 ALA A N 1
ATOM 3156 C CA . ALA A 1 399 ? 26.688 -25.728 -8.649 1.00 90.50 399 ALA A CA 1
ATOM 3157 C C . ALA A 1 399 ? 25.624 -24.637 -8.428 1.00 90.50 399 ALA A C 1
ATOM 3159 O O . ALA A 1 399 ? 24.966 -24.610 -7.388 1.00 90.50 399 ALA A O 1
ATOM 3160 N N . GLU A 1 400 ? 25.381 -23.805 -9.437 1.00 87.44 400 GLU A N 1
ATOM 3161 C CA . GLU A 1 400 ? 24.334 -22.780 -9.419 1.00 87.44 400 GLU A CA 1
ATOM 3162 C C . GLU A 1 400 ? 22.925 -23.399 -9.366 1.00 87.44 400 GLU A C 1
ATOM 3164 O O . GLU A 1 400 ? 22.078 -22.985 -8.573 1.00 87.44 400 GLU A O 1
ATOM 3169 N N . ALA A 1 401 ? 22.681 -24.482 -10.110 1.00 89.75 401 ALA A N 1
ATOM 3170 C CA . ALA A 1 401 ? 21.434 -25.242 -10.032 1.00 89.75 401 ALA A CA 1
ATOM 3171 C C . ALA A 1 401 ? 21.214 -25.873 -8.643 1.00 89.75 401 ALA A C 1
ATOM 3173 O O . ALA A 1 401 ? 20.077 -25.982 -8.181 1.00 89.75 401 ALA A O 1
ATOM 3174 N N . THR A 1 402 ? 22.279 -26.295 -7.951 1.00 90.94 402 THR A N 1
ATOM 3175 C CA . THR A 1 402 ? 22.156 -26.765 -6.562 1.00 90.94 402 THR A CA 1
ATOM 3176 C C . THR A 1 402 ? 21.885 -25.626 -5.582 1.00 90.94 402 THR A C 1
ATOM 3178 O O . THR A 1 402 ? 21.026 -25.797 -4.721 1.00 90.94 402 THR A O 1
ATOM 3181 N N . ALA A 1 403 ? 22.520 -24.464 -5.752 1.00 91.00 403 ALA A N 1
ATOM 3182 C CA . ALA A 1 403 ? 22.294 -23.293 -4.904 1.00 91.00 403 ALA A CA 1
ATOM 3183 C C . ALA A 1 403 ? 20.857 -22.760 -5.039 1.00 91.00 403 ALA A C 1
ATOM 3185 O O . ALA A 1 403 ? 20.147 -22.610 -4.048 1.00 91.00 403 ALA A O 1
ATOM 3186 N N . THR A 1 404 ? 20.367 -22.594 -6.269 1.00 91.50 404 THR A N 1
ATOM 3187 C CA . THR A 1 404 ? 18.979 -22.167 -6.531 1.00 91.50 404 THR A CA 1
ATOM 3188 C C . THR A 1 404 ? 17.954 -23.172 -6.003 1.00 91.50 404 THR A C 1
ATOM 3190 O O . THR A 1 404 ? 16.903 -22.793 -5.488 1.00 91.50 404 THR A O 1
ATOM 3193 N N . LYS A 1 405 ? 18.254 -24.476 -6.063 1.00 94.06 405 LYS A N 1
ATOM 3194 C CA . LYS A 1 405 ? 17.411 -25.509 -5.450 1.00 94.06 405 LYS A CA 1
ATOM 3195 C C . LYS A 1 405 ? 17.368 -25.389 -3.923 1.00 94.06 405 LYS A C 1
ATOM 3197 O O . LYS A 1 405 ? 16.304 -25.605 -3.344 1.00 94.06 405 LYS A O 1
ATOM 3202 N N . GLU A 1 406 ? 18.486 -25.075 -3.275 1.00 91.38 406 GLU A N 1
ATOM 3203 C CA . GLU A 1 406 ? 18.542 -24.836 -1.827 1.00 91.38 406 GLU A CA 1
ATOM 3204 C C . GLU A 1 406 ? 17.755 -23.582 -1.433 1.00 91.38 406 GLU A C 1
ATOM 3206 O O . GLU A 1 406 ? 16.950 -23.646 -0.505 1.00 91.38 406 GLU A O 1
ATOM 3211 N N . GLU A 1 407 ? 17.878 -22.492 -2.192 1.00 92.62 407 GLU A N 1
ATOM 3212 C CA . GLU A 1 407 ? 17.069 -21.283 -2.002 1.00 92.62 407 GLU A CA 1
ATOM 3213 C C . GLU A 1 407 ? 15.569 -21.567 -2.162 1.00 92.62 407 GLU A C 1
ATOM 3215 O O . GLU A 1 407 ? 14.765 -21.176 -1.318 1.00 92.62 407 GLU A O 1
ATOM 3220 N N . LEU A 1 408 ? 15.169 -22.324 -3.190 1.00 92.19 408 LEU A N 1
ATOM 3221 C CA . LEU A 1 408 ? 13.775 -22.746 -3.367 1.00 92.19 408 LEU A CA 1
ATOM 3222 C C . LEU A 1 408 ? 13.275 -23.620 -2.211 1.00 92.19 408 LEU A C 1
ATOM 3224 O O . LEU A 1 408 ? 12.117 -23.506 -1.808 1.00 92.19 408 LEU A O 1
ATOM 3228 N N . CYS A 1 409 ? 14.122 -24.499 -1.672 1.00 91.38 409 CYS A N 1
ATOM 3229 C CA . CYS A 1 409 ? 13.792 -25.268 -0.475 1.00 91.38 409 CYS A CA 1
ATOM 3230 C C . CYS A 1 409 ? 13.620 -24.358 0.749 1.00 91.38 409 CYS A C 1
ATOM 3232 O O . CYS A 1 409 ? 12.659 -24.546 1.492 1.00 91.38 409 CYS A O 1
ATOM 3234 N N . HIS A 1 410 ? 14.481 -23.352 0.923 1.00 93.31 410 HIS A N 1
ATOM 3235 C CA . HIS A 1 410 ? 14.371 -22.374 2.003 1.00 93.31 410 HIS A CA 1
ATOM 3236 C C . HIS A 1 410 ? 13.077 -21.551 1.907 1.00 93.31 410 HIS A C 1
ATOM 3238 O O . HIS A 1 410 ? 12.337 -21.453 2.885 1.00 93.31 410 HIS A O 1
ATOM 3244 N N . TYR A 1 411 ? 12.742 -21.027 0.724 1.00 94.25 411 TY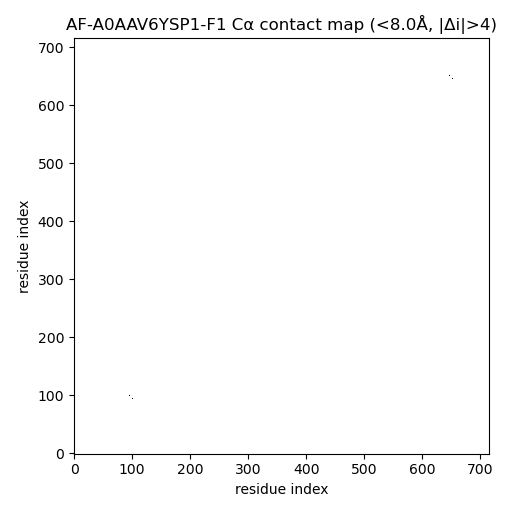R A N 1
ATOM 3245 C CA . TYR A 1 411 ? 11.489 -20.294 0.521 1.00 94.25 411 TYR A CA 1
ATOM 3246 C C . TYR A 1 411 ? 10.255 -21.174 0.731 1.00 94.25 411 TYR A C 1
ATOM 3248 O O . TYR A 1 411 ? 9.270 -20.713 1.305 1.00 94.25 411 TYR A O 1
ATOM 3256 N N . ARG A 1 412 ? 10.309 -22.451 0.328 1.00 95.12 412 ARG A N 1
ATOM 3257 C CA . ARG A 1 412 ? 9.239 -23.415 0.618 1.00 95.12 412 ARG A CA 1
ATOM 3258 C C . ARG A 1 412 ? 9.066 -23.622 2.123 1.00 95.12 412 ARG A C 1
ATOM 3260 O O . ARG A 1 412 ? 7.938 -23.622 2.596 1.00 95.12 412 ARG A O 1
ATOM 3267 N N . GLU A 1 413 ? 10.156 -23.771 2.873 1.00 95.00 413 GLU A N 1
ATOM 3268 C CA . GLU A 1 413 ? 10.095 -23.912 4.333 1.00 95.00 413 GLU A CA 1
ATOM 3269 C C . GLU A 1 413 ? 9.518 -22.654 5.000 1.00 95.00 413 GLU A C 1
ATOM 3271 O O . GLU A 1 413 ? 8.691 -22.761 5.903 1.00 95.00 413 GLU A O 1
ATOM 3276 N N . MET A 1 414 ? 9.899 -21.461 4.533 1.00 95.00 414 MET A N 1
ATOM 3277 C CA . MET A 1 414 ? 9.329 -20.204 5.027 1.00 95.00 414 MET A CA 1
ATOM 3278 C C . MET A 1 414 ? 7.836 -20.079 4.730 1.00 95.00 414 MET A C 1
ATOM 3280 O O . MET A 1 414 ? 7.079 -19.667 5.606 1.00 95.00 414 MET A O 1
ATOM 3284 N N . ALA A 1 415 ? 7.397 -20.486 3.539 1.00 89.06 415 ALA A N 1
ATOM 3285 C CA . ALA A 1 415 ? 5.981 -20.504 3.189 1.00 89.06 415 ALA A CA 1
ATOM 3286 C C . ALA A 1 415 ? 5.176 -21.476 4.070 1.00 89.06 415 ALA A C 1
ATOM 3288 O O . ALA A 1 415 ? 4.080 -21.132 4.507 1.00 89.06 415 ALA A O 1
ATOM 3289 N N . GLU A 1 416 ? 5.718 -22.659 4.380 1.00 92.81 416 GLU A N 1
ATOM 3290 C CA . GLU A 1 416 ? 5.060 -23.609 5.288 1.00 92.81 416 GLU A CA 1
ATOM 3291 C C . GLU A 1 416 ? 4.979 -23.073 6.726 1.00 92.81 416 GLU A C 1
ATOM 3293 O O . GLU A 1 416 ? 3.923 -23.187 7.345 1.00 92.81 416 GLU A O 1
ATOM 3298 N N . LYS A 1 417 ? 6.027 -22.412 7.245 1.00 96.12 417 LYS A N 1
ATOM 3299 C CA . LYS A 1 417 ? 5.966 -21.778 8.579 1.00 96.12 417 LYS A CA 1
ATOM 3300 C C . LYS A 1 417 ? 4.932 -20.657 8.639 1.00 96.12 417 LYS A C 1
ATOM 3302 O O . LYS A 1 417 ? 4.151 -20.605 9.581 1.00 96.12 417 LYS A O 1
ATOM 3307 N N . LEU A 1 418 ? 4.869 -19.808 7.613 1.00 95.38 418 LEU A N 1
ATOM 3308 C CA . LEU A 1 418 ? 3.844 -18.763 7.523 1.00 95.38 418 LEU A CA 1
ATOM 3309 C C . LEU A 1 418 ? 2.431 -19.350 7.478 1.00 95.38 418 LEU A C 1
ATOM 3311 O O . LEU A 1 418 ? 1.521 -18.825 8.111 1.00 95.38 418 LEU A O 1
ATOM 3315 N N . LYS A 1 419 ? 2.244 -20.461 6.763 1.00 93.25 419 LYS A N 1
ATOM 3316 C CA . LYS A 1 419 ? 0.967 -21.175 6.716 1.00 93.25 419 LYS A CA 1
ATOM 3317 C C . LYS A 1 419 ? 0.590 -21.782 8.072 1.00 93.25 419 LYS A C 1
ATOM 3319 O O . LYS A 1 419 ? -0.581 -21.751 8.439 1.00 93.25 419 LYS A O 1
ATOM 3324 N N . GLU A 1 420 ? 1.554 -22.326 8.811 1.00 92.69 420 GLU A N 1
ATOM 3325 C CA . GLU A 1 420 ? 1.336 -22.839 10.168 1.00 92.69 420 GLU A CA 1
ATOM 3326 C C . GLU A 1 420 ? 0.960 -21.712 11.140 1.00 92.69 420 GLU A C 1
ATOM 3328 O O . GLU A 1 420 ? -0.040 -21.823 11.849 1.00 92.69 420 GLU A O 1
ATOM 3333 N N . GLU A 1 421 ? 1.685 -20.590 11.114 1.00 93.50 421 GLU A N 1
ATOM 3334 C CA . GLU A 1 421 ? 1.353 -19.399 11.904 1.00 93.50 421 GLU A CA 1
ATOM 3335 C C . GLU A 1 421 ? -0.035 -18.847 11.563 1.00 93.50 421 GLU A C 1
ATOM 3337 O O . GLU A 1 421 ? -0.784 -18.459 12.461 1.00 93.50 421 GLU A O 1
ATOM 3342 N N . LEU A 1 422 ? -0.405 -18.846 10.280 1.00 94.31 422 LEU A N 1
ATOM 3343 C CA . LEU A 1 422 ? -1.725 -18.423 9.826 1.00 94.31 422 LEU A CA 1
ATOM 3344 C C . LEU A 1 422 ? -2.818 -19.351 10.370 1.00 94.31 422 LEU A C 1
ATOM 3346 O O . LEU A 1 422 ? -3.779 -18.850 10.946 1.00 94.31 422 LEU A O 1
ATOM 3350 N N . MET A 1 423 ? -2.642 -20.676 10.304 1.00 94.19 423 MET A N 1
ATOM 3351 C CA . MET A 1 423 ? -3.583 -21.628 10.917 1.00 94.19 423 MET A CA 1
ATOM 3352 C C . MET A 1 423 ? -3.737 -21.407 12.429 1.00 94.19 423 MET A C 1
ATOM 3354 O O . MET A 1 423 ? -4.845 -21.485 12.962 1.00 94.19 423 MET A O 1
ATOM 3358 N N . ILE A 1 424 ? -2.640 -21.118 13.138 1.00 96.25 424 ILE A N 1
ATOM 3359 C CA . ILE A 1 424 ? -2.687 -20.812 14.575 1.00 96.25 424 ILE A CA 1
ATOM 3360 C C . ILE A 1 424 ? -3.480 -19.521 14.818 1.00 96.25 424 ILE A C 1
ATOM 3362 O O . ILE A 1 424 ? -4.330 -19.481 15.709 1.00 96.25 424 ILE A O 1
ATOM 3366 N N . LYS A 1 425 ? -3.248 -18.473 14.017 1.00 93.56 425 LYS A N 1
ATOM 3367 C CA . LYS A 1 425 ? -3.990 -17.207 14.116 1.00 93.56 425 LYS A CA 1
ATOM 3368 C C . LYS A 1 425 ? -5.475 -17.380 13.806 1.00 93.56 425 LYS A C 1
ATOM 3370 O O . LYS A 1 425 ? -6.289 -16.854 14.557 1.00 93.56 425 LYS A O 1
ATOM 3375 N N . GLU A 1 426 ? -5.833 -18.140 12.774 1.00 94.06 426 GLU A N 1
ATOM 3376 C CA . GLU A 1 426 ? -7.228 -18.465 12.445 1.00 94.06 426 GLU A CA 1
ATOM 3377 C C . GLU A 1 426 ? -7.916 -19.212 13.594 1.00 94.06 426 GLU A C 1
ATOM 3379 O O . GLU A 1 426 ? -9.029 -18.861 13.982 1.00 94.06 426 GLU A O 1
ATOM 3384 N N . SER A 1 427 ? -7.234 -20.188 14.203 1.00 93.44 427 SER A N 1
ATOM 3385 C CA . SER A 1 427 ? -7.745 -20.893 15.383 1.00 93.44 427 SER A CA 1
ATOM 3386 C C . SER A 1 427 ? -7.955 -19.944 16.566 1.00 93.44 427 SER A C 1
ATOM 3388 O O . SER A 1 427 ? -8.995 -19.999 17.221 1.00 93.44 427 SER A O 1
ATOM 3390 N N . ASN A 1 428 ? -6.997 -19.060 16.849 1.00 94.25 428 ASN A N 1
ATOM 3391 C CA . ASN A 1 428 ? -7.116 -18.089 17.941 1.00 94.25 428 ASN A CA 1
ATOM 3392 C C . ASN A 1 428 ? -8.242 -17.081 17.688 1.00 94.25 428 ASN A C 1
ATOM 3394 O O . ASN A 1 428 ? -8.972 -16.735 18.614 1.00 94.25 428 ASN A O 1
ATOM 3398 N N . LEU A 1 429 ? -8.409 -16.640 16.441 1.00 96.31 429 LEU A N 1
ATOM 3399 C CA . LEU A 1 429 ? -9.494 -15.754 16.039 1.00 96.31 429 LEU A CA 1
ATOM 3400 C C . LEU A 1 429 ? -10.853 -16.437 16.229 1.00 96.31 429 LEU A C 1
ATOM 3402 O O . LEU A 1 429 ? -11.744 -15.833 16.815 1.00 96.31 429 LEU A O 1
ATOM 3406 N N . ALA A 1 430 ? -10.990 -17.709 15.846 1.00 93.81 430 ALA A N 1
ATOM 3407 C CA . ALA A 1 430 ? -12.216 -18.475 16.071 1.00 93.81 430 ALA A CA 1
ATOM 3408 C C . ALA A 1 430 ? -12.563 -18.624 17.566 1.00 93.81 430 ALA A C 1
ATOM 3410 O O . ALA A 1 430 ? -13.731 -18.492 17.936 1.00 93.81 430 ALA A O 1
ATOM 3411 N N . HIS A 1 431 ? -11.563 -18.847 18.431 1.00 92.75 431 HIS A N 1
ATOM 3412 C CA . HIS A 1 431 ? -11.765 -18.868 19.887 1.00 92.75 431 HIS A CA 1
ATOM 3413 C C . HIS A 1 431 ? -12.188 -17.492 20.412 1.00 92.75 431 HIS A C 1
ATOM 3415 O O . HIS A 1 431 ? -13.134 -17.391 21.185 1.00 92.75 431 HIS A O 1
ATOM 3421 N N . LEU A 1 432 ? -11.552 -16.415 19.947 1.00 95.94 432 LEU A N 1
ATOM 3422 C CA . LEU A 1 432 ? -11.903 -15.059 20.369 1.00 95.94 432 LEU A CA 1
ATOM 3423 C C . LEU A 1 432 ? -13.315 -14.657 19.905 1.00 95.94 432 LEU A C 1
ATOM 3425 O O . LEU A 1 432 ? -14.046 -13.979 20.625 1.00 95.94 432 LEU A O 1
ATOM 3429 N N . GLU A 1 433 ? -13.731 -15.095 18.717 1.00 95.25 433 GLU A N 1
ATOM 3430 C CA . GLU A 1 433 ? -15.105 -14.935 18.236 1.00 95.25 433 GLU A CA 1
ATOM 3431 C C . GLU A 1 433 ? -16.120 -15.716 19.081 1.00 95.25 433 GLU A C 1
ATOM 3433 O O . GLU A 1 433 ? -17.257 -15.264 19.249 1.00 95.25 433 GLU A O 1
ATOM 3438 N N . GLU A 1 434 ? -15.741 -16.889 19.592 1.00 96.88 434 GLU A N 1
ATOM 3439 C CA . GLU A 1 434 ? -16.551 -17.660 20.537 1.00 96.88 434 GLU A CA 1
ATOM 3440 C C . GLU A 1 434 ? -16.666 -16.945 21.884 1.00 96.88 434 GLU A C 1
ATOM 3442 O O . GLU A 1 434 ? -17.788 -16.710 22.337 1.00 96.88 434 GLU A O 1
ATOM 3447 N N . ASP A 1 435 ? -15.553 -16.475 22.446 1.00 95.94 435 ASP A N 1
ATOM 3448 C CA . ASP A 1 435 ? -15.534 -15.686 23.681 1.00 95.94 435 ASP A CA 1
ATOM 3449 C C . ASP A 1 435 ? -16.389 -14.418 23.548 1.00 95.94 435 ASP A C 1
ATOM 3451 O O . ASP A 1 435 ? -17.187 -14.091 24.427 1.00 95.94 435 ASP A O 1
ATOM 3455 N N . LEU A 1 436 ? -16.303 -13.715 22.414 1.00 94.94 436 LEU A N 1
ATOM 3456 C CA . LEU A 1 436 ? -17.147 -12.552 22.134 1.00 94.94 436 LEU A CA 1
ATOM 3457 C C . LEU A 1 436 ? -18.629 -12.921 22.042 1.00 94.94 436 LEU A C 1
ATOM 3459 O O . LEU A 1 436 ? -19.482 -12.171 22.529 1.00 94.94 436 LEU A O 1
ATOM 3463 N N . ARG A 1 437 ? -18.967 -14.058 21.423 1.00 95.12 437 ARG A N 1
ATOM 3464 C CA . ARG A 1 437 ? -20.347 -14.565 21.398 1.00 95.12 437 ARG A CA 1
ATOM 3465 C C . ARG A 1 437 ? -20.843 -14.890 22.805 1.00 95.12 437 ARG A C 1
ATOM 3467 O O . ARG A 1 437 ? -21.993 -14.578 23.118 1.00 95.12 437 ARG A O 1
ATOM 3474 N N . ASP A 1 438 ? -19.998 -15.463 23.648 1.00 96.12 438 ASP A N 1
ATOM 3475 C CA . ASP A 1 438 ? -20.328 -15.798 25.030 1.00 96.12 438 ASP A CA 1
ATOM 3476 C C . ASP A 1 438 ? -20.513 -14.549 25.893 1.00 96.12 438 ASP A C 1
ATOM 3478 O O . ASP A 1 438 ? -21.528 -14.427 26.581 1.00 96.12 438 ASP A O 1
ATOM 3482 N N . VAL A 1 439 ? -19.621 -13.565 25.779 1.00 96.88 439 VAL A N 1
ATOM 3483 C CA . VAL A 1 439 ? -19.757 -12.267 26.454 1.00 96.88 439 VAL A CA 1
ATOM 3484 C C . VAL A 1 439 ? -21.031 -11.552 26.012 1.00 96.88 439 VAL A C 1
ATOM 3486 O O . VAL A 1 439 ? -21.773 -11.061 26.860 1.00 96.88 439 VAL A O 1
ATOM 3489 N N . ARG A 1 440 ? -21.353 -11.545 24.711 1.00 96.50 440 ARG A N 1
ATOM 3490 C CA . ARG A 1 440 ? -22.619 -10.980 24.208 1.00 96.50 440 ARG A CA 1
ATOM 3491 C C . ARG A 1 440 ? -23.837 -11.698 24.785 1.00 96.50 440 ARG A C 1
ATOM 3493 O O . ARG A 1 440 ? -24.817 -11.043 25.124 1.00 96.50 440 ARG A O 1
ATOM 3500 N N . ARG A 1 441 ? -23.785 -13.025 24.934 1.00 95.50 441 ARG A N 1
ATOM 3501 C CA . ARG A 1 441 ? -24.867 -13.806 25.553 1.00 95.50 441 ARG A CA 1
ATOM 3502 C C . ARG A 1 441 ? -25.032 -13.457 27.033 1.00 95.50 441 ARG A C 1
ATOM 3504 O O . ARG A 1 441 ? -26.156 -13.270 27.491 1.00 95.50 441 ARG A O 1
ATOM 3511 N N . CYS A 1 442 ? -23.928 -13.337 27.768 1.00 94.44 442 CYS A N 1
ATOM 3512 C CA . CYS A 1 442 ? -23.929 -12.914 29.168 1.00 94.44 442 CYS A CA 1
ATOM 3513 C C . CYS A 1 442 ? -24.463 -11.486 29.331 1.00 94.44 442 CYS A C 1
ATOM 3515 O O . CYS A 1 442 ? -25.257 -11.237 30.237 1.00 94.44 442 CYS A O 1
ATOM 3517 N N . LEU A 1 443 ? -24.077 -10.576 28.433 1.00 96.12 443 LEU A N 1
ATOM 3518 C CA . LEU A 1 443 ? -24.572 -9.204 28.405 1.00 96.12 443 LEU A CA 1
ATOM 3519 C C . LEU A 1 443 ? -26.081 -9.168 28.154 1.00 96.12 443 LEU A C 1
ATOM 3521 O O . LEU A 1 443 ? -26.800 -8.591 28.958 1.00 96.12 443 LEU A O 1
ATOM 3525 N N . ALA A 1 444 ? -26.571 -9.862 27.124 1.00 93.81 444 ALA A N 1
ATOM 3526 C CA . ALA A 1 444 ? -28.002 -9.941 26.832 1.00 93.81 444 ALA A CA 1
ATOM 3527 C C . ALA A 1 444 ? -28.802 -10.515 28.016 1.00 93.81 444 ALA A C 1
ATOM 3529 O O . ALA A 1 444 ? -29.883 -10.032 28.343 1.00 93.81 444 ALA A O 1
ATOM 3530 N N . HIS A 1 445 ? -28.254 -11.515 28.714 1.00 93.19 445 HIS A N 1
ATOM 3531 C CA . HIS A 1 445 ? -28.880 -12.053 29.921 1.00 93.19 445 HIS A CA 1
ATOM 3532 C C . HIS A 1 445 ? -28.898 -11.046 31.086 1.00 93.19 445 HIS A C 1
ATOM 3534 O O . HIS A 1 445 ? -29.863 -10.989 31.852 1.00 93.19 445 HIS A O 1
ATOM 3540 N N . ALA A 1 446 ? -27.838 -10.249 31.242 1.00 90.69 446 ALA A N 1
ATOM 3541 C CA . ALA A 1 446 ? -27.789 -9.182 32.236 1.00 90.69 446 ALA A CA 1
ATOM 3542 C C . ALA A 1 446 ? -28.775 -8.053 31.898 1.00 90.69 446 ALA A C 1
ATOM 3544 O O . ALA A 1 446 ? -29.480 -7.589 32.791 1.00 90.69 446 ALA A O 1
ATOM 3545 N N . GLU A 1 447 ? -28.881 -7.671 30.624 1.00 93.25 447 GLU A N 1
ATOM 3546 C CA . GLU A 1 447 ? -29.855 -6.702 30.113 1.00 93.25 447 GLU A CA 1
ATOM 3547 C C . GLU A 1 447 ? -31.295 -7.173 30.344 1.00 93.25 447 GLU A C 1
ATOM 3549 O O . GLU A 1 447 ? -32.115 -6.398 30.827 1.00 93.25 447 GLU A O 1
ATOM 3554 N N . GLU A 1 448 ? -31.606 -8.448 30.089 1.00 92.69 448 GLU A N 1
ATOM 3555 C CA . GLU A 1 448 ? -32.931 -9.020 30.359 1.00 92.69 448 GLU A CA 1
ATOM 3556 C C . GLU A 1 448 ? -33.277 -8.969 31.855 1.00 92.69 448 GLU A C 1
ATOM 3558 O O . GLU A 1 448 ? -34.387 -8.582 32.230 1.00 92.69 448 GLU A O 1
ATOM 3563 N N . LYS A 1 449 ? -32.315 -9.290 32.732 1.00 93.38 449 LYS A N 1
ATOM 3564 C CA . LYS A 1 449 ? -32.480 -9.128 34.185 1.00 93.38 449 LYS A CA 1
ATOM 3565 C C . LYS A 1 449 ? -32.719 -7.668 34.568 1.00 93.38 449 LYS A C 1
ATOM 3567 O O . LYS A 1 449 ? -33.584 -7.397 35.396 1.00 93.38 449 LYS A O 1
ATOM 3572 N N . LEU A 1 450 ? -31.990 -6.733 33.968 1.00 89.69 450 LEU A N 1
ATOM 3573 C CA . LEU A 1 450 ? -32.146 -5.298 34.212 1.00 89.69 450 LEU A CA 1
ATOM 3574 C C . LEU A 1 450 ? -33.516 -4.795 33.745 1.00 89.69 450 LEU A C 1
ATOM 3576 O O . LEU A 1 450 ? -34.198 -4.098 34.489 1.00 89.69 450 LEU A O 1
ATOM 3580 N N . ALA A 1 451 ? -33.967 -5.227 32.568 1.00 90.31 451 ALA A N 1
ATOM 3581 C CA . ALA A 1 451 ? -35.291 -4.920 32.040 1.00 90.31 451 ALA A CA 1
ATOM 3582 C C . ALA A 1 451 ? -36.408 -5.506 32.916 1.00 90.31 451 ALA A C 1
ATOM 3584 O O . ALA A 1 451 ? -37.432 -4.857 33.133 1.00 90.31 451 ALA A O 1
ATOM 3585 N N . PHE A 1 452 ? -36.209 -6.709 33.465 1.00 91.31 452 PHE A N 1
ATOM 3586 C CA . PHE A 1 452 ? -37.119 -7.291 34.449 1.00 91.31 452 PHE A CA 1
ATOM 3587 C C . PHE A 1 452 ? -37.232 -6.409 35.703 1.00 91.31 452 PHE A C 1
ATOM 3589 O O . PHE A 1 452 ? -38.346 -6.145 36.160 1.00 91.31 452 PHE A O 1
ATOM 3596 N N . TYR A 1 453 ? -36.110 -5.898 36.221 1.00 86.25 453 TYR A N 1
ATOM 3597 C CA . TYR A 1 453 ? -36.116 -4.982 37.365 1.00 86.25 453 TYR A CA 1
ATOM 3598 C C . TYR A 1 453 ? -36.723 -3.608 37.033 1.00 86.25 453 TYR A C 1
ATOM 3600 O O . TYR A 1 453 ? -37.564 -3.143 37.795 1.00 86.25 453 TYR A O 1
ATOM 3608 N N . MET A 1 454 ? -36.420 -3.011 35.874 1.00 85.69 454 MET A N 1
ATOM 3609 C CA . MET A 1 454 ? -37.052 -1.756 35.423 1.00 85.69 454 MET A CA 1
ATOM 3610 C C . MET A 1 454 ? -38.566 -1.895 35.242 1.00 85.69 454 MET A C 1
ATOM 3612 O O . MET A 1 454 ? -39.333 -0.989 35.549 1.00 85.69 454 MET A O 1
ATOM 3616 N N . LYS A 1 455 ? -39.037 -3.039 34.737 1.00 83.00 455 LYS A N 1
ATOM 3617 C CA . LYS A 1 455 ? -40.475 -3.282 34.581 1.00 83.00 455 LYS A CA 1
ATOM 3618 C C . LYS A 1 455 ? -41.179 -3.412 35.931 1.00 83.00 455 LYS A C 1
ATOM 3620 O O . LYS A 1 455 ? -42.327 -2.990 36.057 1.00 83.00 455 LYS A O 1
ATOM 3625 N N . LYS A 1 456 ? -40.494 -3.986 36.922 1.00 81.38 456 LYS A N 1
ATOM 3626 C CA . LYS A 1 456 ? -40.967 -4.022 38.307 1.00 81.38 456 LYS A CA 1
ATOM 3627 C C . LYS A 1 456 ? -41.051 -2.603 38.895 1.00 81.38 456 LYS A C 1
ATOM 3629 O O . LYS A 1 456 ? -42.060 -2.278 39.505 1.00 81.38 456 LYS A O 1
ATOM 3634 N N . GLU A 1 457 ? -40.063 -1.755 38.618 1.00 75.25 457 GLU A N 1
ATOM 3635 C CA . GLU A 1 457 ? -40.012 -0.342 39.036 1.00 75.25 457 GLU A CA 1
ATOM 3636 C C . GLU A 1 457 ? -41.130 0.514 38.404 1.00 75.25 457 GLU A C 1
ATOM 3638 O O . GLU A 1 457 ? -41.810 1.263 39.097 1.00 75.25 457 GLU A O 1
ATOM 3643 N N . LEU A 1 458 ? -41.423 0.334 37.114 1.00 73.31 458 LEU A N 1
ATOM 3644 C CA . LEU A 1 458 ? -42.533 1.028 36.438 1.00 73.31 458 LEU A CA 1
ATOM 3645 C C . LEU A 1 458 ? -43.915 0.608 36.955 1.00 73.31 458 LEU A C 1
ATOM 3647 O O . LEU A 1 458 ? -44.822 1.435 37.051 1.00 73.31 458 LEU A O 1
ATOM 3651 N N . GLN A 1 459 ? -44.089 -0.671 37.308 1.00 65.94 459 GLN A N 1
ATOM 3652 C CA . GLN A 1 459 ? -45.308 -1.109 37.990 1.00 65.94 459 GLN A CA 1
ATOM 3653 C C . GLN A 1 459 ? -45.450 -0.437 39.362 1.00 65.94 459 GLN A C 1
ATOM 3655 O O . GLN A 1 459 ? -46.566 -0.110 39.750 1.00 65.94 459 GLN A O 1
ATOM 3660 N N . GLU A 1 460 ? -44.346 -0.175 40.065 1.00 53.41 460 GLU A N 1
ATOM 3661 C CA . GLU A 1 460 ? -44.330 0.521 41.359 1.00 53.41 460 GLU A CA 1
ATOM 3662 C C . GLU A 1 460 ? -44.625 2.041 41.243 1.00 53.41 460 GLU A C 1
ATOM 3664 O O . GLU A 1 460 ? -45.120 2.639 42.202 1.00 53.41 460 GLU A O 1
ATOM 3669 N N . GLU A 1 461 ? -44.416 2.668 40.077 1.00 53.94 461 GLU A N 1
ATOM 3670 C CA . GLU A 1 461 ? -44.747 4.082 39.807 1.00 53.94 461 GLU A CA 1
ATOM 3671 C C . GLU A 1 461 ? -46.233 4.330 39.473 1.00 53.94 461 GLU A C 1
ATOM 3673 O O . GLU A 1 461 ? -46.809 5.334 39.907 1.00 53.94 461 GLU A O 1
ATOM 3678 N N . GLU A 1 462 ? -46.901 3.420 38.755 1.00 54.62 462 GLU A N 1
ATOM 3679 C CA . GLU A 1 462 ? -48.337 3.557 38.430 1.00 54.62 462 GLU A CA 1
ATOM 3680 C C . GLU A 1 462 ? -49.238 3.487 39.675 1.00 54.62 462 GLU A C 1
ATOM 3682 O O . GLU A 1 462 ? -50.322 4.076 39.706 1.00 54.62 462 GLU A O 1
ATOM 3687 N N . HIS A 1 463 ? -48.782 2.832 40.745 1.00 52.09 463 HIS A N 1
ATOM 3688 C CA . HIS A 1 463 ? -49.492 2.817 42.024 1.00 52.09 463 HIS A CA 1
ATOM 3689 C C . HIS A 1 463 ? -49.396 4.159 42.790 1.00 52.09 463 HIS A C 1
ATOM 3691 O O . HIS A 1 463 ? -50.244 4.427 43.643 1.00 52.09 463 HIS A O 1
ATOM 3697 N N . GLN A 1 464 ? -48.441 5.046 42.462 1.00 48.50 464 GLN A N 1
ATOM 3698 C CA . GLN A 1 464 ? -48.199 6.315 43.179 1.00 48.50 464 GLN A CA 1
ATOM 3699 C C . GLN A 1 464 ? -49.033 7.503 42.673 1.00 48.50 464 GLN A C 1
ATOM 3701 O O . GLN A 1 464 ? -49.185 8.503 43.374 1.00 48.50 464 GLN A O 1
ATOM 3706 N N . THR A 1 465 ? -49.627 7.423 41.483 1.00 49.34 465 THR A N 1
ATOM 3707 C CA . THR A 1 465 ? -50.315 8.569 40.859 1.00 49.34 465 THR A CA 1
ATOM 3708 C C . THR A 1 465 ? -51.772 8.763 41.311 1.00 49.34 465 THR A C 1
ATOM 3710 O O . THR A 1 465 ? -52.399 9.756 40.947 1.00 49.34 465 THR A O 1
ATOM 3713 N N . MET A 1 466 ? -52.325 7.862 42.133 1.00 44.50 466 MET A N 1
ATOM 3714 C CA . MET A 1 466 ? -53.751 7.855 42.511 1.00 44.50 466 MET A CA 1
ATOM 3715 C C . MET A 1 466 ? -54.070 8.380 43.931 1.00 44.50 466 MET A C 1
ATOM 3717 O O . MET A 1 466 ? -55.245 8.437 44.290 1.00 44.50 466 MET A O 1
ATOM 3721 N N . SER A 1 467 ? -53.086 8.796 44.745 1.00 39.38 467 SER A N 1
ATOM 3722 C CA . SER A 1 467 ? -53.298 9.150 46.167 1.00 39.38 467 SER A CA 1
ATOM 3723 C C . SER A 1 467 ? -52.731 10.530 46.537 1.00 39.38 467 SER A C 1
ATOM 3725 O O . SER A 1 467 ? -51.592 10.653 46.978 1.00 39.38 467 SER A O 1
ATOM 3727 N N . GLY A 1 468 ? -53.511 11.602 46.358 1.00 32.22 468 GLY A N 1
ATOM 3728 C CA . GLY A 1 468 ? -53.046 12.944 46.731 1.00 32.22 468 GLY A CA 1
ATOM 3729 C C . GLY A 1 468 ? -54.043 14.084 46.537 1.00 32.22 468 GLY A C 1
ATOM 3730 O O . GLY A 1 468 ? -53.727 15.055 45.856 1.00 32.22 468 GLY A O 1
ATOM 3731 N N . VAL A 1 469 ? -55.234 13.996 47.140 1.00 37.97 469 VAL A N 1
ATOM 3732 C CA . VAL A 1 469 ? -56.120 15.154 47.359 1.00 37.97 469 VAL A CA 1
ATOM 3733 C C . VAL A 1 469 ? -56.640 15.102 48.802 1.00 37.97 469 VAL A C 1
ATOM 3735 O O . VAL A 1 469 ? -57.327 14.151 49.163 1.00 37.97 469 VAL A O 1
ATOM 3738 N N . ASP A 1 470 ? -56.321 16.149 49.578 1.00 33.75 470 ASP A N 1
ATOM 3739 C CA . ASP A 1 470 ? -57.215 16.904 50.484 1.00 33.75 470 ASP A CA 1
ATOM 3740 C C . ASP A 1 470 ? -56.815 17.121 51.973 1.00 33.75 470 ASP A C 1
ATOM 3742 O O . ASP A 1 470 ? -56.313 16.240 52.665 1.00 33.75 470 ASP A O 1
ATOM 3746 N N . PHE A 1 471 ? -57.186 18.331 52.425 1.00 32.22 471 PHE A N 1
ATOM 3747 C CA . PHE A 1 471 ? -57.459 18.881 53.768 1.00 32.22 471 PHE A CA 1
ATOM 3748 C C . PHE A 1 471 ? -56.368 19.549 54.661 1.00 32.22 471 PHE A C 1
ATOM 3750 O O . PHE A 1 471 ? -55.736 18.906 55.490 1.00 32.22 471 PHE A O 1
ATOM 3757 N N . THR A 1 472 ? -56.299 20.902 54.545 1.00 34.50 472 THR A N 1
ATOM 3758 C CA . THR A 1 472 ? -56.561 21.989 55.562 1.00 34.50 472 THR A CA 1
ATOM 3759 C C . THR A 1 472 ? -55.871 21.977 56.944 1.00 34.50 472 THR A C 1
ATOM 3761 O O . THR A 1 472 ? -55.669 20.918 57.508 1.00 34.50 472 THR A O 1
ATOM 3764 N N . ASP A 1 473 ? -55.636 23.057 57.705 1.00 30.50 473 ASP A N 1
ATOM 3765 C CA . ASP A 1 473 ? -55.859 24.523 57.704 1.00 30.50 473 ASP A CA 1
ATOM 3766 C C . ASP A 1 473 ? -55.171 25.052 58.999 1.00 30.50 473 ASP A C 1
ATOM 3768 O O . ASP A 1 473 ? -55.022 24.291 59.958 1.00 30.50 473 ASP A O 1
ATOM 3772 N N . GLY A 1 474 ? -54.793 26.339 59.068 1.00 30.88 474 GLY A N 1
ATOM 3773 C CA . GLY A 1 474 ? -54.684 27.028 60.366 1.00 30.88 474 GLY A CA 1
ATOM 3774 C C . GLY A 1 474 ? -53.447 27.888 60.687 1.00 30.88 474 GLY A C 1
ATOM 3775 O O . GLY A 1 474 ? -52.610 27.495 61.486 1.00 30.88 474 GLY A O 1
ATOM 3776 N N . LEU A 1 475 ? -53.478 29.149 60.229 1.00 35.94 475 LEU A N 1
ATOM 3777 C CA . LEU A 1 475 ? -53.131 30.382 60.980 1.00 35.94 475 LEU A CA 1
ATOM 3778 C C . LEU A 1 475 ? -51.656 30.804 61.271 1.00 35.94 475 LEU A C 1
ATOM 3780 O O . LEU A 1 475 ? -51.054 30.431 62.269 1.00 35.94 475 LEU A O 1
ATOM 3784 N N . ARG A 1 476 ? -51.252 31.860 60.534 1.00 32.09 476 ARG A N 1
ATOM 3785 C CA . ARG A 1 476 ? -50.882 33.223 61.023 1.00 32.09 476 ARG A CA 1
ATOM 3786 C C . ARG A 1 476 ? -49.471 33.485 61.633 1.00 32.09 476 ARG A C 1
ATOM 3788 O O . ARG A 1 476 ? -49.207 33.195 62.791 1.00 32.09 476 ARG A O 1
ATOM 3795 N N . SER A 1 477 ? -48.661 34.216 60.845 1.00 33.47 477 SER A N 1
ATOM 3796 C CA . SER A 1 477 ? -47.524 35.144 61.136 1.00 33.47 477 SER A CA 1
ATOM 3797 C C . SER A 1 477 ? -47.655 35.997 62.428 1.00 33.47 477 SER A C 1
ATOM 3799 O O . SER A 1 477 ? -48.804 36.204 62.828 1.00 33.47 477 SER A O 1
ATOM 3801 N N . PRO A 1 478 ? -46.591 36.620 63.030 1.00 47.78 478 PRO A N 1
ATOM 3802 C CA . PRO A 1 478 ? -45.625 37.479 62.299 1.00 47.78 478 PRO A CA 1
ATOM 3803 C C . PRO A 1 478 ? -44.193 37.769 62.860 1.00 47.78 478 PRO A C 1
ATOM 3805 O O . PRO A 1 478 ? -43.940 37.763 64.057 1.00 47.78 478 PRO A O 1
ATOM 3808 N N . ASP A 1 479 ? -43.323 38.145 61.910 1.00 29.06 479 ASP A N 1
ATOM 3809 C CA . ASP A 1 479 ? -42.308 39.225 61.871 1.00 29.06 479 ASP A CA 1
ATOM 3810 C C . ASP A 1 479 ? -41.107 39.388 62.853 1.00 29.06 479 ASP A C 1
ATOM 3812 O O . ASP A 1 479 ? -41.207 39.321 64.073 1.00 29.06 479 ASP A O 1
ATOM 3816 N N . TRP A 1 480 ? -40.006 39.806 62.199 1.00 27.28 480 TRP A N 1
ATOM 3817 C CA . TRP A 1 480 ? -39.045 40.911 62.447 1.00 27.28 480 TRP A CA 1
ATOM 3818 C C . TRP A 1 480 ? -37.913 40.876 63.524 1.00 27.28 480 TRP A C 1
ATOM 3820 O O . TRP A 1 480 ? -38.096 41.188 64.691 1.00 27.28 480 TRP A O 1
ATOM 3830 N N . THR A 1 481 ? -36.669 40.775 63.006 1.00 30.09 481 THR A N 1
ATOM 3831 C CA . THR A 1 481 ? -35.491 41.688 63.179 1.00 30.09 481 THR A CA 1
ATOM 3832 C C . THR A 1 481 ? -34.543 41.699 64.408 1.00 30.09 481 THR A C 1
ATOM 3834 O O . THR A 1 481 ? -34.941 41.679 65.563 1.00 30.09 481 THR A O 1
ATOM 3837 N N . THR A 1 482 ? -33.255 41.917 64.061 1.00 29.86 482 THR A N 1
ATOM 3838 C CA . THR A 1 482 ? -32.147 42.674 64.718 1.00 29.86 482 THR A CA 1
ATOM 3839 C C . THR A 1 482 ? -31.833 42.506 66.212 1.00 29.86 482 THR A C 1
ATOM 3841 O O . THR A 1 482 ? -32.595 42.976 67.049 1.00 29.86 482 THR A O 1
ATOM 3844 N N . LYS A 1 483 ? -30.578 42.131 66.538 1.00 33.38 483 LYS A N 1
ATOM 3845 C CA . LYS A 1 483 ? -29.510 43.077 66.962 1.00 33.38 483 LYS A CA 1
ATOM 3846 C C . LYS A 1 483 ? -28.164 42.405 67.283 1.00 33.38 483 LYS A C 1
ATOM 3848 O O . LYS A 1 483 ? -28.107 41.270 67.737 1.00 33.38 483 LYS A O 1
ATOM 3853 N N . ASP A 1 484 ? -27.123 43.207 67.070 1.00 33.59 484 ASP A N 1
ATOM 3854 C CA . ASP A 1 484 ? -25.684 43.050 67.320 1.00 33.59 484 ASP A CA 1
ATOM 3855 C C . ASP A 1 484 ? -25.274 42.584 68.728 1.00 33.59 484 ASP A C 1
ATOM 3857 O O . ASP A 1 484 ? -26.013 42.825 69.682 1.00 33.59 484 ASP A O 1
ATOM 3861 N N . ARG A 1 485 ? -24.016 42.109 68.874 1.00 31.70 485 ARG A N 1
ATOM 3862 C CA . ARG A 1 485 ? -23.005 42.720 69.780 1.00 31.70 485 ARG A CA 1
ATOM 3863 C C . ARG A 1 485 ? -21.612 42.061 69.698 1.00 31.70 485 ARG A C 1
ATOM 3865 O O . ARG A 1 485 ? -21.441 40.883 69.986 1.00 31.70 485 ARG A O 1
ATOM 3872 N N . SER A 1 486 ? -20.617 42.887 69.388 1.00 32.69 486 SER A N 1
ATOM 3873 C CA . SER A 1 486 ? -19.164 42.642 69.375 1.00 32.69 486 SER A CA 1
ATOM 3874 C C . SER A 1 486 ? -18.520 42.563 70.772 1.00 32.69 486 SER A C 1
ATOM 3876 O O . SER A 1 486 ? -19.063 43.159 71.698 1.00 32.69 486 SER A O 1
ATOM 3878 N N . THR A 1 487 ? -17.322 41.947 70.874 1.00 29.14 487 THR A N 1
ATOM 3879 C CA . THR A 1 487 ? -16.067 42.431 71.543 1.00 29.14 487 THR A CA 1
ATOM 3880 C C . THR A 1 487 ? -15.006 41.301 71.574 1.00 29.14 487 THR A C 1
ATOM 3882 O O . THR A 1 487 ? -15.326 40.233 72.078 1.00 29.14 487 THR A O 1
ATOM 3885 N N . SER A 1 488 ? -13.821 41.441 70.938 1.00 29.78 488 SER A N 1
ATOM 3886 C CA . SER A 1 488 ? -12.513 41.921 71.496 1.00 29.78 488 SER A CA 1
ATOM 3887 C C . SER A 1 488 ? -11.640 40.770 72.062 1.00 29.78 488 SER A C 1
ATOM 3889 O O . SER A 1 488 ? -12.210 39.868 72.651 1.00 29.78 488 SER A O 1
ATOM 3891 N N . SER A 1 489 ? -10.297 40.700 72.084 1.00 31.81 489 SER A N 1
ATOM 3892 C CA . SER A 1 489 ? -9.116 41.253 71.381 1.00 31.81 489 SER A CA 1
ATOM 3893 C C . SER A 1 489 ? -7.857 40.698 72.109 1.00 31.81 489 SER A C 1
ATOM 3895 O O . SER A 1 489 ? -7.877 40.609 73.333 1.00 31.81 489 SER A O 1
ATOM 3897 N N . SER A 1 490 ? -6.764 40.452 71.367 1.00 34.53 490 SER A N 1
ATOM 3898 C CA . SER A 1 490 ? -5.323 40.526 71.747 1.00 34.53 490 SER A CA 1
ATOM 3899 C C . SER A 1 490 ? -4.547 39.406 72.498 1.00 34.53 490 SER A C 1
ATOM 3901 O O . SER A 1 490 ? -4.761 39.150 73.674 1.00 34.53 490 SER A O 1
ATOM 3903 N N . GLN A 1 491 ? -3.484 38.951 71.799 1.00 31.77 491 GLN A N 1
ATOM 3904 C CA . GLN A 1 491 ? -2.061 38.751 72.186 1.00 31.77 491 GLN A CA 1
ATOM 3905 C C . GLN A 1 491 ? -1.635 37.713 73.251 1.00 31.77 491 GLN A C 1
ATOM 3907 O O . GLN A 1 491 ? -1.864 37.886 74.441 1.00 31.77 491 GLN A O 1
ATOM 3912 N N . THR A 1 492 ? -0.758 36.771 72.866 1.00 34.06 492 THR A N 1
ATOM 3913 C CA . THR A 1 492 ? 0.709 36.883 73.082 1.00 34.06 492 THR A CA 1
ATOM 3914 C C . THR A 1 492 ? 1.505 35.781 72.361 1.00 34.06 492 THR A C 1
ATOM 3916 O O . THR A 1 492 ? 1.012 34.703 72.048 1.00 34.06 492 THR A O 1
ATOM 3919 N N . GLU A 1 493 ? 2.744 36.151 72.068 1.00 32.72 493 GLU A N 1
ATOM 3920 C CA . GLU A 1 493 ? 3.855 35.492 71.385 1.00 32.72 493 GLU A CA 1
ATOM 3921 C C . GLU A 1 493 ? 4.630 34.544 72.325 1.00 32.72 493 GLU A C 1
ATOM 3923 O O . GLU A 1 493 ? 4.879 34.917 73.468 1.00 32.72 493 GLU A O 1
ATOM 3928 N N . MET A 1 494 ? 5.050 33.358 71.855 1.00 32.72 494 MET A N 1
ATOM 3929 C CA . MET A 1 494 ? 6.375 32.765 72.132 1.00 32.72 494 MET A CA 1
ATOM 3930 C C . MET A 1 494 ? 6.597 31.443 71.378 1.00 32.72 494 MET A C 1
ATOM 3932 O O . MET A 1 494 ? 5.729 30.582 71.272 1.00 32.72 494 MET A O 1
ATOM 3936 N N . VAL A 1 495 ? 7.815 31.337 70.859 1.00 33.03 495 VAL A N 1
ATOM 3937 C CA . VAL A 1 495 ? 8.408 30.275 70.042 1.00 33.03 495 VAL A CA 1
ATOM 3938 C C . VAL A 1 495 ? 8.809 29.075 70.912 1.00 33.03 495 VAL A C 1
ATOM 3940 O O . VAL A 1 495 ? 9.340 29.285 71.999 1.00 33.03 495 VAL A O 1
ATOM 3943 N N . LEU A 1 496 ? 8.634 27.840 70.416 1.00 32.91 496 LEU A N 1
ATOM 3944 C CA . LEU A 1 496 ? 9.681 26.805 70.259 1.00 32.91 496 LEU A CA 1
ATOM 3945 C C . LEU A 1 496 ? 9.106 25.386 70.075 1.00 32.91 496 LEU A C 1
ATOM 3947 O O . LEU A 1 496 ? 8.206 24.953 70.783 1.00 32.91 496 LEU A O 1
ATOM 3951 N N . SER A 1 497 ? 9.821 24.646 69.225 1.00 31.80 497 SER A N 1
ATOM 3952 C CA . SER A 1 497 ? 10.028 23.193 69.251 1.00 31.80 497 SER A CA 1
ATOM 3953 C C . SER A 1 497 ? 9.123 22.311 68.388 1.00 31.80 497 SER A C 1
ATOM 3955 O O . SER A 1 497 ? 8.056 21.855 68.780 1.00 31.80 497 SER A O 1
ATOM 3957 N N . VAL A 1 498 ? 9.697 21.978 67.231 1.00 30.97 498 VAL A N 1
ATOM 3958 C CA . VAL A 1 498 ? 9.563 20.725 66.478 1.00 30.97 498 VAL A CA 1
ATOM 3959 C C . VAL A 1 498 ? 9.341 19.521 67.406 1.00 30.97 498 VAL A C 1
ATOM 3961 O O . VAL A 1 498 ? 10.165 19.284 68.288 1.00 30.97 498 VAL A O 1
ATOM 3964 N N . ASN A 1 499 ? 8.294 18.727 67.155 1.00 32.62 499 ASN A N 1
ATOM 3965 C CA . ASN A 1 499 ? 8.482 17.305 66.863 1.00 32.62 499 ASN A CA 1
ATOM 3966 C C . ASN A 1 499 ? 7.272 16.690 66.144 1.00 32.62 499 ASN A C 1
ATOM 3968 O O . ASN A 1 499 ? 6.127 16.870 66.550 1.00 32.62 499 ASN A O 1
ATOM 3972 N N . ASN A 1 500 ? 7.584 15.946 65.085 1.00 43.22 500 ASN A N 1
ATOM 3973 C CA . ASN A 1 500 ? 6.693 15.062 64.344 1.00 43.22 500 ASN A CA 1
ATOM 3974 C C . ASN A 1 500 ? 6.209 13.934 65.264 1.00 43.22 500 ASN A C 1
ATOM 3976 O O . ASN A 1 500 ? 7.012 13.335 65.981 1.00 43.22 500 ASN A O 1
ATOM 3980 N N . GLY A 1 501 ? 4.917 13.613 65.211 1.00 32.41 501 GLY A N 1
ATOM 3981 C CA . GLY A 1 501 ? 4.324 12.563 66.031 1.00 32.41 501 GLY A CA 1
ATOM 3982 C C . GLY A 1 501 ? 3.165 11.873 65.331 1.00 32.41 501 GLY A C 1
ATOM 3983 O O . GLY A 1 501 ? 2.017 12.278 65.481 1.00 32.41 501 GLY A O 1
ATOM 3984 N N . ASN A 1 502 ? 3.475 10.781 64.632 1.00 46.34 502 ASN A N 1
ATOM 3985 C CA . ASN A 1 502 ? 2.534 9.696 64.385 1.00 46.34 502 ASN A CA 1
ATOM 3986 C C . ASN A 1 502 ? 2.207 9.049 65.737 1.00 46.34 502 ASN A C 1
ATOM 3988 O O . ASN A 1 502 ? 2.952 8.180 66.183 1.00 46.34 502 ASN A O 1
ATOM 3992 N N . GLN A 1 503 ? 1.139 9.476 66.412 1.00 34.00 503 GLN A N 1
ATOM 3993 C CA . GLN A 1 503 ? 0.558 8.734 67.533 1.00 34.00 503 GLN A CA 1
ATOM 3994 C C . GLN A 1 503 ? -0.964 8.887 67.557 1.00 34.00 503 GLN A C 1
ATOM 3996 O O . GLN A 1 503 ? -1.520 9.961 67.782 1.00 34.00 503 GLN A O 1
ATOM 4001 N N . THR A 1 504 ? -1.620 7.755 67.335 1.00 44.72 504 THR A N 1
ATOM 4002 C CA . THR A 1 504 ? -3.045 7.491 67.497 1.00 44.72 504 THR A CA 1
ATOM 4003 C C . THR A 1 504 ? -3.506 7.952 68.882 1.00 44.72 504 THR A C 1
ATOM 4005 O O . THR A 1 504 ? -3.136 7.363 69.898 1.00 44.72 504 THR A O 1
ATOM 4008 N N . SER A 1 505 ? -4.316 9.011 68.945 1.00 35.09 505 SER A N 1
ATOM 4009 C CA . SER A 1 505 ? -4.972 9.416 70.191 1.00 35.09 505 SER A CA 1
ATOM 4010 C C . SER A 1 505 ? -6.197 8.538 70.427 1.00 35.09 505 SER A C 1
ATOM 4012 O O . SER A 1 505 ? -7.231 8.686 69.782 1.00 35.09 505 SER A O 1
ATOM 4014 N N . GLN A 1 506 ? -6.063 7.609 71.371 1.00 41.03 506 GLN A N 1
ATOM 4015 C CA . GLN A 1 506 ? -7.160 6.833 71.931 1.00 41.03 506 GLN A CA 1
ATOM 4016 C C . GLN A 1 506 ? -8.019 7.762 72.802 1.00 41.03 506 GLN A C 1
ATOM 4018 O O . GLN A 1 506 ? -7.655 8.113 73.925 1.00 41.03 506 GLN A O 1
ATOM 4023 N N . VAL A 1 507 ? -9.158 8.195 72.270 1.00 34.00 507 VAL A N 1
ATOM 4024 C CA . VAL A 1 507 ? -10.099 9.053 72.988 1.00 34.00 507 VAL A CA 1
ATOM 4025 C C . VAL A 1 507 ? -11.001 8.188 73.875 1.00 34.00 507 VAL A C 1
ATOM 4027 O O . VAL A 1 507 ? -11.863 7.453 73.404 1.00 34.00 507 VAL A O 1
ATOM 4030 N N . HIS A 1 508 ? -10.799 8.281 75.190 1.00 38.94 508 HIS A N 1
ATOM 4031 C CA . HIS A 1 508 ? -11.741 7.795 76.198 1.00 38.94 508 HIS A CA 1
ATOM 4032 C C . HIS A 1 508 ? -12.989 8.697 76.207 1.00 38.94 508 HIS A C 1
ATOM 4034 O O . HIS A 1 508 ? -12.927 9.849 76.641 1.00 38.94 508 HIS A O 1
ATOM 4040 N N . HIS A 1 509 ? -14.139 8.176 75.780 1.00 34.72 509 HIS A N 1
ATOM 4041 C CA . HIS A 1 509 ? -15.441 8.808 75.997 1.00 34.72 509 HIS A CA 1
ATOM 4042 C C . HIS A 1 509 ? -16.215 8.060 77.082 1.00 34.72 509 HIS A C 1
ATOM 4044 O O . HIS A 1 509 ? -16.670 6.936 76.897 1.00 34.72 509 HIS A O 1
ATOM 4050 N N . LYS A 1 510 ? -16.378 8.712 78.237 1.00 44.59 510 LYS A N 1
ATOM 4051 C CA . LYS A 1 510 ? -17.441 8.384 79.187 1.00 44.59 510 LYS A CA 1
ATOM 4052 C C . LYS A 1 510 ? -18.702 9.103 78.718 1.00 44.59 510 LYS A C 1
ATOM 4054 O O . LYS A 1 510 ? -18.811 10.307 78.920 1.00 44.59 510 LYS A O 1
ATOM 4059 N N . HIS A 1 511 ? -19.651 8.366 78.155 1.00 33.19 511 HIS A N 1
ATOM 4060 C CA . HIS A 1 511 ? -21.038 8.815 78.071 1.00 33.19 511 HIS A CA 1
ATOM 4061 C C . HIS A 1 511 ? -21.933 7.768 78.741 1.00 33.19 511 HIS A C 1
ATOM 4063 O O . HIS A 1 511 ? -22.440 6.838 78.126 1.00 33.19 511 HIS A O 1
ATOM 4069 N N . ILE A 1 512 ? -22.079 7.908 80.059 1.00 47.56 512 ILE A N 1
ATOM 4070 C CA . ILE A 1 512 ? -23.220 7.362 80.793 1.00 47.56 512 ILE A CA 1
ATOM 4071 C C . ILE A 1 512 ? -24.383 8.294 80.469 1.00 47.56 512 ILE A C 1
ATOM 4073 O O . ILE A 1 512 ? -24.329 9.469 80.822 1.00 47.56 512 ILE A O 1
ATOM 4077 N N . GLY A 1 513 ? -25.404 7.779 79.783 1.00 39.06 513 GLY A N 1
ATOM 4078 C CA . GLY A 1 513 ? -26.669 8.495 79.621 1.00 39.06 513 GLY A CA 1
ATOM 4079 C C . GLY A 1 513 ? -27.268 8.551 78.222 1.00 39.06 513 GLY A C 1
ATOM 4080 O O . GLY A 1 513 ? -27.978 9.504 77.966 1.00 39.06 513 GLY A O 1
ATOM 4081 N N . VAL A 1 514 ? -27.023 7.583 77.333 1.00 39.16 514 VAL A N 1
ATOM 4082 C CA . VAL A 1 514 ? -27.963 7.240 76.244 1.00 39.16 514 VAL A CA 1
ATOM 4083 C C . VAL A 1 514 ? -27.811 5.741 75.977 1.00 39.16 514 VAL A C 1
ATOM 4085 O O . VAL A 1 514 ? -27.126 5.316 75.057 1.00 39.16 514 VAL A O 1
ATOM 4088 N N . GLN A 1 515 ? -28.373 4.922 76.863 1.00 41.34 515 GLN A N 1
ATOM 4089 C CA . GLN A 1 515 ? -28.493 3.483 76.654 1.00 41.34 515 GLN A CA 1
ATOM 4090 C C . GLN A 1 515 ? -29.975 3.136 76.756 1.00 41.34 515 GLN A C 1
ATOM 4092 O O . GLN A 1 515 ? -30.599 3.442 77.772 1.00 41.34 515 GLN A O 1
ATOM 4097 N N . LYS A 1 516 ? -30.485 2.505 75.690 1.00 44.22 516 LYS A N 1
ATOM 4098 C CA . LYS A 1 516 ? -31.892 2.321 75.283 1.00 44.22 516 LYS A CA 1
ATOM 4099 C C . LYS A 1 516 ? -32.497 3.493 74.512 1.00 44.22 516 LYS A C 1
ATOM 4101 O O . LYS A 1 516 ? -33.264 4.234 75.100 1.00 44.22 516 LYS A O 1
ATOM 4106 N N . GLU A 1 517 ? -32.190 3.604 73.217 1.00 39.28 517 GLU A N 1
ATOM 4107 C CA . GLU A 1 517 ? -33.198 3.826 72.147 1.00 39.28 517 GLU A CA 1
ATOM 4108 C C . GLU A 1 517 ? -32.573 3.776 70.733 1.00 39.28 517 GLU A C 1
ATOM 4110 O O . GLU A 1 517 ? -33.002 4.491 69.840 1.00 39.28 517 GLU A O 1
ATOM 4115 N N . LEU A 1 518 ? -31.529 2.968 70.497 1.00 44.53 518 LEU A N 1
ATOM 4116 C CA . LEU A 1 518 ? -30.928 2.856 69.154 1.00 44.53 518 LEU A CA 1
ATOM 4117 C C . LEU A 1 518 ? -30.389 1.453 68.810 1.00 44.53 518 LEU A C 1
ATOM 4119 O O . LEU A 1 518 ? -29.571 1.309 67.912 1.00 44.53 518 LEU A O 1
ATOM 4123 N N . GLU A 1 519 ? -30.847 0.403 69.501 1.00 41.72 519 GLU A N 1
ATOM 4124 C CA . GLU A 1 519 ? -30.347 -0.975 69.306 1.00 41.72 519 GLU A CA 1
ATOM 4125 C C . GLU A 1 519 ? -31.399 -1.968 68.772 1.00 41.72 519 GLU A C 1
ATOM 4127 O O . GLU A 1 519 ? -31.135 -3.165 68.736 1.00 41.72 519 GLU A O 1
ATOM 4132 N N . SER A 1 520 ? -32.591 -1.532 68.338 1.00 43.03 520 SER A N 1
ATOM 4133 C CA . SER A 1 520 ? -33.671 -2.482 67.992 1.00 43.03 520 SER A CA 1
ATOM 4134 C C . SER A 1 520 ? -34.309 -2.351 66.608 1.00 43.03 520 SER A C 1
ATOM 4136 O O . SER A 1 520 ? -35.321 -3.008 66.378 1.00 43.03 520 SER A O 1
ATOM 4138 N N . THR A 1 521 ? -33.789 -1.542 65.682 1.00 40.22 521 THR A N 1
ATOM 4139 C CA . THR A 1 521 ? -34.448 -1.367 64.365 1.00 40.22 521 THR A CA 1
ATOM 4140 C C . THR A 1 521 ? -33.545 -1.495 63.143 1.00 40.22 521 THR A C 1
ATOM 4142 O O . THR A 1 521 ? -34.037 -1.329 62.032 1.00 40.22 521 THR A O 1
ATOM 4145 N N . HIS A 1 522 ? -32.268 -1.858 63.298 1.00 41.47 522 HIS A N 1
ATOM 4146 C CA . HIS A 1 522 ? -31.385 -2.051 62.142 1.00 41.47 522 HIS A CA 1
ATOM 4147 C C . HIS A 1 522 ? -30.266 -3.076 62.393 1.00 41.47 522 HIS A C 1
ATOM 4149 O O . HIS A 1 522 ? -29.096 -2.855 62.095 1.00 41.47 522 HIS A O 1
ATOM 4155 N N . LEU A 1 523 ? -30.625 -4.220 62.975 1.00 48.97 523 LEU A N 1
ATOM 4156 C CA . LEU A 1 523 ? -29.814 -5.432 62.893 1.00 48.97 523 LEU A CA 1
ATOM 4157 C C . LEU A 1 523 ? -30.438 -6.265 61.769 1.00 48.97 523 LEU A C 1
ATOM 4159 O O . LEU A 1 523 ? -31.466 -6.879 62.032 1.00 48.97 523 LEU A O 1
ATOM 4163 N N . HIS A 1 524 ? -29.901 -6.164 60.546 1.00 47.56 524 HIS A N 1
ATOM 4164 C CA . HIS A 1 524 ? -29.982 -7.105 59.397 1.00 47.56 524 HIS A CA 1
ATOM 4165 C C . HIS A 1 524 ? -29.623 -6.444 58.040 1.00 47.56 524 HIS A C 1
ATOM 4167 O O . HIS A 1 524 ? -30.060 -6.918 57.000 1.00 47.56 524 HIS A O 1
ATOM 4173 N N . ASN A 1 525 ? -28.763 -5.419 58.011 1.00 50.56 525 ASN A N 1
ATOM 4174 C CA . ASN A 1 525 ? -27.787 -5.389 56.913 1.00 50.56 525 ASN A CA 1
ATOM 4175 C C . ASN A 1 525 ? -26.670 -6.303 57.395 1.00 50.56 525 ASN A C 1
ATOM 4177 O O . ASN A 1 525 ? -26.138 -6.081 58.489 1.00 50.56 525 ASN A O 1
ATOM 4181 N N . SER A 1 526 ? -26.473 -7.416 56.698 1.00 54.06 526 SER A N 1
ATOM 4182 C CA . SER A 1 526 ? -25.700 -8.537 57.210 1.00 54.06 526 SER A CA 1
ATOM 4183 C C . SER A 1 526 ? -24.305 -8.058 57.617 1.00 54.06 526 SER A C 1
ATOM 4185 O O . SER A 1 526 ? -23.591 -7.449 56.827 1.00 54.06 526 SER A O 1
ATOM 4187 N N . SER A 1 527 ? -23.892 -8.321 58.860 1.00 65.75 527 SER A N 1
ATOM 4188 C CA . SER A 1 527 ? -22.510 -8.084 59.313 1.00 65.75 527 SER A CA 1
ATOM 4189 C C . SER A 1 527 ? -21.481 -8.770 58.403 1.00 65.75 527 SER A C 1
ATOM 4191 O O . SER A 1 527 ? -20.309 -8.403 58.422 1.00 65.75 527 SER A O 1
ATOM 4193 N N . GLU A 1 528 ? -21.933 -9.769 57.648 1.00 72.31 528 GLU A N 1
ATOM 4194 C CA . GLU A 1 528 ? -21.198 -10.496 56.623 1.00 72.31 528 GLU A CA 1
ATOM 4195 C C . GLU A 1 528 ? -20.963 -9.635 55.378 1.00 72.31 528 GLU A C 1
ATOM 4197 O O . GLU A 1 528 ? -19.826 -9.524 54.952 1.00 72.31 528 GLU A O 1
ATOM 4202 N N . GLU A 1 529 ? -21.958 -8.889 54.889 1.00 77.69 529 GLU A N 1
ATOM 4203 C CA . GLU A 1 529 ? -21.806 -7.998 53.723 1.00 77.69 529 GLU A CA 1
ATOM 4204 C C . GLU A 1 529 ? -20.801 -6.865 53.987 1.00 77.69 529 GLU A C 1
ATOM 4206 O O . GLU A 1 529 ? -20.031 -6.476 53.111 1.00 77.69 529 GLU A O 1
ATOM 4211 N N . VAL A 1 530 ? -20.764 -6.334 55.214 1.00 83.00 530 VAL A N 1
ATOM 4212 C CA . VAL A 1 530 ? -19.772 -5.314 55.602 1.00 83.00 530 VAL A CA 1
ATOM 4213 C C . VAL A 1 530 ? -18.371 -5.924 55.725 1.00 83.00 530 VAL A C 1
ATOM 4215 O O . VAL A 1 530 ? -17.387 -5.264 55.392 1.00 83.00 530 VAL A O 1
ATOM 4218 N N . ALA A 1 531 ? -18.264 -7.174 56.183 1.00 85.06 531 ALA A N 1
ATOM 4219 C CA . ALA A 1 531 ? -16.996 -7.896 56.247 1.00 85.06 531 ALA A CA 1
ATOM 4220 C C . ALA A 1 531 ? -16.474 -8.248 54.844 1.00 85.06 531 ALA A C 1
ATOM 4222 O O . ALA A 1 531 ? -15.311 -7.976 54.561 1.00 85.06 531 ALA A O 1
ATOM 4223 N N . GLU A 1 532 ? -17.343 -8.736 53.958 1.00 85.94 532 GLU A N 1
ATOM 4224 C CA . GLU A 1 532 ? -17.053 -9.013 52.547 1.00 85.94 532 GLU A CA 1
ATOM 4225 C C . GLU A 1 532 ? -16.641 -7.742 51.796 1.00 85.94 532 GLU A C 1
ATOM 4227 O O . GLU A 1 532 ? -15.702 -7.757 51.003 1.00 85.94 532 GLU A O 1
ATOM 4232 N N . LEU A 1 533 ? -17.282 -6.603 52.081 1.00 89.12 533 LEU A N 1
ATOM 4233 C CA . LEU A 1 533 ? -16.892 -5.323 51.495 1.00 89.12 533 LEU A CA 1
ATOM 4234 C C . LEU A 1 533 ? -15.493 -4.887 51.962 1.00 89.12 533 LEU A C 1
ATOM 4236 O O . LEU A 1 533 ? -14.684 -4.441 51.150 1.00 89.12 533 LEU A O 1
ATOM 4240 N N . MET A 1 534 ? -15.183 -5.024 53.256 1.00 88.69 534 MET A N 1
ATOM 4241 C CA . MET A 1 534 ? -13.839 -4.740 53.777 1.00 88.69 534 MET A CA 1
ATOM 4242 C C . MET A 1 534 ? -12.782 -5.691 53.204 1.00 88.69 534 MET A C 1
ATOM 4244 O O . MET A 1 534 ? -11.668 -5.249 52.921 1.00 88.69 534 MET A O 1
ATOM 4248 N N . GLU A 1 535 ? -13.117 -6.967 53.019 1.00 92.69 535 GLU A N 1
ATOM 4249 C CA . GLU A 1 535 ? -12.250 -7.963 52.384 1.00 92.69 535 GLU A CA 1
ATOM 4250 C C . GLU A 1 535 ? -11.997 -7.598 50.917 1.00 92.69 535 GLU A C 1
ATOM 4252 O O . GLU A 1 535 ? -10.844 -7.472 50.522 1.00 92.69 535 GLU A O 1
ATOM 4257 N N . CYS A 1 536 ? -13.037 -7.241 50.159 1.00 90.44 536 CYS A N 1
ATOM 4258 C CA . CYS A 1 536 ? -12.927 -6.775 48.775 1.00 90.44 536 CYS A CA 1
ATOM 4259 C C . CYS A 1 536 ? -12.036 -5.526 48.632 1.00 90.44 536 CYS A C 1
ATOM 4261 O O . CYS A 1 536 ? -11.178 -5.463 47.749 1.00 90.44 536 CYS A O 1
ATOM 4263 N N . TYR A 1 537 ? -12.171 -4.535 49.522 1.00 95.31 537 TYR A N 1
ATOM 4264 C CA . TYR A 1 537 ? -11.271 -3.375 49.523 1.00 95.31 537 TYR A CA 1
ATOM 4265 C C . TYR A 1 537 ? -9.838 -3.746 49.912 1.00 95.31 537 TYR A C 1
ATOM 4267 O O . TYR A 1 537 ? -8.894 -3.197 49.345 1.00 95.31 537 TYR A O 1
ATOM 4275 N N . THR A 1 538 ? -9.661 -4.679 50.846 1.00 95.50 538 THR A N 1
ATOM 4276 C CA . THR A 1 538 ? -8.337 -5.171 51.249 1.00 95.50 538 THR A CA 1
ATOM 4277 C C . THR A 1 538 ? -7.663 -5.913 50.098 1.00 95.50 538 THR A C 1
ATOM 4279 O O . THR A 1 538 ? -6.510 -5.629 49.783 1.00 95.50 538 THR A O 1
ATOM 4282 N N . ASP A 1 539 ? -8.397 -6.771 49.396 1.00 95.81 539 ASP A N 1
ATOM 4283 C CA . ASP A 1 539 ? -7.934 -7.471 48.201 1.00 95.81 539 ASP A CA 1
ATOM 4284 C C . ASP A 1 539 ? -7.625 -6.502 47.068 1.00 95.81 539 ASP A C 1
ATOM 4286 O O . ASP A 1 539 ? -6.613 -6.652 46.384 1.00 95.81 539 ASP A O 1
ATOM 4290 N N . LYS A 1 540 ? -8.426 -5.444 46.901 1.00 96.38 540 LYS A N 1
ATOM 4291 C CA . LYS A 1 540 ? -8.144 -4.415 45.900 1.00 96.38 540 LYS A CA 1
ATOM 4292 C C . LYS A 1 540 ? -6.868 -3.637 46.214 1.00 96.38 540 LYS A C 1
ATOM 4294 O O . LYS A 1 540 ? -6.094 -3.333 45.304 1.00 96.38 540 LYS A O 1
ATOM 4299 N N . ILE A 1 541 ? -6.633 -3.330 47.489 1.00 94.69 541 ILE A N 1
ATOM 4300 C CA . ILE A 1 541 ? -5.396 -2.696 47.957 1.00 94.69 541 ILE A CA 1
ATOM 4301 C C . ILE A 1 541 ? -4.206 -3.633 47.731 1.00 94.69 541 ILE A C 1
ATOM 4303 O O . ILE A 1 541 ? -3.188 -3.185 47.207 1.00 94.69 541 ILE A O 1
ATOM 4307 N N . ASN A 1 542 ? -4.345 -4.919 48.052 1.00 94.31 542 ASN A N 1
ATOM 4308 C CA . ASN A 1 542 ? -3.300 -5.919 47.838 1.00 94.31 542 ASN A CA 1
ATOM 4309 C C . ASN A 1 542 ? -2.991 -6.099 46.345 1.00 94.31 542 ASN A C 1
ATOM 4311 O O . ASN A 1 542 ? -1.826 -6.076 45.968 1.00 94.31 542 ASN A O 1
ATOM 4315 N N . GLN A 1 543 ? -4.010 -6.172 45.485 1.00 96.19 543 GLN A N 1
ATOM 4316 C CA . GLN A 1 543 ? -3.847 -6.258 44.032 1.00 96.19 543 GLN A CA 1
ATOM 4317 C C . GLN A 1 543 ? -3.102 -5.038 43.478 1.00 96.19 543 GLN A C 1
ATOM 4319 O O . GLN A 1 543 ? -2.210 -5.174 42.648 1.00 96.19 543 GLN A O 1
ATOM 4324 N N . MET A 1 544 ? -3.440 -3.833 43.942 1.00 96.50 544 MET A N 1
ATOM 4325 C CA . MET A 1 544 ? -2.731 -2.615 43.545 1.00 96.50 544 MET A CA 1
ATOM 4326 C C . MET A 1 544 ? -1.275 -2.623 44.034 1.00 96.50 544 MET A C 1
ATOM 4328 O O . MET A 1 544 ? -0.377 -2.246 43.288 1.00 96.50 544 MET A O 1
ATOM 4332 N N . GLN A 1 545 ? -1.022 -3.073 45.265 1.00 95.62 545 GLN A N 1
ATOM 4333 C CA . GLN A 1 545 ? 0.333 -3.198 45.806 1.00 95.62 545 GLN A CA 1
ATOM 4334 C C . GLN A 1 545 ? 1.164 -4.247 45.058 1.00 95.62 545 GLN A C 1
ATOM 4336 O O . GLN A 1 545 ? 2.343 -4.011 44.803 1.00 95.62 545 GLN A O 1
ATOM 4341 N N . GLU A 1 546 ? 0.561 -5.371 44.676 1.00 95.50 546 GLU A N 1
ATOM 4342 C CA . GLU A 1 546 ? 1.200 -6.424 43.888 1.00 95.50 546 GLU A CA 1
ATOM 4343 C C . GLU A 1 546 ? 1.513 -5.946 42.467 1.00 95.50 546 GLU A C 1
ATOM 4345 O O . GLU A 1 546 ? 2.626 -6.152 41.992 1.00 95.50 546 GLU A O 1
ATOM 4350 N N . LEU A 1 547 ? 0.594 -5.216 41.824 1.00 96.50 547 LEU A N 1
ATOM 4351 C CA . LEU A 1 547 ? 0.850 -4.580 40.529 1.00 96.50 547 LEU A CA 1
ATOM 4352 C C . LEU A 1 547 ? 1.981 -3.553 40.612 1.00 96.50 547 LEU A C 1
ATOM 4354 O O . LEU A 1 547 ? 2.860 -3.544 39.756 1.00 96.50 547 LEU A O 1
ATOM 4358 N N . HIS A 1 548 ? 2.010 -2.721 41.655 1.00 96.56 548 HIS A N 1
ATOM 4359 C CA . HIS A 1 548 ? 3.120 -1.791 41.867 1.00 96.56 548 HIS A CA 1
ATOM 4360 C C . HIS A 1 548 ? 4.447 -2.528 42.095 1.00 96.56 548 HIS A C 1
ATOM 4362 O O . HIS A 1 548 ? 5.474 -2.101 41.578 1.00 96.56 548 HIS A O 1
ATOM 4368 N N . ALA A 1 549 ? 4.445 -3.636 42.840 1.00 97.75 549 ALA A N 1
ATOM 4369 C CA . ALA A 1 549 ? 5.641 -4.449 43.040 1.00 97.75 549 ALA A CA 1
ATOM 4370 C C . ALA A 1 549 ? 6.117 -5.100 41.730 1.00 97.75 549 ALA A C 1
ATOM 4372 O O . ALA A 1 549 ? 7.316 -5.107 41.459 1.00 97.75 549 ALA A O 1
ATOM 4373 N N . ALA A 1 550 ? 5.193 -5.600 40.906 1.00 96.69 550 ALA A N 1
ATOM 4374 C CA . ALA A 1 550 ? 5.500 -6.165 39.597 1.00 96.69 550 ALA A CA 1
ATOM 4375 C C . ALA A 1 550 ? 6.073 -5.111 38.637 1.00 96.69 550 ALA A C 1
ATOM 4377 O O . ALA A 1 550 ? 7.086 -5.376 37.996 1.00 96.69 550 ALA A O 1
ATOM 4378 N N . GLU A 1 551 ? 5.495 -3.906 38.593 1.00 95.31 551 GLU A N 1
ATOM 4379 C CA . GLU A 1 551 ? 5.994 -2.801 37.762 1.00 95.31 551 GLU A CA 1
ATOM 4380 C C . GLU A 1 551 ? 7.393 -2.347 38.199 1.00 95.31 551 GLU A C 1
ATOM 4382 O O . GLU A 1 551 ? 8.271 -2.146 37.364 1.00 95.31 551 GLU A O 1
ATOM 4387 N N . ILE A 1 552 ? 7.639 -2.236 39.511 1.00 96.69 552 ILE A N 1
ATOM 4388 C CA . ILE A 1 552 ? 8.970 -1.900 40.036 1.00 96.69 552 ILE A CA 1
ATOM 4389 C C . ILE A 1 552 ? 9.987 -2.967 39.625 1.00 96.69 552 ILE A C 1
ATOM 4391 O O . ILE A 1 552 ? 11.062 -2.623 39.138 1.00 96.69 552 ILE A O 1
ATOM 4395 N N . LEU A 1 553 ? 9.653 -4.250 39.780 1.00 96.88 553 LEU A N 1
ATOM 4396 C CA . LEU A 1 553 ? 10.546 -5.342 39.395 1.00 96.88 553 LEU A CA 1
ATOM 4397 C C . LEU A 1 553 ? 10.795 -5.383 37.883 1.00 96.88 553 LEU A C 1
ATOM 4399 O O . LEU A 1 553 ? 11.928 -5.635 37.473 1.00 96.88 553 LEU A O 1
ATOM 4403 N N . ASP A 1 554 ? 9.786 -5.118 37.051 1.00 97.81 554 ASP A N 1
ATOM 4404 C CA . ASP A 1 554 ? 9.946 -5.049 35.595 1.00 97.81 554 ASP A CA 1
ATOM 4405 C C . ASP A 1 554 ? 10.838 -3.867 35.187 1.00 97.81 554 ASP A C 1
ATOM 4407 O O . ASP A 1 554 ? 11.797 -4.037 34.430 1.00 97.81 554 ASP A O 1
ATOM 4411 N N . MET A 1 555 ? 10.606 -2.685 35.770 1.00 97.81 555 MET A N 1
ATOM 4412 C CA . MET A 1 555 ? 11.461 -1.512 35.580 1.00 97.81 555 MET A CA 1
ATOM 4413 C C . MET A 1 555 ? 12.911 -1.774 36.000 1.00 97.81 555 MET A C 1
ATOM 4415 O O . MET A 1 555 ? 13.837 -1.467 35.247 1.00 97.81 555 MET A O 1
ATOM 4419 N N . GLU A 1 556 ? 13.129 -2.343 37.187 1.00 96.50 556 GLU A N 1
ATOM 4420 C CA . GLU A 1 556 ? 14.464 -2.674 37.688 1.00 96.50 556 GLU A CA 1
ATOM 4421 C C . GLU A 1 556 ? 15.148 -3.715 36.801 1.00 96.50 556 GLU A C 1
ATOM 4423 O O . GLU A 1 556 ? 16.316 -3.547 36.453 1.00 96.50 556 GLU A O 1
ATOM 4428 N N . THR A 1 557 ? 14.421 -4.749 36.373 1.00 96.19 557 THR A N 1
ATOM 4429 C CA . THR A 1 557 ? 14.946 -5.778 35.467 1.00 96.19 557 THR A CA 1
ATOM 4430 C C . THR A 1 557 ? 15.361 -5.158 34.138 1.00 96.19 557 THR A C 1
ATOM 4432 O O . THR A 1 557 ? 16.476 -5.401 33.675 1.00 96.19 557 THR A O 1
ATOM 4435 N N . ARG A 1 558 ? 14.528 -4.286 33.560 1.00 95.69 558 ARG A N 1
ATOM 4436 C CA . ARG A 1 558 ? 14.843 -3.560 32.326 1.00 95.69 558 ARG A CA 1
ATOM 4437 C C . ARG A 1 558 ? 16.109 -2.722 32.484 1.00 95.69 558 ARG A C 1
ATOM 4439 O O . ARG A 1 558 ? 17.043 -2.894 31.705 1.00 95.69 558 ARG A O 1
ATOM 4446 N N . HIS A 1 559 ? 16.198 -1.909 33.536 1.00 97.38 559 HIS A N 1
ATOM 4447 C CA . HIS A 1 559 ? 17.382 -1.088 33.808 1.00 97.38 559 HIS A CA 1
ATOM 4448 C C . HIS A 1 559 ? 18.646 -1.926 34.051 1.00 97.38 559 HIS A C 1
ATOM 4450 O O . HIS A 1 559 ? 19.727 -1.553 33.596 1.00 97.38 559 HIS A O 1
ATOM 4456 N N . ILE A 1 560 ? 18.540 -3.065 34.743 1.00 96.44 560 ILE A N 1
ATOM 4457 C CA . ILE A 1 560 ? 19.668 -3.986 34.939 1.00 96.44 560 ILE A CA 1
ATOM 4458 C C . ILE A 1 560 ? 20.121 -4.549 33.591 1.00 96.44 560 ILE A C 1
ATOM 4460 O O . ILE A 1 560 ? 21.316 -4.516 33.296 1.00 96.44 560 ILE A O 1
ATOM 4464 N N . THR A 1 561 ? 19.187 -5.017 32.757 1.00 94.69 561 THR A N 1
ATOM 4465 C CA . THR A 1 561 ? 19.520 -5.578 31.441 1.00 94.69 561 THR A CA 1
ATOM 4466 C C . THR A 1 561 ? 20.137 -4.543 30.506 1.00 94.69 561 THR A C 1
ATOM 4468 O O . THR A 1 561 ? 21.129 -4.857 29.855 1.00 94.69 561 THR A O 1
ATOM 4471 N N . GLU A 1 562 ? 19.630 -3.311 30.494 1.00 95.88 562 GLU A N 1
ATOM 4472 C CA . GLU A 1 562 ? 20.182 -2.193 29.722 1.00 95.88 562 GLU A CA 1
ATOM 4473 C C . GLU A 1 562 ? 21.581 -1.792 30.224 1.00 95.88 562 GLU A C 1
ATOM 4475 O O . GLU A 1 562 ? 22.516 -1.592 29.450 1.00 95.88 562 GLU A O 1
ATOM 4480 N N . ALA A 1 563 ? 21.790 -1.752 31.542 1.00 95.12 563 ALA A N 1
ATOM 4481 C CA . ALA A 1 563 ? 23.117 -1.507 32.099 1.00 95.12 563 ALA A CA 1
ATOM 4482 C C . ALA A 1 563 ? 24.102 -2.652 31.782 1.00 95.12 563 ALA A C 1
ATOM 4484 O O . ALA A 1 563 ? 25.298 -2.411 31.590 1.00 95.12 563 ALA A O 1
ATOM 4485 N N . ASP A 1 564 ? 23.629 -3.901 31.741 1.00 96.00 564 ASP A N 1
ATOM 4486 C CA . ASP A 1 564 ? 24.419 -5.075 31.358 1.00 96.00 564 ASP A CA 1
ATOM 4487 C C . ASP A 1 564 ? 24.749 -5.094 29.858 1.00 96.00 564 ASP A C 1
ATOM 4489 O O . ASP A 1 564 ? 25.869 -5.471 29.498 1.00 96.00 564 ASP A O 1
ATOM 4493 N N . THR A 1 565 ? 23.818 -4.707 28.978 1.00 96.50 565 THR A N 1
ATOM 4494 C CA . THR A 1 565 ? 24.077 -4.580 27.532 1.00 96.50 565 THR A CA 1
ATOM 4495 C C . THR A 1 565 ? 25.121 -3.506 27.279 1.00 96.50 565 THR A C 1
ATOM 4497 O O . THR A 1 565 ? 26.144 -3.817 26.673 1.00 96.50 565 THR A O 1
ATOM 4500 N N . LEU A 1 566 ? 24.952 -2.311 27.851 1.00 96.56 566 LEU A N 1
ATOM 4501 C CA . LEU A 1 566 ? 25.904 -1.207 27.710 1.00 96.56 566 LEU A CA 1
ATOM 4502 C C . LEU A 1 566 ? 27.300 -1.576 28.230 1.00 96.56 566 LEU A C 1
ATOM 4504 O O . LEU A 1 566 ? 28.307 -1.281 27.586 1.00 96.56 566 LEU A O 1
ATOM 4508 N N . ARG A 1 567 ? 27.396 -2.281 29.367 1.00 96.25 567 ARG A N 1
ATOM 4509 C CA . ARG A 1 567 ? 28.689 -2.776 29.873 1.00 96.25 567 ARG A CA 1
ATOM 4510 C C . ARG A 1 567 ? 29.333 -3.797 28.939 1.00 96.25 567 ARG A C 1
ATOM 4512 O O . ARG A 1 567 ? 30.551 -3.763 28.761 1.00 96.25 567 ARG A O 1
ATOM 4519 N N . ARG A 1 568 ? 28.551 -4.705 28.345 1.00 95.81 568 ARG A N 1
ATOM 4520 C CA . ARG A 1 568 ? 29.061 -5.668 27.356 1.00 95.81 568 ARG A CA 1
ATOM 4521 C C . ARG A 1 568 ? 29.525 -4.967 26.086 1.00 95.81 568 ARG A C 1
ATOM 4523 O O . ARG A 1 568 ? 30.619 -5.263 25.622 1.00 95.81 568 ARG A O 1
ATOM 4530 N N . GLU A 1 569 ? 28.753 -4.021 25.571 1.00 95.00 569 GLU A N 1
ATOM 4531 C CA . GLU A 1 569 ? 29.122 -3.214 24.406 1.00 95.00 569 GLU A CA 1
ATOM 4532 C C . GLU A 1 569 ? 30.420 -2.446 24.662 1.00 95.00 569 GLU A C 1
ATOM 4534 O O . GLU A 1 569 ? 31.379 -2.584 23.902 1.00 95.00 569 GLU A O 1
ATOM 4539 N N . GLN A 1 570 ? 30.523 -1.748 25.797 1.00 96.12 570 GLN A N 1
ATOM 4540 C CA . GLN A 1 570 ? 31.754 -1.068 26.193 1.00 96.12 570 GLN A CA 1
ATOM 4541 C C . GLN A 1 570 ? 32.940 -2.040 26.277 1.00 96.12 570 GLN A C 1
ATOM 4543 O O . GLN A 1 570 ? 34.022 -1.728 25.781 1.00 96.12 570 GLN A O 1
ATOM 4548 N N . TYR A 1 571 ? 32.749 -3.231 26.854 1.00 97.12 571 TYR A N 1
ATOM 4549 C CA . TYR A 1 571 ? 33.790 -4.259 26.898 1.00 97.12 571 TYR A CA 1
ATOM 4550 C C . TYR A 1 571 ? 34.207 -4.718 25.493 1.00 97.12 571 TYR A C 1
ATOM 4552 O O . TYR A 1 571 ? 35.401 -4.825 25.221 1.00 97.12 571 TYR A O 1
ATOM 4560 N N . THR A 1 572 ? 33.257 -4.932 24.577 1.00 95.62 572 THR A N 1
ATOM 4561 C CA . THR A 1 572 ? 33.563 -5.322 23.189 1.00 95.62 572 THR A CA 1
ATOM 4562 C C . THR A 1 572 ? 34.313 -4.235 22.425 1.00 95.62 572 THR A C 1
ATOM 4564 O O . THR A 1 572 ? 35.284 -4.550 21.741 1.00 95.62 572 THR A O 1
ATOM 4567 N N . VAL A 1 573 ? 33.936 -2.963 22.592 1.00 95.50 573 VAL A N 1
ATOM 4568 C CA . VAL A 1 573 ? 34.623 -1.821 21.971 1.00 95.50 573 VAL A CA 1
ATOM 4569 C C . VAL A 1 573 ? 36.044 -1.692 22.513 1.00 95.50 573 VAL A C 1
ATOM 4571 O O . VAL A 1 573 ? 36.991 -1.559 21.741 1.00 95.50 573 VAL A O 1
ATOM 4574 N N . VAL A 1 574 ? 36.222 -1.795 23.833 1.00 95.69 574 VAL A N 1
ATOM 4575 C CA . VAL A 1 574 ? 37.552 -1.757 24.458 1.00 95.69 574 VAL A CA 1
ATOM 4576 C C . VAL A 1 574 ? 38.410 -2.936 23.994 1.00 95.69 574 VAL A C 1
ATOM 4578 O O . VAL A 1 574 ? 39.595 -2.748 23.714 1.00 95.69 574 VAL A O 1
ATOM 4581 N N . GLN A 1 575 ? 37.839 -4.135 23.864 1.00 95.75 575 GLN A N 1
ATOM 4582 C CA . GLN A 1 575 ? 38.560 -5.304 23.359 1.00 95.75 575 GLN A CA 1
ATOM 4583 C C . GLN A 1 575 ? 38.956 -5.139 21.885 1.00 95.75 575 GLN A C 1
ATOM 4585 O O . GLN A 1 575 ? 40.089 -5.456 21.531 1.00 95.75 575 GLN A O 1
ATOM 4590 N N . ALA A 1 576 ? 38.068 -4.617 21.036 1.00 94.81 576 ALA A N 1
ATOM 4591 C CA . ALA A 1 576 ? 38.370 -4.337 19.633 1.00 94.81 576 ALA A CA 1
ATOM 4592 C C . ALA A 1 576 ? 39.501 -3.306 19.503 1.00 94.81 576 ALA A C 1
ATOM 4594 O O . ALA A 1 576 ? 40.501 -3.579 18.842 1.00 94.81 576 ALA A O 1
ATOM 4595 N N . LEU A 1 577 ? 39.412 -2.188 20.233 1.00 95.75 577 LEU A N 1
ATOM 4596 C CA . LEU A 1 577 ? 40.456 -1.162 20.266 1.00 95.75 577 LEU A CA 1
ATOM 4597 C C . LEU A 1 577 ? 41.793 -1.717 20.780 1.00 95.75 577 LEU A C 1
ATOM 4599 O O . LEU A 1 577 ? 42.854 -1.376 20.261 1.00 95.75 577 LEU A O 1
ATOM 4603 N N . THR A 1 578 ? 41.752 -2.592 21.787 1.00 95.62 578 THR A N 1
ATOM 4604 C CA . THR A 1 578 ? 42.947 -3.274 22.303 1.00 95.62 578 THR A CA 1
ATOM 4605 C C . THR A 1 578 ? 43.576 -4.153 21.225 1.00 95.62 578 THR A C 1
ATOM 4607 O O . THR A 1 578 ? 44.776 -4.042 20.987 1.00 95.62 578 THR A O 1
ATOM 4610 N N . ASN A 1 579 ? 42.778 -4.953 20.513 1.00 95.12 579 ASN A N 1
ATOM 4611 C CA . ASN A 1 579 ? 43.259 -5.802 19.422 1.00 95.12 579 ASN A CA 1
ATOM 4612 C C . ASN A 1 579 ? 43.852 -4.972 18.271 1.00 95.12 579 ASN A C 1
ATOM 4614 O O . ASN A 1 579 ? 44.884 -5.339 17.714 1.00 95.12 579 ASN A O 1
ATOM 4618 N N . GLU A 1 580 ? 43.237 -3.838 17.926 1.00 94.88 580 GLU A N 1
ATOM 4619 C CA . GLU A 1 580 ? 43.763 -2.904 16.925 1.00 94.88 580 GLU A CA 1
ATOM 4620 C C . GLU A 1 580 ? 45.088 -2.278 17.373 1.00 94.88 580 GLU A C 1
ATOM 4622 O O . GLU A 1 580 ? 46.035 -2.202 16.590 1.00 94.88 580 GLU A O 1
ATOM 4627 N N . CYS A 1 581 ? 45.200 -1.887 18.645 1.00 93.94 581 CYS A N 1
ATOM 4628 C CA . CYS A 1 581 ? 46.441 -1.363 19.213 1.00 93.94 581 CYS A CA 1
ATOM 4629 C C . CYS A 1 581 ? 47.548 -2.426 19.246 1.00 93.94 581 CYS A C 1
ATOM 4631 O O . CYS A 1 581 ? 48.708 -2.119 18.965 1.00 93.94 581 CYS A O 1
ATOM 4633 N N . GLU A 1 582 ? 47.213 -3.676 19.560 1.00 95.19 582 GLU A N 1
ATOM 4634 C CA . GLU A 1 582 ? 48.137 -4.810 19.501 1.00 95.19 582 GLU A CA 1
ATOM 4635 C C . GLU A 1 582 ? 48.572 -5.116 18.063 1.00 95.19 582 GLU A C 1
ATOM 4637 O O . GLU A 1 582 ? 49.764 -5.309 17.819 1.00 95.19 582 GLU A O 1
ATOM 4642 N N . ALA A 1 583 ? 47.652 -5.073 17.096 1.00 94.56 583 ALA A N 1
ATOM 4643 C CA . ALA A 1 583 ? 47.959 -5.238 15.678 1.00 94.56 583 ALA A CA 1
ATOM 4644 C C . ALA A 1 583 ? 48.869 -4.114 15.158 1.00 94.56 583 ALA A C 1
ATOM 4646 O O . ALA A 1 583 ? 49.886 -4.385 14.518 1.00 94.56 583 ALA A O 1
ATOM 4647 N N . LEU A 1 584 ? 48.569 -2.855 15.491 1.00 94.31 584 LEU A N 1
ATOM 4648 C CA . LEU A 1 584 ? 49.417 -1.701 15.176 1.00 94.31 584 LEU A CA 1
ATOM 4649 C C . LEU A 1 584 ? 50.809 -1.848 15.795 1.00 94.31 584 LEU A C 1
ATOM 4651 O O . LEU A 1 584 ? 51.818 -1.617 15.128 1.00 94.31 584 LEU A O 1
ATOM 4655 N N . LYS A 1 585 ? 50.883 -2.283 17.056 1.00 94.62 585 LYS A N 1
ATOM 4656 C CA . LYS A 1 585 ? 52.152 -2.560 17.732 1.00 94.62 585 LYS A CA 1
ATOM 4657 C C . LYS A 1 585 ? 52.939 -3.662 17.016 1.00 94.62 585 LYS A C 1
ATOM 4659 O O . LYS A 1 585 ? 54.140 -3.487 16.816 1.00 94.62 585 LYS A O 1
ATOM 4664 N N . ALA A 1 586 ? 52.279 -4.732 16.574 1.00 93.00 586 ALA A N 1
ATOM 4665 C CA . ALA A 1 586 ? 52.898 -5.812 15.807 1.00 93.00 586 ALA A CA 1
ATOM 4666 C C . ALA A 1 586 ? 53.420 -5.333 14.440 1.00 93.00 586 ALA A C 1
ATOM 4668 O O . ALA A 1 586 ? 54.531 -5.688 14.056 1.00 93.00 586 ALA A O 1
ATOM 4669 N N . VAL A 1 587 ? 52.681 -4.470 13.734 1.00 92.25 587 VAL A N 1
ATOM 4670 C CA . VAL A 1 587 ? 53.137 -3.849 12.475 1.00 92.25 587 VAL A CA 1
ATOM 4671 C C . VAL A 1 587 ? 54.366 -2.969 12.711 1.00 92.25 587 VAL A C 1
ATOM 4673 O O . VAL A 1 587 ? 55.348 -3.061 11.975 1.00 92.25 587 VAL A O 1
ATOM 4676 N N . ILE A 1 588 ? 54.361 -2.154 13.769 1.00 89.75 588 ILE A N 1
ATOM 4677 C CA . ILE A 1 588 ? 55.513 -1.324 14.144 1.00 89.75 588 ILE A CA 1
ATOM 4678 C C . ILE A 1 588 ? 56.732 -2.199 14.478 1.00 89.75 588 ILE A C 1
ATOM 4680 O O . ILE A 1 588 ? 57.856 -1.861 14.108 1.00 89.75 588 ILE A O 1
ATOM 4684 N N . GLU A 1 589 ? 56.539 -3.318 15.172 1.00 90.69 589 GLU A N 1
ATOM 4685 C CA . GLU A 1 589 ? 57.611 -4.253 15.521 1.00 90.69 589 GLU A CA 1
ATOM 4686 C C . GLU A 1 589 ? 58.129 -5.039 14.301 1.00 90.69 589 GLU A C 1
ATOM 4688 O O . GLU A 1 589 ? 59.337 -5.248 14.172 1.00 90.69 589 GLU A O 1
ATOM 4693 N N . ALA A 1 590 ? 57.262 -5.378 13.342 1.00 86.12 590 ALA A N 1
ATOM 4694 C CA . ALA A 1 590 ? 57.637 -5.958 12.051 1.00 86.12 590 ALA A CA 1
ATOM 4695 C C . ALA A 1 590 ? 58.480 -4.986 11.205 1.00 86.12 590 ALA A C 1
ATOM 4697 O O . ALA A 1 590 ? 59.514 -5.368 10.659 1.00 86.12 590 ALA A O 1
ATOM 4698 N N . LEU A 1 591 ? 58.106 -3.703 11.160 1.00 83.81 591 LEU A N 1
ATOM 4699 C CA . LEU A 1 591 ? 58.896 -2.663 10.490 1.00 83.81 591 LEU A CA 1
ATOM 4700 C C . LEU A 1 591 ? 60.262 -2.456 11.163 1.00 83.81 591 LEU A C 1
ATOM 4702 O O . LEU A 1 591 ? 61.268 -2.269 10.482 1.00 83.81 591 LEU A O 1
ATOM 4706 N N . LYS A 1 592 ? 60.317 -2.537 12.498 1.00 81.25 592 LYS A N 1
ATOM 4707 C CA . LYS A 1 592 ? 61.568 -2.434 13.268 1.00 81.25 592 LYS A CA 1
ATOM 4708 C C . LYS A 1 592 ? 62.471 -3.660 13.115 1.00 81.25 592 LYS A C 1
ATOM 4710 O O . LYS A 1 592 ? 63.683 -3.502 13.070 1.00 81.25 592 LYS A O 1
ATOM 4715 N N . SER A 1 593 ? 61.909 -4.863 13.023 1.00 71.31 593 SER A N 1
ATOM 4716 C CA . SER A 1 593 ? 62.668 -6.112 12.841 1.00 71.31 593 SER A CA 1
ATOM 4717 C C . SER A 1 593 ? 63.089 -6.360 11.388 1.00 71.31 593 SER A C 1
ATOM 4719 O O . SER A 1 593 ? 64.114 -6.997 11.157 1.00 71.31 593 SER A O 1
ATOM 4721 N N . SER A 1 594 ? 62.375 -5.790 10.410 1.00 53.53 594 SER A N 1
ATOM 4722 C CA . SER A 1 594 ? 62.799 -5.743 9.002 1.00 53.53 594 SER A CA 1
ATOM 4723 C C . SER A 1 594 ? 63.940 -4.744 8.746 1.00 53.53 594 SER A C 1
ATOM 4725 O O . SER A 1 594 ? 64.528 -4.751 7.663 1.00 53.53 594 SER A O 1
ATOM 4727 N N . GLY A 1 595 ? 64.270 -3.890 9.719 1.00 51.91 595 GLY A N 1
ATOM 4728 C CA . GLY A 1 595 ? 65.381 -2.945 9.651 1.00 51.91 595 GLY A CA 1
ATOM 4729 C C . GLY A 1 595 ? 66.560 -3.381 10.518 1.00 51.91 595 GLY A C 1
ATOM 4730 O O . GLY A 1 595 ? 66.673 -2.941 11.658 1.00 51.91 595 GLY A O 1
ATOM 4731 N N . GLY A 1 596 ? 67.483 -4.192 9.984 1.00 49.06 596 GLY A N 1
ATOM 4732 C CA . GLY A 1 596 ? 68.708 -4.509 10.726 1.00 49.06 596 GLY A CA 1
ATOM 4733 C C . GLY A 1 596 ? 69.858 -5.175 9.964 1.00 49.06 596 GLY A C 1
ATOM 4734 O O . GLY A 1 596 ? 70.040 -6.378 10.115 1.00 49.06 596 GLY A O 1
ATOM 4735 N N . ALA A 1 597 ? 70.685 -4.376 9.258 1.00 39.00 597 ALA A N 1
ATOM 4736 C CA . ALA A 1 597 ? 72.132 -4.615 9.027 1.00 39.00 597 ALA A CA 1
ATOM 4737 C C . ALA A 1 597 ? 72.941 -3.337 8.584 1.00 39.00 597 ALA A C 1
ATOM 4739 O O . ALA A 1 597 ? 73.390 -3.269 7.449 1.00 39.00 597 ALA A O 1
ATOM 4740 N N . VAL A 1 598 ? 73.004 -2.288 9.441 1.00 52.12 598 VAL A N 1
ATOM 4741 C CA . VAL A 1 598 ? 74.156 -1.524 10.070 1.00 52.12 598 VAL A CA 1
ATOM 4742 C C . VAL A 1 598 ? 75.471 -1.279 9.229 1.00 52.12 598 VAL A C 1
ATOM 4744 O O . VAL A 1 598 ? 75.861 -2.221 8.545 1.00 52.12 598 VAL A O 1
ATOM 4747 N N . PRO A 1 599 ? 76.241 -0.129 9.296 1.00 56.03 599 PRO A N 1
ATOM 4748 C CA . PRO A 1 599 ? 76.630 0.538 10.553 1.00 56.03 599 PRO A CA 1
ATOM 4749 C C . PRO A 1 599 ? 76.875 2.076 10.666 1.00 56.03 599 PRO A C 1
ATOM 4751 O O . PRO A 1 599 ? 77.310 2.759 9.749 1.00 56.03 599 PRO A O 1
ATOM 4754 N N . ASP A 1 600 ? 76.697 2.509 11.922 1.00 32.59 600 ASP A N 1
ATOM 4755 C CA . ASP A 1 600 ? 77.427 3.497 12.742 1.00 32.59 600 ASP A CA 1
ATOM 4756 C C . ASP A 1 600 ? 77.338 5.033 12.569 1.00 32.59 600 ASP A C 1
ATOM 4758 O O . ASP A 1 600 ? 77.582 5.614 11.518 1.00 32.59 600 ASP A O 1
ATOM 4762 N N . SER A 1 601 ? 77.217 5.647 13.756 1.00 37.84 601 SER A N 1
ATOM 4763 C CA . SER A 1 601 ? 77.762 6.936 14.210 1.00 37.84 601 SER A CA 1
ATOM 4764 C C . SER A 1 601 ? 76.941 8.245 14.170 1.00 37.84 601 SER A C 1
ATOM 4766 O O . SER A 1 601 ? 76.918 8.962 13.178 1.00 37.84 601 SER A O 1
ATOM 4768 N N . VAL A 1 602 ? 76.495 8.627 15.389 1.00 38.09 602 VAL A N 1
ATOM 4769 C CA . VAL A 1 602 ? 76.640 9.971 16.017 1.00 38.09 602 VAL A CA 1
ATOM 4770 C C . VAL A 1 602 ? 75.633 11.019 15.485 1.00 38.09 602 VAL A C 1
ATOM 4772 O O . VAL A 1 602 ? 75.806 11.571 14.414 1.00 38.09 602 VAL A O 1
ATOM 4775 N N . LEU A 1 603 ? 74.524 11.354 16.162 1.00 38.97 603 LEU A N 1
ATOM 4776 C CA . LEU A 1 603 ? 74.453 12.034 17.463 1.00 38.97 603 LEU A CA 1
ATOM 4777 C C . LEU A 1 603 ? 73.070 11.897 18.116 1.00 38.97 603 LEU A C 1
ATOM 4779 O O . LEU A 1 603 ? 72.032 12.129 17.503 1.00 38.97 603 LEU A O 1
ATOM 4783 N N . SER A 1 604 ? 73.105 11.639 19.419 1.00 40.09 604 SER A N 1
ATOM 4784 C CA . SER A 1 604 ? 72.018 11.884 20.360 1.00 40.09 604 SER A CA 1
ATOM 4785 C C . SER A 1 604 ? 71.949 13.380 20.708 1.00 40.09 604 SER A C 1
ATOM 4787 O O . SER A 1 604 ? 72.967 13.954 21.091 1.00 40.09 604 SER A O 1
ATOM 4789 N N . ALA A 1 605 ? 70.767 13.995 20.616 1.00 31.31 605 ALA A N 1
ATOM 4790 C CA . ALA A 1 605 ? 70.383 15.202 21.360 1.00 31.31 605 ALA A CA 1
ATOM 4791 C C . ALA A 1 605 ? 68.842 15.240 21.434 1.00 31.31 605 ALA A C 1
ATOM 4793 O O . ALA A 1 605 ? 68.164 15.405 20.431 1.00 31.31 605 ALA A O 1
ATOM 4794 N N . SER A 1 606 ? 68.267 14.823 22.560 1.00 30.77 606 SER A N 1
ATOM 4795 C CA . SER A 1 606 ? 67.837 15.699 23.660 1.00 30.77 606 SER A CA 1
ATOM 4796 C C . SER A 1 606 ? 66.405 16.213 23.479 1.00 30.77 606 SER A C 1
ATOM 4798 O O . SER A 1 606 ? 66.146 17.229 22.847 1.00 30.77 606 SER A O 1
ATOM 4800 N N . TYR A 1 607 ? 65.494 15.482 24.115 1.00 35.22 607 TYR A N 1
ATOM 4801 C CA . TYR A 1 607 ? 64.193 15.907 24.633 1.00 35.22 607 TYR A CA 1
ATOM 4802 C C . TYR A 1 607 ? 64.158 17.391 25.036 1.00 35.22 607 TYR A C 1
ATOM 4804 O O . TYR A 1 607 ? 64.833 17.775 25.983 1.00 35.22 607 TYR A O 1
ATOM 4812 N N . HIS A 1 608 ? 63.309 18.194 24.393 1.00 31.89 608 HIS A N 1
ATOM 4813 C CA . HIS A 1 608 ? 62.658 19.324 25.054 1.00 31.89 608 HIS A CA 1
ATOM 4814 C C . HIS A 1 608 ? 61.251 19.545 24.492 1.00 31.89 608 HIS A C 1
ATOM 4816 O O . HIS A 1 608 ? 61.043 19.850 23.323 1.00 31.89 608 HIS A O 1
ATOM 4822 N N . LEU A 1 609 ? 60.302 19.347 25.400 1.00 37.28 609 LEU A N 1
ATOM 4823 C CA . LEU A 1 609 ? 58.913 19.760 25.369 1.00 37.28 609 LEU A CA 1
ATOM 4824 C C . LEU A 1 609 ? 58.845 21.295 25.407 1.00 37.28 609 LEU A C 1
ATOM 4826 O O . LEU A 1 609 ? 59.273 21.872 26.405 1.00 37.28 609 LEU A O 1
ATOM 4830 N N . THR A 1 610 ? 58.265 21.934 24.391 1.00 36.78 610 THR A N 1
ATOM 4831 C CA . THR A 1 610 ? 57.604 23.239 24.553 1.00 36.78 610 THR A CA 1
ATOM 4832 C C . THR A 1 610 ? 56.409 23.354 23.619 1.00 36.78 610 THR A C 1
ATOM 4834 O O . THR A 1 610 ? 56.524 23.269 22.400 1.00 36.78 610 THR A O 1
ATOM 4837 N N . ASP A 1 611 ? 55.282 23.541 24.281 1.00 33.81 611 ASP A N 1
ATOM 4838 C CA . ASP A 1 611 ? 53.969 23.966 23.831 1.00 33.81 611 ASP A CA 1
ATOM 4839 C C . ASP A 1 611 ? 54.018 25.400 23.262 1.00 33.81 611 ASP A C 1
ATOM 4841 O O . ASP A 1 611 ? 54.674 26.248 23.871 1.00 33.81 611 ASP A O 1
ATOM 4845 N N . ALA A 1 612 ? 53.366 25.655 22.117 1.00 35.09 612 ALA A N 1
ATOM 4846 C CA . ALA A 1 612 ? 52.739 26.935 21.731 1.00 35.09 612 ALA A CA 1
ATOM 4847 C C . ALA A 1 612 ? 52.360 26.976 20.232 1.00 35.09 612 ALA A C 1
ATOM 4849 O O . ALA A 1 612 ? 53.208 27.090 19.353 1.00 35.09 612 ALA A O 1
ATOM 4850 N N . ALA A 1 613 ? 51.051 26.899 20.001 1.00 35.44 613 ALA A N 1
ATOM 4851 C CA . ALA A 1 613 ? 50.212 27.652 19.063 1.00 35.44 613 ALA A CA 1
ATOM 4852 C C . ALA A 1 613 ? 50.795 28.393 17.827 1.00 35.44 613 ALA A C 1
ATOM 4854 O O . ALA A 1 613 ? 51.679 29.240 17.923 1.00 35.44 613 ALA A O 1
ATOM 4855 N N . SER A 1 614 ? 50.017 28.243 16.746 1.00 34.25 614 SER A N 1
ATOM 4856 C CA . SER A 1 614 ? 49.542 29.283 15.812 1.00 34.25 614 SER A CA 1
ATOM 4857 C C . SER A 1 614 ? 50.272 29.593 14.500 1.00 34.25 614 SER A C 1
ATOM 4859 O O . SER A 1 614 ? 51.465 29.856 14.445 1.00 34.25 614 SER A O 1
ATOM 4861 N N . SER A 1 615 ? 49.390 29.737 13.503 1.00 36.34 615 SER A N 1
ATOM 4862 C CA . SER A 1 615 ? 49.411 30.620 12.330 1.00 36.34 615 SER A CA 1
ATOM 4863 C C . SER A 1 615 ? 50.354 30.317 11.169 1.00 36.34 615 SER A C 1
ATOM 4865 O O . SER A 1 615 ? 51.563 30.478 11.249 1.00 36.34 615 SER A O 1
ATOM 4867 N N . GLU A 1 616 ? 49.698 29.972 10.053 1.00 37.38 616 GLU A N 1
ATOM 4868 C CA . GLU A 1 616 ? 49.671 30.764 8.811 1.00 37.38 616 GLU A CA 1
ATOM 4869 C C . GLU A 1 616 ? 51.002 31.338 8.315 1.00 37.38 616 GLU A C 1
ATOM 4871 O O . GLU A 1 616 ? 51.566 32.237 8.927 1.00 37.38 616 GLU A O 1
ATOM 4876 N N . CYS A 1 617 ? 51.417 30.907 7.123 1.00 36.56 617 CYS A N 1
ATOM 4877 C CA . CYS A 1 617 ? 51.674 31.765 5.953 1.00 36.56 617 CYS A CA 1
ATOM 4878 C C . CYS A 1 617 ? 52.132 30.846 4.802 1.00 36.56 617 CYS A C 1
ATOM 4880 O O . CYS A 1 617 ? 53.031 30.030 4.971 1.00 36.56 617 CYS A O 1
ATOM 4882 N N . ASP A 1 618 ? 51.382 30.738 3.708 1.00 33.09 618 ASP A N 1
ATOM 4883 C CA . ASP A 1 618 ? 51.300 31.693 2.591 1.00 33.09 618 ASP A CA 1
ATOM 4884 C C . ASP A 1 618 ? 52.405 31.412 1.554 1.00 33.09 618 ASP A C 1
ATOM 4886 O O . ASP A 1 618 ? 53.549 31.852 1.666 1.00 33.09 618 ASP A O 1
ATOM 4890 N N . TRP A 1 619 ? 52.063 30.602 0.547 1.00 33.72 619 TRP A N 1
ATOM 4891 C CA . TRP A 1 619 ? 52.937 30.293 -0.584 1.00 33.72 619 TRP A CA 1
ATOM 4892 C C . TRP A 1 619 ? 52.828 31.406 -1.622 1.00 33.72 619 TRP A C 1
ATOM 4894 O O . TRP A 1 619 ? 52.138 31.279 -2.633 1.00 33.72 619 TRP A O 1
ATOM 4904 N N . SER A 1 620 ? 53.540 32.500 -1.374 1.00 43.25 620 SER A N 1
ATOM 4905 C CA . SER A 1 620 ? 53.809 33.505 -2.394 1.00 43.25 620 SER A CA 1
ATOM 4906 C C . SER A 1 620 ? 55.161 33.256 -3.068 1.00 43.25 620 SER A C 1
ATOM 4908 O O . SER A 1 620 ? 56.204 33.231 -2.425 1.00 43.25 620 SER A O 1
ATOM 4910 N N . GLN A 1 621 ? 55.099 33.182 -4.400 1.00 36.38 621 GLN A N 1
ATOM 4911 C CA . GLN A 1 621 ? 56.101 33.671 -5.352 1.00 36.38 621 GLN A CA 1
ATOM 4912 C C . GLN A 1 621 ? 57.461 32.940 -5.465 1.00 36.38 621 GLN A C 1
ATOM 4914 O O . GLN A 1 621 ? 58.431 33.262 -4.794 1.00 36.38 621 GLN A O 1
ATOM 4919 N N . GLY A 1 622 ? 57.555 32.102 -6.504 1.00 40.78 622 GLY A N 1
ATOM 4920 C CA . GLY A 1 622 ? 58.554 32.257 -7.569 1.00 40.78 622 GLY A CA 1
ATOM 4921 C C . GLY A 1 622 ? 59.990 31.795 -7.317 1.00 40.78 622 GLY A C 1
ATOM 4922 O O . GLY A 1 622 ? 60.734 32.435 -6.591 1.00 40.78 622 GLY A O 1
ATOM 4923 N N . THR A 1 623 ? 60.429 30.825 -8.121 1.00 30.36 623 THR A N 1
ATOM 4924 C CA . THR A 1 623 ? 61.808 30.775 -8.632 1.00 30.36 623 THR A CA 1
ATOM 4925 C C . THR A 1 623 ? 61.859 29.945 -9.914 1.00 30.36 623 THR A C 1
ATOM 4927 O O . THR A 1 623 ? 61.693 28.728 -9.912 1.00 30.36 623 THR A O 1
ATOM 4930 N N . CYS A 1 624 ? 62.083 30.631 -11.037 1.00 36.72 624 CYS A N 1
ATOM 4931 C CA . CYS A 1 624 ? 62.781 30.041 -12.168 1.00 36.72 624 CYS A CA 1
ATOM 4932 C C . CYS A 1 624 ? 64.255 29.974 -11.779 1.00 36.72 624 CYS A C 1
ATOM 4934 O O . CYS A 1 624 ? 64.847 31.027 -11.581 1.00 36.72 624 CYS A O 1
ATOM 4936 N N . ASP A 1 625 ? 64.839 28.782 -11.739 1.00 31.94 625 ASP A N 1
ATOM 4937 C CA . ASP A 1 625 ? 66.279 28.618 -11.902 1.00 31.94 625 ASP A CA 1
ATOM 4938 C C . ASP A 1 625 ? 66.533 27.400 -12.785 1.00 31.94 625 ASP A C 1
ATOM 4940 O O . ASP A 1 625 ? 66.312 26.246 -12.418 1.00 31.94 625 ASP A O 1
ATOM 4944 N N . ALA A 1 626 ? 66.963 27.698 -14.006 1.00 37.50 626 ALA A N 1
ATOM 4945 C CA . ALA A 1 626 ? 67.604 26.756 -14.893 1.00 37.50 626 ALA A CA 1
ATOM 4946 C C . ALA A 1 626 ? 69.112 26.890 -14.684 1.00 37.50 626 ALA A C 1
ATOM 4948 O O . ALA A 1 626 ? 69.641 27.979 -14.899 1.00 37.50 626 ALA A O 1
ATOM 4949 N N . GLN A 1 627 ? 69.797 25.794 -14.344 1.00 38.38 627 GLN A N 1
ATOM 4950 C CA . GLN A 1 627 ? 71.141 25.497 -14.849 1.00 38.38 627 GLN A CA 1
ATOM 4951 C C . GLN A 1 627 ? 71.625 24.089 -14.462 1.00 38.38 627 GLN A C 1
ATOM 4953 O O . GLN A 1 627 ? 71.467 23.650 -13.329 1.00 38.38 627 GLN A O 1
ATOM 4958 N N . SER A 1 628 ? 72.315 23.481 -15.436 1.00 29.28 628 SER A N 1
ATOM 4959 C CA . SER A 1 628 ? 73.209 22.313 -15.380 1.00 29.28 628 SER A CA 1
ATOM 4960 C C . SER A 1 628 ? 72.646 20.946 -15.801 1.00 29.28 628 SER A C 1
ATOM 4962 O O . SER A 1 628 ? 72.086 20.203 -15.001 1.00 29.28 628 SER A O 1
ATOM 4964 N N . LEU A 1 629 ? 72.906 20.620 -17.080 1.00 37.47 629 LEU A N 1
ATOM 4965 C CA . LEU A 1 629 ? 73.602 19.407 -17.570 1.00 37.47 629 LEU A CA 1
ATOM 4966 C C . LEU A 1 629 ? 74.143 18.491 -16.439 1.00 37.47 629 LEU A C 1
ATOM 4968 O O . LEU A 1 629 ? 74.719 18.991 -15.477 1.00 37.47 629 LEU A O 1
ATOM 4972 N N . ASP A 1 630 ? 74.097 17.161 -16.520 1.00 29.19 630 ASP A N 1
ATOM 4973 C CA . ASP A 1 630 ? 74.690 16.362 -17.594 1.00 29.19 630 ASP A CA 1
ATOM 4974 C C . ASP A 1 630 ? 74.331 14.861 -17.424 1.00 29.19 630 ASP A C 1
ATOM 4976 O O . ASP A 1 630 ? 73.964 14.436 -16.330 1.00 29.19 630 ASP A O 1
ATOM 4980 N N . GLN A 1 631 ? 74.563 14.082 -18.489 1.00 29.36 631 GLN A N 1
ATOM 4981 C CA . GLN A 1 631 ? 74.666 12.607 -18.586 1.00 29.36 631 GLN A CA 1
ATOM 4982 C C . GLN A 1 631 ? 73.428 11.773 -18.989 1.00 29.36 631 GLN A C 1
ATOM 4984 O O . GLN A 1 631 ? 72.732 11.167 -18.177 1.00 29.36 631 GLN A O 1
ATOM 4989 N N . LEU A 1 632 ? 73.281 11.630 -20.315 1.00 31.94 632 LEU A N 1
ATOM 4990 C CA . LEU A 1 632 ? 72.951 10.358 -20.991 1.00 31.94 632 LEU A CA 1
ATOM 4991 C C . LEU A 1 632 ? 74.136 9.362 -20.831 1.00 31.94 632 LEU A C 1
ATOM 4993 O O . LEU A 1 632 ? 75.263 9.836 -20.645 1.00 31.94 632 LEU A O 1
ATOM 4997 N N . PRO A 1 633 ? 73.950 8.021 -20.901 1.00 45.16 633 PRO A N 1
ATOM 4998 C CA . PRO A 1 633 ? 73.866 7.307 -22.199 1.00 45.16 633 PRO A CA 1
ATOM 4999 C C . PRO A 1 633 ? 72.866 6.111 -22.195 1.00 45.16 633 PRO A C 1
ATOM 5001 O O . PRO A 1 633 ? 72.724 5.420 -21.195 1.00 45.16 633 PRO A O 1
ATOM 5004 N N . GLU A 1 634 ? 72.008 5.883 -23.195 1.00 29.78 634 GLU A N 1
ATOM 5005 C CA . GLU A 1 634 ? 72.219 5.419 -24.588 1.00 29.78 634 GLU A CA 1
ATOM 5006 C C . GLU A 1 634 ? 72.040 3.888 -24.780 1.00 29.78 634 GLU A C 1
ATOM 5008 O O . GLU A 1 634 ? 72.799 3.085 -24.243 1.00 29.78 634 GLU A O 1
ATOM 5013 N N . GLY A 1 635 ? 71.056 3.517 -25.623 1.00 29.20 635 GLY A N 1
ATOM 5014 C CA . GLY A 1 635 ? 70.831 2.188 -26.234 1.00 29.20 635 GLY A CA 1
ATOM 5015 C C . GLY A 1 635 ? 69.498 1.532 -25.821 1.00 29.20 635 GLY A C 1
ATOM 5016 O O . GLY A 1 635 ? 69.275 1.337 -24.638 1.00 29.20 635 GLY A O 1
ATOM 5017 N N . LEU A 1 636 ? 68.552 1.128 -26.682 1.00 32.72 636 LEU A N 1
ATOM 5018 C CA . LEU A 1 636 ? 68.609 0.719 -28.088 1.00 32.72 636 LEU A CA 1
ATOM 5019 C C . LEU A 1 636 ? 67.198 0.803 -28.741 1.00 32.72 636 LEU A C 1
ATOM 5021 O O . LEU A 1 636 ? 66.236 0.283 -28.189 1.00 32.72 636 LEU A O 1
ATOM 5025 N N . ARG A 1 637 ? 67.140 1.419 -29.931 1.00 31.72 637 ARG A N 1
ATOM 5026 C CA . ARG A 1 637 ? 66.208 1.278 -31.080 1.00 31.72 637 ARG A CA 1
ATOM 5027 C C . ARG A 1 637 ? 64.879 0.499 -30.954 1.00 31.72 637 ARG A C 1
ATOM 5029 O O . ARG A 1 637 ? 64.903 -0.715 -30.787 1.00 31.72 637 ARG A O 1
ATOM 5036 N N . ALA A 1 638 ? 63.798 1.144 -31.405 1.00 34.19 638 ALA A N 1
ATOM 5037 C CA . ALA A 1 638 ? 63.041 0.750 -32.607 1.00 34.19 638 ALA A CA 1
ATOM 5038 C C . ALA A 1 638 ? 62.207 1.946 -33.110 1.00 34.19 638 ALA A C 1
ATOM 5040 O O . ALA A 1 638 ? 61.658 2.691 -32.304 1.00 34.19 638 ALA A O 1
ATOM 5041 N N . GLU A 1 639 ? 62.186 2.149 -34.424 1.00 42.25 639 GLU A N 1
ATOM 5042 C CA . GLU A 1 639 ? 61.489 3.242 -35.110 1.00 42.25 639 GLU A CA 1
ATOM 5043 C C . GLU A 1 639 ? 60.045 2.862 -35.443 1.00 42.25 639 GLU A C 1
ATOM 5045 O O . GLU A 1 639 ? 59.826 1.727 -35.864 1.00 42.25 639 GLU A O 1
ATOM 5050 N N . ASP A 1 640 ? 59.108 3.807 -35.314 1.00 37.56 640 ASP A N 1
ATOM 5051 C CA . ASP A 1 640 ? 57.987 3.993 -36.249 1.00 37.56 640 ASP A CA 1
ATOM 5052 C C . ASP A 1 640 ? 57.376 5.401 -36.078 1.00 37.56 640 ASP A C 1
ATOM 5054 O O . ASP A 1 640 ? 57.382 5.966 -34.982 1.00 37.56 640 ASP A O 1
ATOM 5058 N N . GLU A 1 641 ? 56.919 5.988 -37.180 1.00 39.00 641 GLU A N 1
ATOM 5059 C CA . GLU A 1 641 ? 56.495 7.384 -37.335 1.00 39.00 641 GLU A CA 1
ATOM 5060 C C . GLU A 1 641 ? 55.065 7.661 -36.826 1.00 39.00 641 GLU A C 1
ATOM 5062 O O . GLU A 1 641 ? 54.117 6.949 -37.143 1.00 39.00 641 GLU A O 1
ATOM 5067 N N . GLY A 1 642 ? 54.885 8.795 -36.137 1.00 32.81 642 GLY A N 1
ATOM 5068 C CA . GLY A 1 642 ? 53.590 9.443 -35.890 1.00 32.81 642 GLY 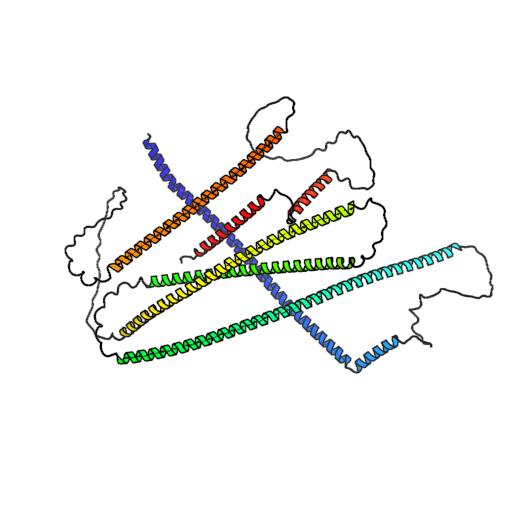A CA 1
ATOM 5069 C C . GLY A 1 642 ? 53.751 10.671 -34.976 1.00 32.81 642 GLY A C 1
ATOM 5070 O O . GLY A 1 642 ? 54.442 10.564 -33.962 1.00 32.81 642 GLY A O 1
ATOM 5071 N N . PRO A 1 643 ? 53.186 11.857 -35.290 1.00 45.75 643 PRO A N 1
ATOM 5072 C CA . PRO A 1 643 ? 53.353 13.045 -34.462 1.00 45.75 643 PRO A CA 1
ATOM 5073 C C . PRO A 1 643 ? 52.303 13.033 -33.346 1.00 45.75 643 PRO A C 1
ATOM 5075 O O . PRO A 1 643 ? 51.310 13.751 -33.414 1.00 45.75 643 PRO A O 1
ATOM 5078 N N . GLU A 1 644 ? 52.495 12.201 -32.325 1.00 38.66 644 GLU A N 1
ATOM 5079 C CA . GLU A 1 644 ? 51.716 12.337 -31.095 1.00 38.66 644 GLU A CA 1
ATOM 5080 C C . GLU A 1 644 ? 52.325 13.436 -30.227 1.00 38.66 644 GLU A C 1
ATOM 5082 O O . GLU A 1 644 ? 53.522 13.461 -29.935 1.00 38.66 644 GLU A O 1
ATOM 5087 N N . GLU A 1 645 ? 51.464 14.385 -29.868 1.00 46.66 645 GLU A N 1
ATOM 5088 C CA . GLU A 1 645 ? 51.715 15.484 -28.950 1.00 46.66 645 GLU A CA 1
ATOM 5089 C C . GLU A 1 645 ? 52.596 15.032 -27.781 1.00 46.66 645 GLU A C 1
ATOM 5091 O O . GLU A 1 645 ? 52.231 14.150 -27.001 1.00 46.66 645 GLU A O 1
ATOM 5096 N N . PHE A 1 646 ? 53.761 15.670 -27.640 1.00 54.56 646 PHE A N 1
ATOM 5097 C CA . PHE A 1 646 ? 54.609 15.558 -26.457 1.00 54.56 646 PHE A CA 1
ATOM 5098 C C . PHE A 1 646 ? 53.875 16.158 -25.254 1.00 54.56 646 PHE A C 1
ATOM 5100 O O . PHE A 1 646 ? 54.149 17.274 -24.816 1.00 54.56 646 PHE A O 1
ATOM 5107 N N . ILE A 1 647 ? 52.923 15.410 -24.711 1.00 59.66 647 ILE A N 1
ATOM 5108 C CA . ILE A 1 647 ? 52.315 15.683 -23.424 1.00 59.66 647 ILE A CA 1
ATOM 5109 C C . ILE A 1 647 ? 53.374 15.307 -22.375 1.00 59.66 647 ILE A C 1
ATOM 5111 O O . ILE A 1 647 ? 53.770 14.141 -22.302 1.00 59.66 647 ILE A O 1
ATOM 5115 N N . PRO A 1 648 ? 53.882 16.264 -21.572 1.00 80.69 648 PRO A N 1
ATOM 5116 C CA . PRO A 1 648 ? 54.888 15.990 -20.553 1.00 80.69 648 PRO A CA 1
ATOM 5117 C C . PRO A 1 648 ? 54.468 14.827 -19.654 1.00 80.69 648 PRO A C 1
ATOM 5119 O O . PRO A 1 648 ? 53.298 14.732 -19.285 1.00 80.69 648 PRO A O 1
ATOM 5122 N N . ASN A 1 649 ? 55.416 13.987 -19.229 1.00 72.38 649 ASN A N 1
ATOM 5123 C CA . ASN A 1 649 ? 55.127 12.816 -18.388 1.00 72.38 649 ASN A CA 1
ATOM 5124 C C . ASN A 1 649 ? 54.287 13.164 -17.150 1.00 72.38 649 ASN A C 1
ATOM 5126 O O . ASN A 1 649 ? 53.401 12.405 -16.795 1.00 72.38 649 ASN A O 1
ATOM 5130 N N . LYS A 1 650 ? 54.454 14.365 -16.579 1.00 77.62 650 LYS A N 1
ATOM 5131 C CA . LYS A 1 650 ? 53.599 14.873 -15.492 1.00 77.62 650 LYS A CA 1
ATOM 5132 C C . LYS A 1 650 ? 52.121 14.982 -15.869 1.00 77.62 650 LYS A C 1
ATOM 5134 O O . LYS A 1 650 ? 51.272 14.666 -15.050 1.00 77.62 650 LYS A O 1
ATOM 5139 N N . ILE A 1 651 ? 51.809 15.423 -17.085 1.00 76.38 651 ILE A N 1
ATOM 5140 C CA . ILE A 1 651 ? 50.431 15.497 -17.580 1.00 76.38 651 ILE A CA 1
ATOM 5141 C C . ILE A 1 651 ? 49.931 14.094 -17.938 1.00 76.38 651 ILE A C 1
ATOM 5143 O O . ILE A 1 651 ? 48.784 13.780 -17.652 1.00 76.38 651 ILE A O 1
ATOM 5147 N N . LYS A 1 652 ? 50.785 13.211 -18.471 1.00 80.38 652 LYS A N 1
ATOM 5148 C CA . LYS A 1 652 ? 50.424 11.804 -18.718 1.00 80.38 652 LYS A CA 1
ATOM 5149 C C . LYS A 1 652 ? 50.147 11.034 -17.421 1.00 80.38 652 LYS A C 1
ATOM 5151 O O . LYS A 1 652 ? 49.230 10.221 -17.373 1.00 80.38 652 LYS A O 1
ATOM 5156 N N . ASP A 1 653 ? 50.916 11.298 -16.373 1.00 79.56 653 ASP A N 1
ATOM 5157 C CA . ASP A 1 653 ? 50.737 10.709 -15.047 1.00 79.56 653 ASP A CA 1
ATOM 5158 C C . ASP A 1 653 ? 49.531 11.325 -14.332 1.00 79.56 653 ASP A C 1
ATOM 5160 O O . ASP A 1 653 ? 48.771 10.595 -13.706 1.00 79.56 653 ASP A O 1
ATOM 5164 N N . LEU A 1 654 ? 49.279 12.628 -14.505 1.00 86.50 654 LEU A N 1
ATOM 5165 C CA . LEU A 1 654 ? 48.060 13.274 -14.019 1.00 86.50 654 LEU A CA 1
ATOM 5166 C C . LEU A 1 654 ? 46.817 12.734 -14.733 1.00 86.50 654 LEU A C 1
ATOM 5168 O O . LEU A 1 654 ? 45.834 12.433 -14.077 1.00 86.50 654 LEU A O 1
ATOM 5172 N N . LEU A 1 655 ? 46.861 12.551 -16.052 1.00 85.88 655 LEU A N 1
ATOM 5173 C CA . LEU A 1 655 ? 45.777 11.929 -16.814 1.00 85.88 655 LEU A CA 1
ATOM 5174 C C . LEU A 1 655 ? 45.563 10.475 -16.393 1.00 85.88 655 LEU A C 1
ATOM 5176 O O . LEU A 1 655 ? 44.424 10.038 -16.299 1.00 85.88 655 LEU A O 1
ATOM 5180 N N . ARG A 1 656 ? 46.633 9.734 -16.078 1.00 88.25 656 ARG A N 1
ATOM 5181 C CA . ARG A 1 656 ? 46.531 8.377 -15.525 1.00 88.25 656 ARG A CA 1
ATOM 5182 C C . ARG A 1 656 ? 45.910 8.375 -14.130 1.00 88.25 656 ARG A C 1
ATOM 5184 O O . ARG A 1 656 ? 45.079 7.517 -13.864 1.00 88.25 656 ARG A O 1
ATOM 5191 N N . ALA A 1 657 ? 46.276 9.332 -13.280 1.00 88.19 657 ALA A N 1
ATOM 5192 C CA . ALA A 1 657 ? 45.693 9.506 -11.955 1.00 88.19 657 ALA A CA 1
ATOM 5193 C C . ALA A 1 657 ? 44.216 9.904 -12.051 1.00 88.19 657 ALA A C 1
ATOM 5195 O O . ALA A 1 657 ? 43.384 9.261 -11.436 1.00 88.19 657 ALA A O 1
ATOM 5196 N N . VAL A 1 658 ? 43.865 10.872 -12.902 1.00 89.69 658 VAL A N 1
ATOM 5197 C CA . VAL A 1 658 ? 42.475 11.275 -13.176 1.00 89.69 658 VAL A CA 1
ATOM 5198 C C . VAL A 1 658 ? 41.671 10.117 -13.764 1.00 89.69 658 VAL A C 1
ATOM 5200 O O . VAL A 1 658 ? 40.510 9.946 -13.416 1.00 89.69 658 VAL A O 1
ATOM 5203 N N . HIS A 1 659 ? 42.273 9.295 -14.623 1.00 88.06 659 HIS A N 1
ATOM 5204 C CA . HIS A 1 659 ? 41.624 8.102 -15.155 1.00 88.06 659 HIS A CA 1
ATOM 5205 C C . HIS A 1 659 ? 41.426 7.030 -14.074 1.00 88.06 659 HIS A C 1
ATOM 5207 O O . HIS A 1 659 ? 40.358 6.436 -14.008 1.00 88.06 659 HIS A O 1
ATOM 5213 N N . GLN A 1 660 ? 42.403 6.808 -13.190 1.00 88.31 660 GLN A N 1
ATOM 5214 C CA . GLN A 1 660 ? 42.256 5.905 -12.042 1.00 88.31 660 GLN A CA 1
ATOM 5215 C C . GLN A 1 660 ? 41.213 6.401 -11.039 1.00 88.31 660 GLN A C 1
ATOM 5217 O O . GLN A 1 660 ? 40.399 5.606 -10.583 1.00 88.31 660 GLN A O 1
ATOM 5222 N N . GLU A 1 661 ? 41.193 7.699 -10.747 1.00 84.19 661 GLU A N 1
ATOM 5223 C CA . GLU A 1 661 ? 40.200 8.330 -9.879 1.00 84.19 661 GLU A CA 1
ATOM 5224 C C . GLU A 1 661 ? 38.808 8.254 -10.518 1.00 84.19 661 GLU A C 1
ATOM 5226 O O . GLU A 1 661 ? 37.838 7.886 -9.868 1.00 84.19 661 GLU A O 1
ATOM 5231 N N . GLY A 1 662 ? 38.710 8.519 -11.824 1.00 81.44 662 GLY A N 1
ATOM 5232 C CA . GLY A 1 662 ? 37.479 8.371 -12.596 1.00 81.44 662 GLY A CA 1
ATOM 5233 C C . GLY A 1 662 ? 36.963 6.934 -12.577 1.00 81.44 662 GLY A C 1
ATOM 5234 O O . GLY A 1 662 ? 35.776 6.718 -12.364 1.00 81.44 662 GLY A O 1
ATOM 5235 N N . MET A 1 663 ? 37.853 5.948 -12.706 1.00 77.62 663 MET A N 1
ATOM 5236 C CA . MET A 1 663 ? 37.506 4.531 -12.580 1.00 77.62 663 MET A CA 1
ATOM 5237 C C . MET A 1 663 ? 37.099 4.162 -11.148 1.00 77.62 663 MET A C 1
ATOM 5239 O O . MET A 1 663 ? 36.156 3.393 -10.985 1.00 77.62 663 MET A O 1
ATOM 5243 N N . GLN A 1 664 ? 37.727 4.725 -10.109 1.00 79.75 664 GLN A N 1
ATOM 5244 C CA . GLN A 1 664 ? 37.287 4.540 -8.719 1.00 79.75 664 GLN A CA 1
ATOM 5245 C C . GLN A 1 664 ? 35.901 5.143 -8.480 1.00 79.75 664 GLN A C 1
ATOM 5247 O O . GLN A 1 664 ? 35.046 4.485 -7.898 1.00 79.75 664 GLN A O 1
ATOM 5252 N N . VAL A 1 665 ? 35.642 6.356 -8.969 1.00 76.44 665 VAL A N 1
ATOM 5253 C CA . VAL A 1 665 ? 34.334 7.009 -8.840 1.00 76.44 665 VAL A CA 1
ATOM 5254 C C . VAL A 1 665 ? 33.262 6.233 -9.604 1.00 76.44 665 VAL A C 1
ATOM 5256 O O . VAL A 1 665 ? 32.184 6.007 -9.063 1.00 76.44 665 VAL A O 1
ATOM 5259 N N . LEU A 1 666 ? 33.554 5.753 -10.815 1.00 69.75 666 LEU A N 1
ATOM 5260 C CA . LEU A 1 666 ? 32.642 4.885 -11.566 1.00 69.75 666 LEU A CA 1
ATOM 5261 C C . LEU A 1 666 ? 32.395 3.559 -10.833 1.00 69.75 666 LEU A C 1
ATOM 5263 O O . LEU A 1 666 ? 31.244 3.157 -10.709 1.00 69.75 666 LEU A O 1
ATOM 5267 N N . SER A 1 667 ? 33.429 2.961 -10.232 1.00 66.12 667 SER A N 1
ATOM 5268 C CA . SER A 1 667 ? 33.303 1.754 -9.395 1.00 66.12 667 SER A CA 1
ATOM 5269 C C . SER A 1 667 ? 32.465 1.979 -8.126 1.00 66.12 667 SER A C 1
ATOM 5271 O O . SER A 1 667 ? 31.897 1.033 -7.593 1.00 66.12 667 SER A O 1
ATOM 5273 N N . LEU A 1 668 ? 32.380 3.218 -7.626 1.00 59.25 668 LEU A N 1
ATOM 5274 C CA . LEU A 1 668 ? 31.504 3.601 -6.511 1.00 59.25 668 LEU A CA 1
ATOM 5275 C C . LEU A 1 668 ? 30.078 3.958 -6.964 1.00 59.25 668 LEU A C 1
ATOM 5277 O O . LEU A 1 668 ? 29.161 3.948 -6.145 1.00 59.25 668 LEU A O 1
ATOM 5281 N N . THR A 1 669 ? 29.894 4.301 -8.243 1.00 56.78 669 THR A N 1
ATOM 5282 C CA . THR A 1 669 ? 28.610 4.756 -8.808 1.00 56.78 669 THR A CA 1
ATOM 5283 C C . THR A 1 669 ? 27.847 3.618 -9.496 1.00 56.78 669 THR A C 1
ATOM 5285 O O . THR A 1 669 ? 26.623 3.672 -9.601 1.00 56.78 669 THR A O 1
ATOM 5288 N N . GLU A 1 670 ? 28.540 2.564 -9.929 1.00 47.62 670 GLU A N 1
ATOM 5289 C CA . GLU A 1 670 ? 27.931 1.360 -10.486 1.00 47.62 670 GLU A CA 1
ATOM 5290 C C . GLU A 1 670 ? 27.578 0.385 -9.352 1.00 47.62 670 GLU A C 1
ATOM 5292 O O . GLU A 1 670 ? 28.432 -0.131 -8.631 1.00 47.62 670 GLU A O 1
ATOM 5297 N N . ALA A 1 671 ? 26.279 0.183 -9.136 1.00 40.44 671 ALA A N 1
ATOM 5298 C CA . ALA A 1 671 ? 25.760 -0.685 -8.091 1.00 40.44 671 ALA A CA 1
ATOM 5299 C C . ALA A 1 671 ? 26.248 -2.137 -8.272 1.00 40.44 671 ALA A C 1
ATOM 5301 O O . ALA A 1 671 ? 25.906 -2.806 -9.241 1.00 40.44 671 ALA A O 1
ATOM 5302 N N . THR A 1 672 ? 27.030 -2.602 -7.296 1.00 37.34 672 THR A N 1
ATOM 5303 C CA . THR A 1 672 ? 27.312 -3.995 -6.898 1.00 37.34 672 THR A CA 1
ATOM 5304 C C . THR A 1 672 ? 26.695 -5.117 -7.753 1.00 37.34 672 THR A C 1
ATOM 5306 O O . THR A 1 672 ? 25.534 -5.479 -7.562 1.00 37.34 672 THR A O 1
ATOM 5309 N N . SER A 1 673 ? 27.534 -5.775 -8.558 1.00 30.50 673 SER A N 1
ATOM 5310 C CA . SER A 1 673 ? 27.443 -7.219 -8.828 1.00 30.50 673 SER A CA 1
ATOM 5311 C C . SER A 1 673 ? 28.461 -7.937 -7.925 1.00 30.50 673 SER A C 1
ATOM 5313 O O . SER A 1 673 ? 29.601 -7.468 -7.836 1.00 30.50 673 SER A O 1
ATOM 5315 N N . PRO A 1 674 ? 28.101 -9.005 -7.188 1.00 49.62 674 PRO A N 1
ATOM 5316 C CA . PRO A 1 674 ? 28.973 -9.561 -6.173 1.00 49.62 674 PRO A CA 1
ATOM 5317 C C . PRO A 1 674 ? 29.819 -10.681 -6.769 1.00 49.62 674 PRO A C 1
ATOM 5319 O O . PRO A 1 674 ? 29.413 -11.838 -6.765 1.00 49.62 674 PRO A O 1
ATOM 5322 N N . GLU A 1 675 ? 31.047 -10.382 -7.175 1.00 44.75 675 GLU A N 1
ATOM 5323 C CA . GLU A 1 675 ? 32.064 -11.423 -7.113 1.00 44.75 675 GLU A CA 1
ATOM 5324 C C . GLU A 1 675 ? 33.432 -10.856 -6.757 1.00 44.75 675 GLU A C 1
ATOM 5326 O O . GLU A 1 675 ? 34.051 -10.116 -7.513 1.00 44.75 675 GLU A O 1
ATOM 5331 N N . LYS A 1 676 ? 33.895 -11.303 -5.583 1.00 48.28 676 LYS A N 1
ATOM 5332 C CA . LYS A 1 676 ? 35.285 -11.285 -5.127 1.00 48.28 676 LYS A CA 1
ATOM 5333 C C . LYS A 1 676 ? 35.816 -9.913 -4.696 1.00 48.28 676 LYS A C 1
ATOM 5335 O O . LYS A 1 676 ? 36.484 -9.229 -5.447 1.00 48.28 676 LYS A O 1
ATOM 5340 N N . ASP A 1 677 ? 35.607 -9.588 -3.417 1.00 32.00 677 ASP A N 1
ATOM 5341 C CA . ASP A 1 677 ? 36.739 -9.356 -2.512 1.00 32.00 677 ASP A CA 1
ATOM 5342 C C . ASP A 1 677 ? 36.330 -9.353 -1.031 1.00 32.00 677 ASP A C 1
ATOM 5344 O O . ASP A 1 677 ? 35.350 -8.752 -0.589 1.00 32.00 677 ASP A O 1
ATOM 5348 N N . LYS A 1 678 ? 37.106 -10.106 -0.248 1.00 52.25 678 LYS A N 1
ATOM 5349 C CA . LYS A 1 678 ? 36.986 -10.265 1.200 1.00 52.25 678 LYS A CA 1
ATOM 5350 C C . LYS A 1 678 ? 37.824 -9.182 1.881 1.00 52.25 678 LYS A C 1
ATOM 5352 O O . LYS A 1 678 ? 39.004 -9.433 2.076 1.00 52.25 678 LYS A O 1
ATOM 5357 N N . SER A 1 679 ? 37.226 -8.049 2.273 1.00 44.09 679 SER A N 1
ATOM 5358 C CA . SER A 1 679 ? 37.678 -7.230 3.430 1.00 44.09 679 SER A CA 1
ATOM 5359 C C . SER A 1 679 ? 36.926 -5.897 3.645 1.00 44.09 679 SER A C 1
ATOM 5361 O O . SER A 1 679 ? 37.521 -4.963 4.167 1.00 44.09 679 SER A O 1
ATOM 5363 N N . PHE A 1 680 ? 35.641 -5.759 3.291 1.00 43.31 680 PHE A N 1
ATOM 5364 C CA . PHE A 1 680 ? 34.871 -4.526 3.588 1.00 43.31 680 PHE A CA 1
ATOM 5365 C C . PHE A 1 680 ? 33.428 -4.764 4.076 1.00 43.31 680 PHE A C 1
ATOM 5367 O O . PHE A 1 680 ? 32.571 -3.889 3.991 1.00 43.31 680 PHE A O 1
ATOM 5374 N N . THR A 1 681 ? 33.135 -5.936 4.644 1.00 48.84 681 THR A N 1
ATOM 5375 C CA . THR A 1 681 ? 31.789 -6.278 5.146 1.00 48.84 681 THR A CA 1
ATOM 5376 C C . THR A 1 681 ? 31.497 -5.812 6.577 1.00 48.84 681 THR A C 1
ATOM 5378 O O . THR A 1 681 ? 30.345 -5.870 6.996 1.00 48.84 681 THR A O 1
ATOM 5381 N N . LEU A 1 682 ? 32.488 -5.332 7.340 1.00 49.56 682 LEU A N 1
ATOM 5382 C CA . LEU A 1 682 ? 32.269 -4.982 8.753 1.00 49.56 682 LEU A CA 1
ATOM 5383 C C . LEU A 1 682 ? 31.550 -3.629 8.938 1.00 49.56 682 LEU A C 1
ATOM 5385 O O . LEU A 1 682 ? 30.751 -3.494 9.857 1.00 49.56 682 LEU A O 1
ATOM 5389 N N . ASN A 1 683 ? 31.783 -2.648 8.055 1.00 52.16 683 ASN A N 1
ATOM 5390 C CA . ASN A 1 683 ? 31.302 -1.271 8.261 1.00 52.16 683 ASN A CA 1
ATOM 5391 C C . ASN A 1 683 ? 29.961 -0.945 7.566 1.00 52.16 683 ASN A C 1
ATOM 5393 O O . ASN A 1 683 ? 29.333 0.073 7.833 1.00 52.16 683 ASN A O 1
ATOM 5397 N N . THR A 1 684 ? 29.491 -1.806 6.659 1.00 55.34 684 THR A N 1
ATOM 5398 C CA . THR A 1 684 ? 28.162 -1.667 6.035 1.00 55.34 684 THR A CA 1
ATOM 5399 C C . THR A 1 684 ? 27.056 -2.269 6.900 1.00 55.34 684 THR A C 1
ATOM 5401 O O . THR A 1 684 ? 25.904 -1.840 6.817 1.00 55.34 684 THR A O 1
ATOM 5404 N N . GLN A 1 685 ? 27.398 -3.233 7.761 1.00 56.56 685 GLN A N 1
ATOM 5405 C CA . GLN A 1 685 ? 26.489 -3.807 8.751 1.00 56.56 685 GLN A CA 1
ATOM 5406 C C . GLN A 1 685 ? 26.242 -2.824 9.907 1.00 56.56 685 GLN A C 1
ATOM 5408 O O . GLN A 1 685 ? 25.087 -2.602 10.252 1.00 56.56 685 GLN A O 1
ATOM 5413 N N . SER A 1 686 ? 27.295 -2.184 10.438 1.00 67.69 686 SER A N 1
ATOM 5414 C CA . SER A 1 686 ? 27.186 -1.155 11.487 1.00 67.69 686 SER A CA 1
ATOM 5415 C C . SER A 1 686 ? 26.343 0.030 11.025 1.00 67.69 686 SER A C 1
ATOM 5417 O O . SER A 1 686 ? 25.406 0.404 11.714 1.00 67.69 686 SER A O 1
ATOM 5419 N N . TRP A 1 687 ? 26.573 0.542 9.814 1.00 71.81 687 TRP A N 1
ATOM 5420 C CA . TRP A 1 687 ? 25.768 1.632 9.254 1.00 71.81 687 TRP A CA 1
ATOM 5421 C C . TRP A 1 687 ? 24.296 1.251 9.032 1.00 71.81 687 TRP A C 1
ATOM 5423 O O . TRP A 1 687 ? 23.398 2.069 9.232 1.00 71.81 687 TRP A O 1
ATOM 5433 N N . ARG A 1 688 ? 24.011 0.007 8.617 1.00 75.62 688 ARG A N 1
ATOM 5434 C CA . ARG A 1 688 ? 22.623 -0.467 8.490 1.00 75.62 688 ARG A CA 1
ATOM 5435 C C . ARG A 1 688 ? 21.946 -0.629 9.845 1.00 75.62 688 ARG A C 1
ATOM 5437 O O . ARG A 1 688 ? 20.774 -0.274 9.946 1.00 75.62 688 ARG A O 1
ATOM 5444 N N . GLU A 1 689 ? 22.666 -1.111 10.852 1.00 82.50 689 GLU A N 1
ATOM 5445 C CA . GLU A 1 689 ? 22.140 -1.252 12.209 1.00 82.50 689 GLU A CA 1
ATOM 5446 C C . GLU A 1 689 ? 21.933 0.121 12.864 1.00 82.50 689 GLU A C 1
ATOM 5448 O O . GLU A 1 689 ? 20.863 0.373 13.401 1.00 82.50 689 GLU A O 1
ATOM 5453 N N . GLU A 1 690 ? 22.871 1.061 12.711 1.00 82.88 690 GLU A N 1
ATOM 5454 C CA . GLU A 1 690 ? 22.730 2.459 13.147 1.00 82.88 690 GLU A CA 1
ATOM 5455 C C . GLU A 1 690 ? 21.562 3.162 12.449 1.00 82.88 690 GLU A C 1
ATOM 5457 O O . GLU A 1 690 ? 20.776 3.863 13.080 1.00 82.88 690 GLU A O 1
ATOM 5462 N N . ARG A 1 691 ? 21.387 2.947 11.139 1.00 91.31 691 ARG A N 1
ATOM 5463 C CA . ARG A 1 691 ? 20.234 3.480 10.404 1.00 91.31 691 ARG A CA 1
ATOM 5464 C C . ARG A 1 691 ? 18.923 2.871 10.899 1.00 91.31 691 ARG A C 1
ATOM 5466 O O . ARG A 1 691 ? 17.923 3.582 10.968 1.00 91.31 691 ARG A O 1
ATOM 5473 N N . LYS A 1 692 ? 18.908 1.579 11.230 1.00 93.44 692 LYS A N 1
ATOM 5474 C CA . LYS A 1 692 ? 17.730 0.891 11.769 1.00 93.44 692 LYS A CA 1
ATOM 5475 C C . LYS A 1 692 ? 17.378 1.412 13.164 1.00 93.44 692 LYS A C 1
ATOM 5477 O O . LYS A 1 692 ? 16.225 1.772 13.378 1.00 93.44 692 LYS A O 1
ATOM 5482 N N . THR A 1 693 ? 18.356 1.546 14.058 1.00 93.00 693 THR A N 1
ATOM 5483 C CA . THR A 1 693 ? 18.145 2.084 15.411 1.00 93.00 693 THR A CA 1
ATOM 5484 C C . THR A 1 693 ? 17.731 3.554 15.384 1.00 93.00 693 THR A C 1
ATOM 5486 O O . THR A 1 693 ? 16.851 3.954 16.143 1.00 93.00 693 THR A O 1
ATOM 5489 N N . LEU A 1 694 ? 18.270 4.365 14.466 1.00 92.88 694 LEU A N 1
ATOM 5490 C CA . LEU A 1 694 ? 17.800 5.735 14.221 1.00 92.88 694 LEU A CA 1
ATOM 5491 C C . LEU A 1 694 ? 16.334 5.767 13.775 1.00 92.88 694 LEU A C 1
ATOM 5493 O O . LEU A 1 694 ? 15.564 6.577 14.285 1.00 92.88 694 LEU A O 1
ATOM 5497 N N . ILE A 1 695 ? 15.932 4.888 12.854 1.00 95.06 695 ILE A N 1
ATOM 5498 C CA . ILE A 1 695 ? 14.540 4.796 12.391 1.00 95.06 695 ILE A CA 1
ATOM 5499 C C . ILE A 1 695 ? 13.614 4.335 13.528 1.00 95.06 695 ILE A C 1
ATOM 5501 O O . ILE A 1 695 ? 12.557 4.935 13.710 1.00 95.06 695 ILE A O 1
ATOM 5505 N N . GLU A 1 696 ? 14.017 3.348 14.332 1.00 93.88 696 GLU A N 1
ATOM 5506 C CA . GLU A 1 696 ? 13.276 2.913 15.528 1.00 93.88 696 GLU A CA 1
ATOM 5507 C C . GLU A 1 696 ? 13.171 4.028 16.579 1.00 93.88 696 GLU A C 1
ATOM 5509 O O . GLU A 1 696 ? 12.108 4.234 17.160 1.00 93.88 696 GLU A O 1
ATOM 5514 N N . THR A 1 697 ? 14.230 4.817 16.776 1.00 93.25 697 THR A N 1
ATOM 5515 C CA . THR A 1 697 ? 14.215 5.967 17.695 1.00 93.25 697 THR A CA 1
ATOM 5516 C C . THR A 1 697 ? 13.278 7.064 17.192 1.00 93.25 697 THR A C 1
ATOM 5518 O O . THR A 1 697 ? 12.525 7.645 17.971 1.00 93.25 697 THR A O 1
ATOM 5521 N N . ILE A 1 698 ? 13.271 7.331 15.882 1.00 94.50 698 ILE A N 1
ATOM 5522 C CA . ILE A 1 698 ? 12.342 8.280 15.253 1.00 94.50 698 ILE A CA 1
ATOM 5523 C C . ILE A 1 698 ? 10.894 7.783 15.369 1.00 94.50 698 ILE A C 1
ATOM 5525 O O . ILE A 1 698 ? 10.005 8.592 15.634 1.00 94.50 698 ILE A O 1
ATOM 5529 N N . ALA A 1 699 ? 10.649 6.481 15.206 1.00 91.69 699 ALA A N 1
ATOM 5530 C CA . ALA A 1 699 ? 9.329 5.881 15.399 1.00 91.69 699 ALA A CA 1
ATOM 5531 C C . ALA A 1 699 ? 8.865 6.004 16.862 1.00 91.69 699 ALA A C 1
ATOM 5533 O O . ALA A 1 699 ? 7.780 6.514 17.115 1.00 91.69 699 ALA A O 1
ATOM 5534 N N . SER A 1 700 ? 9.730 5.681 17.826 1.00 93.69 700 SER A N 1
ATOM 5535 C CA . SER A 1 700 ? 9.449 5.838 19.261 1.00 93.69 700 SER A CA 1
ATOM 5536 C C . SER A 1 700 ? 9.176 7.297 19.656 1.00 93.69 700 SER A C 1
ATOM 5538 O O . SER A 1 700 ? 8.242 7.589 20.404 1.00 93.69 700 SER A O 1
ATOM 5540 N N . LEU A 1 701 ? 9.930 8.251 19.096 1.00 93.31 701 LEU A N 1
ATOM 5541 C CA . LEU A 1 701 ? 9.676 9.682 19.284 1.00 93.31 701 LEU A CA 1
ATOM 5542 C C . LEU A 1 701 ? 8.345 10.119 18.665 1.00 93.31 701 LEU A C 1
ATOM 5544 O O . LEU A 1 701 ? 7.638 10.925 19.267 1.00 93.31 701 LEU A O 1
ATOM 5548 N N . ARG A 1 702 ? 7.981 9.594 17.490 1.00 92.50 702 ARG A N 1
ATOM 5549 C CA . ARG A 1 702 ? 6.670 9.842 16.876 1.00 92.50 702 ARG A CA 1
ATOM 5550 C C . ARG A 1 702 ? 5.536 9.311 17.746 1.00 92.50 702 ARG A C 1
ATOM 5552 O O . ARG A 1 702 ? 4.585 10.052 17.979 1.00 92.50 702 ARG A O 1
ATOM 5559 N N . ASP A 1 703 ? 5.675 8.112 18.297 1.00 90.19 703 ASP A N 1
ATOM 5560 C CA . ASP A 1 703 ? 4.686 7.521 19.202 1.00 90.19 703 ASP A CA 1
ATOM 5561 C C . ASP A 1 703 ? 4.571 8.301 20.515 1.00 90.19 703 ASP A C 1
ATOM 5563 O O . ASP A 1 703 ? 3.469 8.510 21.025 1.00 90.19 703 ASP A O 1
ATOM 5567 N N . LEU A 1 704 ? 5.691 8.782 21.063 1.00 91.62 704 LEU A N 1
ATOM 5568 C CA . LEU A 1 704 ? 5.696 9.633 22.251 1.00 91.62 704 LEU A CA 1
ATOM 5569 C C . LEU A 1 704 ? 5.023 10.983 21.976 1.00 91.62 704 LEU A C 1
ATOM 5571 O O . LEU A 1 704 ? 4.223 11.436 22.791 1.00 91.62 704 LEU A O 1
ATOM 5575 N N . ILE A 1 705 ? 5.303 11.611 20.831 1.00 87.81 705 ILE A N 1
ATOM 5576 C CA . ILE A 1 705 ? 4.656 12.864 20.418 1.00 87.81 705 ILE A CA 1
ATOM 5577 C C . ILE A 1 705 ? 3.156 12.643 20.214 1.00 87.81 705 ILE A C 1
ATOM 5579 O O . ILE A 1 705 ? 2.371 13.455 20.694 1.00 87.81 705 ILE A O 1
ATOM 5583 N N . ALA A 1 706 ? 2.750 11.541 19.581 1.00 88.25 706 ALA A N 1
ATOM 5584 C CA . ALA A 1 706 ? 1.344 11.186 19.414 1.00 88.25 706 ALA A CA 1
ATOM 5585 C C . ALA A 1 706 ? 0.654 10.993 20.773 1.00 88.25 706 ALA A C 1
ATOM 5587 O O . ALA A 1 706 ? -0.404 11.569 21.015 1.00 88.25 706 ALA A O 1
ATOM 5588 N N . LYS A 1 707 ? 1.292 10.281 21.713 1.00 84.19 707 LYS A N 1
ATOM 5589 C CA . LYS A 1 707 ? 0.801 10.146 23.094 1.00 84.19 707 LYS A CA 1
ATOM 5590 C C . LYS A 1 707 ? 0.693 11.506 23.785 1.00 84.19 707 LYS A C 1
ATOM 5592 O O . LYS A 1 707 ? -0.343 11.810 24.359 1.00 84.19 707 LYS A O 1
ATOM 5597 N N . MET A 1 708 ? 1.710 12.362 23.689 1.00 78.75 708 MET A N 1
ATOM 5598 C CA . MET A 1 708 ? 1.688 13.706 24.283 1.00 78.75 708 MET A CA 1
ATOM 5599 C C . MET A 1 708 ? 0.658 14.642 23.636 1.00 78.75 708 MET A C 1
ATOM 5601 O O . MET A 1 708 ? 0.156 15.533 24.313 1.00 78.75 708 MET A O 1
ATOM 5605 N N . GLN A 1 709 ? 0.335 14.460 22.354 1.00 75.88 709 GLN A N 1
ATOM 5606 C CA . GLN A 1 709 ? -0.713 15.213 21.660 1.00 75.88 709 GLN A CA 1
ATOM 5607 C C . GLN A 1 709 ? -2.117 14.778 22.093 1.00 75.88 709 GLN A C 1
ATOM 5609 O O . GLN A 1 709 ? -2.995 15.629 22.182 1.00 75.88 709 GLN A O 1
ATOM 5614 N N . ILE A 1 710 ? -2.308 13.504 22.452 1.00 68.00 710 ILE A N 1
ATOM 5615 C CA . ILE A 1 710 ? -3.567 12.993 23.023 1.00 68.00 710 ILE A CA 1
ATOM 5616 C C . ILE A 1 710 ? -3.812 13.558 24.436 1.00 68.00 710 ILE A C 1
ATOM 5618 O O . ILE A 1 710 ? -4.948 13.833 24.798 1.00 68.00 710 ILE A O 1
ATOM 5622 N N . TYR A 1 711 ? -2.760 13.827 25.218 1.00 58.12 711 TYR A N 1
ATOM 5623 C CA . TYR A 1 711 ? -2.874 14.476 26.539 1.00 58.12 711 TYR A CA 1
ATOM 5624 C C . TYR A 1 711 ? -2.917 16.014 26.487 1.00 58.12 711 TYR A C 1
ATOM 5626 O O . TYR A 1 711 ? -2.810 16.667 27.525 1.00 58.12 711 TYR A O 1
ATOM 5634 N N . LYS A 1 712 ? -3.040 16.610 25.294 1.00 52.84 712 LYS A N 1
ATOM 5635 C CA . LYS A 1 712 ? -3.056 18.066 25.090 1.00 52.84 712 LYS A CA 1
ATOM 5636 C C . LYS A 1 712 ? -4.410 18.573 24.586 1.00 52.84 712 LYS A C 1
ATOM 5638 O O . LYS A 1 712 ? -4.446 19.536 23.822 1.00 52.84 712 LYS A O 1
ATOM 5643 N N . GLU A 1 713 ? -5.510 17.960 25.023 1.00 42.00 713 GLU A N 1
ATOM 5644 C CA . GLU A 1 713 ? -6.795 18.662 25.039 1.00 42.00 713 GLU A CA 1
ATOM 5645 C C . GLU A 1 713 ? -6.883 19.549 26.291 1.00 42.00 713 GLU A C 1
ATOM 5647 O O . GLU A 1 713 ? -6.504 19.119 27.383 1.00 42.00 713 GLU A O 1
ATOM 5652 N N . PRO A 1 714 ? -7.288 20.820 26.138 1.00 49.44 714 PRO A N 1
ATOM 5653 C CA . PRO A 1 714 ? -7.252 21.791 27.213 1.00 49.44 714 PRO A CA 1
ATOM 5654 C C . PRO A 1 714 ? -8.400 21.557 28.197 1.00 49.44 714 PRO A C 1
ATOM 5656 O O . PRO A 1 714 ? -9.563 21.476 27.813 1.00 49.44 714 PRO A O 1
ATOM 5659 N N . GLU A 1 715 ? -8.052 21.538 29.479 1.00 45.31 715 GLU A N 1
ATOM 5660 C CA . GLU A 1 715 ? -8.959 21.889 30.565 1.00 45.31 715 GLU A CA 1
ATOM 5661 C C . GLU A 1 715 ? -9.456 23.329 30.298 1.00 45.31 715 GLU A C 1
ATOM 5663 O O . GLU A 1 715 ? -8.707 24.299 30.460 1.00 45.31 715 GLU A O 1
ATOM 5668 N N . VAL A 1 716 ? -10.685 23.450 29.781 1.00 38.38 716 VAL A N 1
ATOM 5669 C CA . VAL A 1 716 ? -11.485 24.687 29.707 1.00 38.38 716 VAL A CA 1
ATOM 5670 C C . VAL A 1 716 ? -12.833 24.424 30.344 1.00 38.38 716 VAL A C 1
ATOM 5672 O O . VAL A 1 716 ? -13.483 23.439 29.930 1.00 38.38 716 VAL A O 1
#

Radius of gyration: 56.97 Å; Cα contacts (8 Å, |Δi|>4): 7; chains: 1; bounding box: 137×92×190 Å

Sequence (716 aa):
DLNKGIKEQSVVENQAKPLASQQKLTSTFETTQDNVHDMESRLQELQKLIKQKDAELEKHLNQQSQQTVEINRLHDEIETLNQKLGGADLKIGSLAKSEEGIQKVKNMEKKSRQLMNGETFVSEPSDDMKESRQTLRCKDNVDDQDPLQIKRSGDATCDDDHVKDALRDETVQHLTKQVLLSSVQETMQTTIDTMENRLEEMQKVVKEKDLEILLYLEEIETLKELVKAESDQHGQLMLAMEDTLRENVAAALVSDAQLKAIQAHTNQLHHDDRSTTMEEDDRRLQALGTKSSMEEEAESKLSALSLRLLELEKQLSDLHEQLQVEREQVNLANQRAAEKEQQLRELQKSLESSRGNMDTNQAEGAEKIGDNSISQGTVTQSESNTVTDMENMLYSVKAEATATKEELCHYREMAEKLKEELMIKESNLAHLEEDLRDVRRCLAHAEEKLAFYMKKELQEEEHQTMSGVDFTDGLRSPDWTTKDRSTSSSQTEMVLSVNNGNQTSQVHHKHIGVQKELESTHLHNSSEEVAELMECYTDKINQMQELHAAEILDMETRHITEADTLRREQYTVVQALTNECEALKAVIEALKSSGGAVPDSVLSASYHLTDAASSECDWSQGTCDAQSLDQLPEGLRAEDEGPEEFIPNKIKDLLRAVHQEGMQVLSLTEATSPEKDKSFTLNTQSWREERKTLIETIASLRDLIAKMQIYKEPEV

Organism: Engystomops pustulosus (NCBI:txid76066)